Protein AF-A0A814UZE2-F1 (afdb_monomer_lite)

Structure (mmCIF, N/CA/C/O backbone):
data_AF-A0A814UZE2-F1
#
_entry.id   AF-A0A814UZE2-F1
#
loop_
_atom_site.group_PDB
_atom_site.id
_atom_site.type_symbol
_atom_site.label_atom_id
_atom_site.label_alt_id
_atom_site.label_comp_id
_atom_site.label_asym_id
_atom_site.label_entity_id
_atom_site.label_seq_id
_atom_site.pdbx_PDB_ins_code
_atom_site.Cartn_x
_atom_site.Cartn_y
_atom_site.Cartn_z
_atom_site.occupancy
_atom_site.B_iso_or_equiv
_atom_site.auth_seq_id
_atom_site.auth_comp_id
_atom_site.auth_asym_id
_atom_site.auth_atom_id
_atom_site.pdbx_PDB_model_num
ATOM 1 N N . MET A 1 1 ? 72.359 -30.770 39.362 1.00 41.03 1 MET A N 1
ATOM 2 C CA . MET A 1 1 ? 71.741 -30.060 38.224 1.00 41.03 1 MET A CA 1
ATOM 3 C C . MET A 1 1 ? 70.374 -30.667 38.020 1.00 41.03 1 MET A C 1
ATOM 5 O O . MET A 1 1 ? 70.268 -31.882 37.963 1.00 41.03 1 MET A O 1
ATOM 9 N N . SER A 1 2 ? 69.355 -29.823 38.102 1.00 34.59 2 SER A N 1
ATOM 10 C CA . SER A 1 2 ? 67.961 -30.192 38.317 1.00 34.59 2 SER A CA 1
ATOM 11 C C . SER A 1 2 ? 67.201 -30.120 36.997 1.00 34.59 2 SER A C 1
ATOM 13 O O . SER A 1 2 ? 67.033 -29.019 36.477 1.00 34.59 2 SER A O 1
ATOM 15 N N . ASP A 1 3 ? 66.701 -31.248 36.498 1.00 33.78 3 ASP A N 1
ATOM 16 C CA . ASP A 1 3 ? 65.820 -31.274 35.328 1.00 33.78 3 ASP A CA 1
ATOM 17 C C . ASP A 1 3 ? 64.359 -31.180 35.778 1.00 33.78 3 ASP A C 1
ATOM 19 O O . ASP A 1 3 ? 63.778 -32.102 36.353 1.00 33.78 3 ASP A O 1
ATOM 23 N N . LYS A 1 4 ? 63.770 -29.999 35.560 1.00 37.59 4 LYS A N 1
ATOM 24 C CA . LYS A 1 4 ? 62.349 -29.721 35.777 1.00 37.59 4 LYS A CA 1
ATOM 25 C C . LYS A 1 4 ? 61.532 -30.287 34.616 1.00 37.59 4 LYS A C 1
ATOM 27 O O . LYS A 1 4 ? 61.596 -29.781 33.500 1.00 37.59 4 LYS A O 1
ATOM 32 N N . ILE A 1 5 ? 60.696 -31.272 34.922 1.00 38.88 5 ILE A N 1
ATOM 33 C CA . ILE A 1 5 ? 59.597 -31.743 34.075 1.00 38.88 5 ILE A CA 1
ATOM 34 C C . ILE A 1 5 ? 58.536 -30.630 34.016 1.00 38.88 5 ILE A C 1
ATOM 36 O O . ILE A 1 5 ? 57.892 -30.328 35.021 1.00 38.88 5 ILE A O 1
ATOM 40 N N . GLN A 1 6 ? 58.365 -29.990 32.856 1.00 38.53 6 GLN A N 1
ATOM 41 C CA . GLN A 1 6 ? 57.258 -29.062 32.612 1.00 38.53 6 GLN A CA 1
ATOM 42 C C . GLN A 1 6 ? 56.003 -29.852 32.215 1.00 38.53 6 GLN A C 1
ATOM 44 O O . GLN A 1 6 ? 55.926 -30.408 31.122 1.00 38.53 6 GLN A O 1
ATOM 49 N N . LEU A 1 7 ? 55.006 -29.879 33.106 1.00 34.50 7 LEU A N 1
ATOM 50 C CA . LEU A 1 7 ? 53.629 -30.215 32.751 1.00 34.50 7 LEU A CA 1
ATOM 51 C C . LEU A 1 7 ? 53.062 -29.105 31.856 1.00 34.50 7 LEU A C 1
ATOM 53 O O . LEU A 1 7 ? 52.833 -27.987 32.318 1.00 34.50 7 LEU A O 1
ATOM 57 N N . THR A 1 8 ? 52.787 -29.419 30.594 1.00 34.72 8 THR A N 1
ATOM 58 C CA . THR A 1 8 ? 51.973 -28.579 29.714 1.00 34.72 8 THR A CA 1
ATOM 59 C C . THR A 1 8 ? 50.498 -28.739 30.082 1.00 34.72 8 THR A C 1
ATOM 61 O O . THR A 1 8 ? 49.849 -29.751 29.818 1.00 34.72 8 THR A O 1
ATOM 64 N N . THR A 1 9 ? 49.951 -27.719 30.734 1.00 36.03 9 THR A N 1
ATOM 65 C CA . THR A 1 9 ? 48.521 -27.562 30.987 1.00 36.03 9 THR A CA 1
ATOM 66 C C . THR A 1 9 ? 47.784 -27.339 29.662 1.00 36.03 9 THR A C 1
ATOM 68 O O . THR A 1 9 ? 47.997 -26.342 28.976 1.00 36.03 9 THR A O 1
ATOM 71 N N . LYS A 1 10 ? 46.891 -28.266 29.284 1.00 38.44 10 LYS A N 1
ATOM 72 C CA . LYS A 1 10 ? 45.923 -28.050 28.195 1.00 38.44 10 LYS A CA 1
ATOM 73 C C . LYS A 1 10 ? 45.050 -26.839 28.543 1.00 38.44 10 LYS A C 1
ATOM 75 O O . LYS A 1 10 ? 44.251 -26.903 29.477 1.00 38.44 10 LYS A O 1
ATOM 80 N N . GLN A 1 11 ? 45.193 -25.753 27.787 1.00 39.09 11 GLN A N 1
ATOM 81 C CA . GLN A 1 11 ? 44.252 -24.635 27.812 1.00 39.09 11 GLN A CA 1
ATOM 82 C C . GLN A 1 11 ? 42.861 -25.136 27.386 1.00 39.09 11 GLN A C 1
ATOM 84 O O . GLN A 1 11 ? 42.725 -25.868 26.404 1.00 39.09 11 GLN A O 1
ATOM 89 N N . LYS A 1 12 ? 41.824 -24.771 28.153 1.00 42.53 12 LYS A N 1
ATOM 90 C CA . LYS A 1 12 ? 40.417 -24.969 27.766 1.00 42.53 12 LYS A CA 1
ATOM 91 C C . LYS A 1 12 ? 40.167 -24.278 26.414 1.00 42.53 12 LYS A C 1
ATOM 93 O O . LYS A 1 12 ? 40.657 -23.163 26.239 1.00 42.53 12 LYS A O 1
ATOM 98 N N . PRO A 1 13 ? 39.393 -24.877 25.490 1.00 42.53 13 PRO A N 1
ATOM 99 C CA . PRO A 1 13 ? 39.025 -24.204 24.251 1.00 42.53 13 PRO A CA 1
ATOM 100 C C . PRO A 1 13 ? 38.212 -22.943 24.569 1.00 42.53 13 PRO A C 1
ATOM 102 O O . PRO A 1 13 ? 37.289 -22.984 25.388 1.00 42.53 13 PRO A O 1
ATOM 105 N N . SER A 1 14 ? 38.592 -21.835 23.935 1.00 46.81 14 SER A N 1
ATOM 106 C CA . SER A 1 14 ? 37.938 -20.533 24.040 1.00 46.81 14 SER A CA 1
ATOM 107 C C . SER A 1 14 ? 36.457 -20.627 23.658 1.00 46.81 14 SER A C 1
ATOM 109 O O . SER A 1 14 ? 36.063 -21.303 22.707 1.00 46.81 14 SER A O 1
ATOM 111 N N . THR A 1 15 ? 35.608 -19.958 24.433 1.00 52.00 15 THR A N 1
ATOM 112 C CA . THR A 1 15 ? 34.153 -19.897 24.232 1.00 52.00 15 THR A CA 1
ATOM 113 C C . THR A 1 15 ? 33.738 -19.045 23.028 1.00 52.00 15 THR A C 1
ATOM 115 O O . THR A 1 15 ? 32.598 -19.162 22.584 1.00 52.00 15 THR A O 1
ATOM 118 N N . ASP A 1 16 ? 34.656 -18.264 22.455 1.00 52.12 16 ASP A N 1
ATOM 119 C CA . ASP A 1 16 ? 34.377 -17.315 21.367 1.00 52.12 16 ASP A CA 1
ATOM 120 C C . ASP A 1 16 ? 33.973 -17.995 20.050 1.00 52.12 16 ASP A C 1
ATOM 122 O O . ASP A 1 16 ? 33.076 -17.521 19.357 1.00 52.12 16 ASP A O 1
ATOM 126 N N . GLY A 1 17 ? 34.514 -19.181 19.746 1.00 58.78 17 GLY A N 1
ATOM 127 C CA . GLY A 1 17 ? 34.131 -19.929 18.539 1.00 58.78 17 GLY A CA 1
ATOM 128 C C . GLY A 1 17 ? 32.688 -20.457 18.558 1.00 58.78 17 GLY A C 1
ATOM 129 O O . GLY A 1 17 ? 32.119 -20.770 17.512 1.00 58.78 17 GLY A O 1
ATOM 130 N N . LYS A 1 18 ? 32.056 -20.555 19.737 1.00 61.91 18 LYS A N 1
ATOM 131 C CA . LYS A 1 18 ? 30.663 -21.021 19.862 1.00 61.91 18 LYS A CA 1
ATOM 132 C C . LYS A 1 18 ? 29.643 -19.931 19.535 1.00 61.91 18 LYS A C 1
ATOM 134 O O . LYS A 1 18 ? 28.567 -20.249 19.041 1.00 61.91 18 LYS A O 1
ATOM 139 N N . ILE A 1 19 ? 29.974 -18.669 19.807 1.00 62.75 19 ILE A N 1
ATOM 140 C CA . ILE A 1 19 ? 29.101 -17.525 19.516 1.00 62.75 19 ILE A CA 1
ATOM 141 C C . ILE A 1 19 ? 29.123 -17.239 18.015 1.00 62.75 19 ILE A C 1
ATOM 143 O O . ILE A 1 19 ? 28.064 -17.119 17.408 1.00 62.75 19 ILE A O 1
ATOM 147 N N . ASP A 1 20 ? 30.305 -17.250 17.400 1.00 71.12 20 ASP A N 1
ATOM 148 C CA . ASP A 1 20 ? 30.456 -17.044 15.955 1.00 71.12 20 ASP A CA 1
ATOM 149 C C . ASP A 1 20 ? 29.747 -18.142 15.139 1.00 71.12 20 ASP A C 1
ATOM 151 O O . ASP A 1 20 ? 29.007 -17.872 14.195 1.00 71.12 20 ASP A O 1
ATOM 155 N N . THR A 1 21 ? 29.849 -19.402 15.578 1.00 77.56 21 THR A N 1
ATOM 156 C CA . THR A 1 21 ? 29.096 -20.506 14.958 1.00 77.56 21 THR A CA 1
ATOM 157 C C . THR A 1 21 ? 27.586 -20.411 15.180 1.00 77.56 21 THR A C 1
ATOM 159 O O . THR A 1 21 ? 26.826 -20.833 14.309 1.00 77.56 21 THR A O 1
ATOM 162 N N . TYR A 1 22 ? 27.124 -19.861 16.306 1.00 75.94 22 TYR A N 1
ATOM 163 C CA . TYR A 1 22 ? 25.699 -19.621 16.545 1.00 75.94 22 TYR A CA 1
ATOM 164 C C . TYR A 1 22 ? 25.154 -18.498 15.656 1.00 75.94 22 TYR A C 1
ATOM 166 O O . TYR A 1 22 ? 24.116 -18.683 15.026 1.00 75.94 22 TYR A O 1
ATOM 174 N N . ILE A 1 23 ? 25.870 -17.372 15.557 1.00 75.12 23 ILE A N 1
ATOM 175 C CA . ILE A 1 23 ? 25.501 -16.238 14.696 1.00 75.12 23 ILE A CA 1
ATOM 176 C C . ILE A 1 23 ? 25.474 -16.683 13.235 1.00 75.12 23 ILE A C 1
ATOM 178 O O . ILE A 1 23 ? 24.485 -16.450 12.546 1.00 75.12 23 ILE A O 1
ATOM 182 N N . ARG A 1 24 ? 26.501 -17.414 12.786 1.00 74.19 24 ARG A N 1
ATOM 183 C CA . ARG A 1 24 ? 26.549 -17.961 11.428 1.00 74.19 24 ARG A CA 1
ATOM 184 C C . ARG A 1 24 ? 25.378 -18.904 11.146 1.00 74.19 24 ARG A C 1
ATOM 186 O O . ARG A 1 24 ? 24.745 -18.770 10.110 1.00 74.19 24 ARG A O 1
ATOM 193 N N . ARG A 1 25 ? 25.029 -19.803 12.072 1.00 77.38 25 ARG A N 1
ATOM 194 C CA . ARG A 1 25 ? 23.850 -20.678 11.913 1.00 77.38 25 ARG A CA 1
ATOM 195 C C . ARG A 1 25 ? 22.538 -19.901 11.888 1.00 77.38 25 ARG A C 1
ATOM 197 O O . ARG A 1 25 ? 21.635 -20.263 11.143 1.00 77.38 25 ARG A O 1
ATOM 204 N N . ALA A 1 26 ? 22.409 -18.860 12.708 1.00 74.31 26 ALA A N 1
ATOM 205 C CA . ALA A 1 26 ? 21.225 -18.009 12.713 1.00 74.31 26 ALA A CA 1
ATOM 206 C C . ALA A 1 26 ? 21.069 -17.265 11.376 1.00 74.31 26 ALA A C 1
ATOM 208 O O . ALA A 1 26 ? 19.974 -17.246 10.820 1.00 74.31 26 ALA A O 1
ATOM 209 N N . ALA A 1 27 ? 22.167 -16.741 10.827 1.00 75.06 27 ALA A N 1
ATOM 210 C CA . ALA A 1 27 ? 22.186 -16.105 9.514 1.00 75.06 27 ALA A CA 1
ATOM 211 C C . ALA A 1 27 ? 21.922 -17.103 8.374 1.00 75.06 27 ALA A C 1
ATOM 213 O O . ALA A 1 27 ? 21.100 -16.840 7.503 1.00 75.06 27 ALA A O 1
ATOM 214 N N . GLU A 1 28 ? 22.514 -18.301 8.419 1.00 76.31 28 GLU A N 1
ATOM 215 C CA . GLU A 1 28 ? 22.210 -19.389 7.478 1.00 76.31 28 GLU A CA 1
ATOM 216 C C . GLU A 1 28 ? 20.717 -19.760 7.507 1.00 76.31 28 GLU A C 1
ATOM 218 O O . GLU A 1 28 ? 20.098 -19.944 6.460 1.00 76.31 28 GLU A O 1
ATOM 223 N N . HIS A 1 29 ? 20.103 -19.816 8.693 1.00 77.50 29 HIS A N 1
ATOM 224 C CA . HIS A 1 29 ? 18.664 -20.042 8.821 1.00 77.50 29 HIS A CA 1
ATOM 225 C C . HIS A 1 29 ? 17.820 -18.903 8.239 1.00 77.50 29 HIS A C 1
ATOM 227 O O . HIS A 1 29 ? 16.763 -19.186 7.671 1.00 77.50 29 HIS A O 1
ATOM 233 N N . LEU A 1 30 ? 18.266 -17.651 8.370 1.00 78.00 30 LEU A N 1
ATOM 234 C CA . LEU A 1 30 ? 17.607 -16.489 7.776 1.00 78.00 30 LEU A CA 1
ATOM 235 C C . LEU A 1 30 ? 17.697 -16.526 6.244 1.00 78.00 30 LEU A C 1
ATOM 237 O O . LEU A 1 30 ? 16.712 -16.263 5.569 1.00 78.00 30 LEU A O 1
ATOM 241 N N . HIS A 1 31 ? 18.847 -16.922 5.704 1.00 79.88 31 HIS A N 1
ATOM 242 C CA . HIS A 1 31 ? 19.094 -17.023 4.267 1.00 79.88 31 HIS A CA 1
ATOM 243 C C . HIS A 1 31 ? 18.254 -18.104 3.585 1.00 79.88 31 HIS A C 1
ATOM 245 O O . HIS A 1 31 ? 17.772 -17.901 2.477 1.00 79.88 31 HIS A O 1
ATOM 251 N N . ILE A 1 32 ? 18.091 -19.260 4.233 1.00 79.38 32 ILE A N 1
ATOM 252 C CA . ILE A 1 32 ? 17.388 -20.410 3.645 1.00 79.38 32 ILE A CA 1
ATOM 253 C C . ILE A 1 32 ? 15.867 -20.222 3.685 1.00 79.38 32 ILE A C 1
ATOM 255 O O . ILE A 1 32 ? 15.154 -20.783 2.853 1.00 79.38 32 ILE A O 1
ATOM 259 N N . ARG A 1 33 ? 15.348 -19.496 4.682 1.00 85.31 33 ARG A N 1
ATOM 260 C CA . ARG A 1 33 ? 13.904 -19.373 4.877 1.00 85.31 33 ARG A CA 1
ATOM 261 C C . ARG A 1 33 ? 13.326 -18.227 4.049 1.00 85.31 33 ARG A C 1
ATOM 263 O O . ARG A 1 33 ? 13.864 -17.127 4.102 1.00 85.31 33 ARG A O 1
ATOM 270 N N . PRO A 1 34 ? 12.188 -18.444 3.376 1.00 88.69 34 PRO A N 1
ATOM 271 C CA . PRO A 1 34 ? 11.442 -17.362 2.746 1.00 88.69 34 PRO A CA 1
ATOM 272 C C . PRO A 1 34 ? 10.894 -16.396 3.802 1.00 88.69 34 PRO A C 1
ATOM 274 O O . PRO A 1 34 ? 10.332 -16.805 4.827 1.00 88.69 34 PRO A O 1
ATOM 277 N N . TRP A 1 35 ? 11.043 -15.104 3.547 1.00 90.62 35 TRP A N 1
ATOM 278 C CA . TRP A 1 35 ? 10.600 -14.033 4.428 1.00 90.62 35 TRP A CA 1
ATOM 279 C C . TRP A 1 35 ? 9.161 -13.656 4.105 1.00 90.62 35 TRP A C 1
ATOM 281 O O . TRP A 1 35 ? 8.791 -13.502 2.944 1.00 90.62 35 TRP A O 1
ATOM 291 N N . GLN A 1 36 ? 8.342 -13.504 5.144 1.00 92.25 36 GLN A N 1
ATOM 292 C CA . GLN A 1 36 ? 6.980 -12.990 5.022 1.00 92.25 36 GLN A CA 1
ATOM 293 C C . GLN A 1 36 ? 6.990 -11.530 5.445 1.00 92.25 36 GLN A C 1
ATOM 295 O O . GLN A 1 36 ? 7.317 -11.209 6.587 1.00 92.25 36 GLN A O 1
ATOM 300 N N . ILE A 1 37 ? 6.658 -10.652 4.511 1.00 92.50 37 ILE A N 1
ATOM 301 C CA . ILE A 1 37 ? 6.821 -9.213 4.684 1.00 92.50 37 ILE A CA 1
ATOM 302 C C . ILE A 1 37 ? 5.513 -8.644 5.202 1.00 92.50 37 ILE A C 1
ATOM 304 O O . ILE A 1 37 ? 4.471 -8.868 4.596 1.00 92.50 37 ILE A O 1
ATOM 308 N N . ILE A 1 38 ? 5.541 -7.916 6.317 1.00 91.88 38 ILE A N 1
ATOM 309 C CA . ILE A 1 38 ? 4.329 -7.283 6.857 1.00 91.88 38 ILE A CA 1
ATOM 310 C C . ILE A 1 38 ? 4.101 -5.930 6.186 1.00 91.88 38 ILE A C 1
ATOM 312 O O . ILE A 1 38 ? 2.994 -5.662 5.737 1.00 91.88 38 ILE A O 1
ATOM 316 N N . SER A 1 39 ? 5.142 -5.106 6.087 1.00 91.19 39 SER A N 1
ATOM 317 C CA . SER A 1 39 ? 5.078 -3.774 5.490 1.00 91.19 39 SER A CA 1
ATOM 318 C C . SER A 1 39 ? 6.427 -3.374 4.897 1.00 91.19 39 SER A C 1
ATOM 320 O O . SER A 1 39 ? 7.469 -3.660 5.487 1.00 91.19 39 SER A O 1
ATOM 322 N N . TYR A 1 40 ? 6.396 -2.659 3.780 1.00 90.06 40 TYR A N 1
ATOM 323 C CA . TYR A 1 40 ? 7.493 -1.860 3.257 1.00 90.06 40 TYR A CA 1
ATOM 324 C C . TYR A 1 40 ? 7.360 -0.422 3.745 1.00 90.06 40 TYR A C 1
ATOM 326 O O . TYR A 1 40 ? 6.288 0.175 3.644 1.00 90.06 40 TYR A O 1
ATOM 334 N N . GLU A 1 41 ? 8.465 0.133 4.230 1.00 86.62 41 GLU A N 1
ATOM 335 C CA . GLU A 1 41 ? 8.611 1.550 4.549 1.00 86.62 41 GLU A CA 1
ATOM 336 C C . GLU A 1 41 ? 9.763 2.078 3.692 1.00 86.62 41 GLU A C 1
ATOM 338 O O . GLU A 1 41 ? 10.863 1.516 3.708 1.00 86.62 41 GLU A O 1
ATOM 343 N N . LEU A 1 42 ? 9.487 3.095 2.871 1.00 80.44 42 LEU A N 1
ATOM 344 C CA . LEU A 1 42 ? 10.505 3.667 2.001 1.00 80.44 42 LEU A CA 1
ATOM 345 C C . LEU A 1 42 ? 11.553 4.374 2.856 1.00 80.44 42 LEU A C 1
ATOM 347 O O . LEU A 1 42 ? 11.247 5.231 3.681 1.00 80.44 42 LEU A O 1
ATOM 351 N N . THR A 1 43 ? 12.801 3.990 2.631 1.00 73.94 43 THR A N 1
ATOM 352 C CA . THR A 1 43 ? 13.976 4.707 3.110 1.00 73.94 43 THR A CA 1
ATOM 353 C C . THR A 1 43 ? 14.845 4.962 1.892 1.00 73.94 43 THR A C 1
ATOM 355 O O . THR A 1 43 ? 15.032 4.060 1.070 1.00 73.94 43 THR A O 1
ATOM 358 N N . ASP A 1 44 ? 15.387 6.171 1.775 1.00 62.09 44 ASP A N 1
ATOM 359 C CA . ASP A 1 44 ? 16.090 6.663 0.575 1.00 62.09 44 ASP A CA 1
ATOM 360 C C . ASP A 1 44 ? 17.383 5.884 0.233 1.00 62.09 44 ASP A C 1
ATOM 362 O O . ASP A 1 44 ? 18.128 6.239 -0.674 1.00 62.09 44 ASP A O 1
ATOM 366 N N . GLN A 1 45 ? 17.706 4.823 0.978 1.00 63.88 45 GLN A N 1
ATOM 367 C CA . GLN A 1 45 ? 18.988 4.122 0.902 1.00 63.88 45 GLN A CA 1
ATOM 368 C C . GLN A 1 45 ? 18.936 2.752 0.215 1.00 63.88 45 GLN A C 1
ATOM 370 O O . GLN A 1 45 ? 19.996 2.242 -0.133 1.00 63.88 45 GLN A O 1
ATOM 375 N N . ILE A 1 46 ? 17.763 2.126 0.043 1.00 71.00 46 ILE A N 1
ATOM 376 C CA . ILE A 1 46 ? 17.706 0.683 -0.289 1.00 71.00 46 ILE A CA 1
ATOM 377 C C . ILE A 1 46 ? 17.130 0.400 -1.682 1.00 71.00 46 ILE A C 1
ATOM 379 O O . ILE A 1 46 ? 17.517 -0.584 -2.316 1.00 71.00 46 ILE A O 1
ATOM 383 N N . VAL A 1 47 ? 16.223 1.246 -2.176 1.00 82.25 47 VAL A N 1
ATOM 384 C CA . VAL A 1 47 ? 15.564 1.038 -3.473 1.00 82.25 47 VAL A CA 1
ATOM 385 C C . VAL A 1 47 ? 16.200 1.950 -4.515 1.00 82.25 47 VAL A C 1
ATOM 387 O O . VAL A 1 47 ? 16.126 3.168 -4.363 1.00 82.25 47 VAL A O 1
ATOM 390 N N . PRO A 1 48 ? 16.817 1.402 -5.571 1.00 87.38 48 PRO A N 1
ATOM 391 C CA . PRO A 1 48 ? 17.391 2.227 -6.615 1.00 87.38 48 PRO A CA 1
ATOM 392 C C . PRO A 1 48 ? 16.319 2.760 -7.564 1.00 87.38 48 PRO A C 1
ATOM 394 O O . PRO A 1 48 ? 15.336 2.084 -7.888 1.00 87.38 48 PRO A O 1
ATOM 397 N N . ARG A 1 49 ? 16.570 3.965 -8.067 1.00 89.81 49 ARG A N 1
ATOM 398 C CA . ARG A 1 49 ? 15.879 4.550 -9.207 1.00 89.81 49 ARG A CA 1
ATOM 399 C C . ARG A 1 49 ? 16.339 3.836 -10.472 1.00 89.81 49 ARG A C 1
ATOM 401 O O . ARG A 1 49 ? 17.528 3.839 -10.798 1.00 89.81 49 ARG A O 1
ATOM 408 N N . ILE A 1 50 ? 15.388 3.236 -11.179 1.00 91.44 50 ILE A N 1
ATOM 409 C CA . ILE A 1 50 ? 15.618 2.586 -12.470 1.00 91.44 50 ILE A CA 1
ATOM 410 C C . ILE A 1 50 ? 14.830 3.356 -13.518 1.00 91.44 50 ILE A C 1
ATOM 412 O O . ILE A 1 50 ? 13.628 3.559 -13.352 1.00 91.44 50 ILE A O 1
ATOM 416 N N . PHE A 1 51 ? 15.511 3.796 -14.568 1.00 92.88 51 PHE A N 1
ATOM 417 C CA . PHE A 1 51 ? 14.894 4.444 -15.719 1.00 92.88 51 PHE A CA 1
ATOM 418 C C . PHE A 1 51 ? 15.635 4.056 -16.994 1.00 92.88 51 PHE A C 1
ATOM 420 O O . PHE A 1 51 ? 16.782 3.606 -16.959 1.00 92.88 51 PHE A O 1
ATOM 427 N N . TYR A 1 52 ? 14.972 4.229 -18.129 1.00 93.25 52 TYR A N 1
ATOM 428 C CA . TYR A 1 52 ? 15.488 3.814 -19.424 1.00 93.25 52 TYR A CA 1
ATOM 429 C C . TYR A 1 52 ? 15.598 5.006 -20.361 1.00 93.25 52 TYR A C 1
ATOM 431 O O . TYR A 1 52 ? 14.681 5.816 -20.442 1.00 93.25 52 TYR A O 1
ATOM 439 N N . VAL A 1 53 ? 16.694 5.093 -21.110 1.00 92.06 53 VAL A N 1
ATOM 440 C CA . VAL A 1 53 ? 16.922 6.161 -22.088 1.00 92.06 53 VAL A CA 1
ATOM 441 C C . VAL A 1 53 ? 17.140 5.546 -23.463 1.00 92.06 53 VAL A C 1
ATOM 443 O O . VAL A 1 53 ? 18.010 4.692 -23.648 1.00 92.06 53 VAL A O 1
ATOM 446 N N . ASN A 1 54 ? 16.333 5.966 -24.432 1.00 91.62 54 ASN A N 1
ATOM 447 C CA . ASN A 1 54 ? 16.431 5.551 -25.826 1.00 91.62 54 ASN A CA 1
ATOM 448 C C . ASN A 1 54 ? 17.236 6.592 -26.613 1.00 91.62 54 ASN A C 1
ATOM 450 O O . ASN A 1 54 ? 16.751 7.694 -26.868 1.00 91.62 54 ASN A O 1
ATOM 454 N N . TYR A 1 55 ? 18.457 6.243 -27.016 1.00 89.06 55 TYR A N 1
ATOM 455 C CA . TYR A 1 55 ? 19.321 7.108 -27.820 1.00 89.06 55 TYR A CA 1
ATOM 456 C C . TYR A 1 55 ? 19.223 6.769 -29.303 1.00 89.06 55 TYR A C 1
ATOM 458 O O . TYR A 1 55 ? 19.261 5.596 -29.673 1.00 89.06 55 TYR A O 1
ATOM 466 N N . ARG A 1 56 ? 19.203 7.786 -30.170 1.00 86.94 56 ARG A N 1
ATOM 467 C CA . ARG A 1 56 ? 19.226 7.605 -31.633 1.00 86.94 56 ARG A CA 1
ATOM 468 C C . ARG A 1 56 ? 20.558 7.036 -32.125 1.00 86.94 56 ARG A C 1
ATOM 470 O O . ARG A 1 56 ? 20.583 6.272 -33.088 1.00 86.94 56 ARG A O 1
ATOM 477 N N . THR A 1 57 ? 21.661 7.371 -31.455 1.00 83.50 57 THR A N 1
ATOM 478 C CA . THR A 1 57 ? 23.000 6.823 -31.723 1.00 83.50 57 THR A CA 1
ATOM 479 C C . THR A 1 57 ? 23.608 6.164 -30.487 1.00 83.50 57 THR A C 1
ATOM 481 O O . THR A 1 57 ? 23.300 6.529 -29.355 1.00 83.50 57 THR A O 1
ATOM 484 N N . SER A 1 58 ? 24.494 5.188 -30.695 1.00 78.12 58 SER A N 1
ATOM 485 C CA . SER A 1 58 ? 25.190 4.497 -29.605 1.00 78.12 58 SER A CA 1
ATOM 486 C C . SER A 1 58 ? 26.075 5.444 -28.792 1.00 78.12 58 SER A C 1
ATOM 488 O O . SER A 1 58 ? 26.848 6.210 -29.374 1.00 78.12 58 SER A O 1
ATOM 490 N N . ILE A 1 59 ? 26.053 5.298 -27.464 1.00 70.75 59 ILE A N 1
ATOM 491 C CA . ILE A 1 59 ? 26.861 6.102 -26.530 1.00 70.75 59 ILE A CA 1
ATOM 492 C C . ILE A 1 59 ? 28.365 5.980 -26.831 1.00 70.75 59 ILE A C 1
ATOM 494 O O . ILE A 1 59 ? 29.071 6.977 -26.776 1.00 70.75 59 ILE A O 1
ATOM 498 N N . GLU A 1 60 ? 28.845 4.809 -27.268 1.00 64.75 60 GLU A N 1
ATOM 499 C CA . GLU A 1 60 ? 30.263 4.562 -27.607 1.00 64.75 60 GLU A CA 1
ATOM 500 C C . GLU A 1 60 ? 30.824 5.480 -28.709 1.00 64.75 60 GLU A C 1
ATOM 502 O O . GLU A 1 60 ? 32.029 5.708 -28.771 1.00 64.75 60 GLU A O 1
ATOM 507 N N . ASN A 1 61 ? 29.961 6.025 -29.573 1.00 55.00 61 ASN A N 1
ATOM 508 C CA . ASN A 1 61 ? 30.367 6.939 -30.644 1.00 55.00 61 ASN A CA 1
ATOM 509 C C . ASN A 1 61 ? 30.293 8.412 -30.225 1.00 55.00 61 ASN A C 1
ATOM 511 O O . ASN A 1 61 ? 30.870 9.274 -30.890 1.00 55.00 61 ASN A O 1
ATOM 515 N N . ASN A 1 62 ? 29.603 8.706 -29.124 1.00 54.62 62 ASN A N 1
ATOM 516 C CA . ASN A 1 62 ? 29.563 10.032 -28.548 1.00 54.62 62 ASN A CA 1
ATOM 517 C C . ASN A 1 62 ? 30.670 10.102 -27.496 1.00 54.62 62 ASN A C 1
ATOM 519 O O . ASN A 1 62 ? 30.479 9.723 -26.346 1.00 54.62 62 ASN A O 1
ATOM 523 N N . ASN A 1 63 ? 31.836 10.622 -27.883 1.00 48.03 63 ASN A N 1
ATOM 524 C CA . ASN A 1 63 ? 32.783 11.172 -26.916 1.00 48.03 63 ASN A CA 1
ATOM 525 C C . ASN A 1 63 ? 32.119 12.393 -26.274 1.00 48.03 63 ASN A C 1
ATOM 527 O O . ASN A 1 63 ? 32.333 13.527 -26.705 1.00 48.03 63 ASN A O 1
ATOM 531 N N . ILE A 1 64 ? 31.245 12.156 -25.301 1.00 55.03 64 ILE A N 1
ATOM 532 C CA . ILE A 1 64 ? 30.624 13.210 -24.526 1.00 55.03 64 ILE A CA 1
ATOM 533 C C . ILE A 1 64 ? 31.741 13.784 -23.646 1.00 55.03 64 ILE A C 1
ATOM 535 O O . ILE A 1 64 ? 32.078 13.244 -22.600 1.00 55.03 64 ILE A O 1
ATOM 539 N N . GLN A 1 65 ? 32.388 14.851 -24.120 1.00 47.62 65 GLN A N 1
ATOM 540 C CA . GLN A 1 65 ? 33.148 15.749 -23.257 1.00 47.62 65 GLN A CA 1
ATOM 541 C C . GLN A 1 65 ? 32.130 16.552 -22.453 1.00 47.62 65 GLN A C 1
ATOM 543 O O . GLN A 1 65 ? 31.758 17.662 -22.835 1.00 47.62 65 GLN A O 1
ATOM 548 N N . THR A 1 66 ? 31.613 15.965 -21.384 1.00 53.84 66 THR A N 1
ATOM 549 C CA . THR A 1 66 ? 30.728 16.668 -20.466 1.00 53.84 66 THR A CA 1
ATOM 550 C C . THR A 1 66 ? 31.542 17.554 -19.535 1.00 53.84 66 THR A C 1
ATOM 552 O O . THR A 1 66 ? 32.635 17.220 -19.090 1.00 53.84 66 THR A O 1
ATOM 555 N N . GLN A 1 67 ? 31.018 18.746 -19.257 1.00 56.19 67 GLN A N 1
ATOM 556 C CA . GLN A 1 67 ? 31.561 19.659 -18.246 1.00 56.19 67 GLN A CA 1
ATOM 557 C C . GLN A 1 67 ? 31.061 19.278 -16.842 1.00 56.19 67 GLN A C 1
ATOM 559 O O . GLN A 1 67 ? 30.937 20.141 -15.973 1.00 56.19 67 GLN A O 1
ATOM 564 N N . HIS A 1 68 ? 30.710 18.008 -16.627 1.00 64.19 68 HIS A N 1
ATOM 565 C CA . HIS A 1 68 ? 30.148 17.547 -15.366 1.00 64.19 68 HIS A CA 1
ATOM 566 C C . HIS A 1 68 ? 31.253 17.152 -14.391 1.00 64.19 68 HIS A C 1
ATOM 568 O O . HIS A 1 68 ? 32.431 17.010 -14.729 1.00 64.19 68 HIS A O 1
ATOM 574 N N . SER A 1 69 ? 30.875 17.027 -13.122 1.00 62.97 69 SER A N 1
ATOM 575 C CA . SER A 1 69 ? 31.813 16.593 -12.096 1.00 62.97 69 SER A CA 1
ATOM 576 C C . SER A 1 69 ? 32.330 15.180 -12.406 1.00 62.97 69 SER A C 1
ATOM 578 O O . SER A 1 69 ? 31.571 14.298 -12.797 1.00 62.97 69 SER A O 1
ATOM 580 N N . ILE A 1 70 ? 33.622 14.929 -12.171 1.00 68.81 70 ILE A N 1
ATOM 581 C CA . ILE A 1 70 ? 34.255 13.611 -12.396 1.00 68.81 70 ILE A CA 1
ATOM 582 C C . ILE A 1 70 ? 33.507 12.490 -11.642 1.00 68.81 70 ILE A C 1
ATOM 584 O O . ILE A 1 70 ? 33.446 11.349 -12.098 1.00 68.81 70 ILE A O 1
ATOM 588 N N . GLY A 1 71 ? 32.913 12.817 -10.487 1.00 70.25 71 GLY A N 1
ATOM 589 C CA . GLY A 1 71 ? 32.102 11.885 -9.701 1.00 70.25 71 GLY A CA 1
ATOM 590 C C . GLY A 1 71 ? 30.794 11.479 -10.387 1.00 70.25 71 GLY A C 1
ATOM 591 O O . GLY A 1 71 ? 30.407 10.314 -10.306 1.00 70.25 71 GLY A O 1
ATOM 592 N N . TYR A 1 72 ? 30.149 12.400 -11.103 1.00 74.50 72 TYR A N 1
ATOM 593 C CA . TYR A 1 72 ? 28.931 12.129 -11.863 1.00 74.50 72 TYR A CA 1
ATOM 594 C C . TYR A 1 72 ? 29.194 11.173 -13.033 1.00 74.50 72 TYR A C 1
ATOM 596 O O . TYR A 1 72 ? 28.578 10.110 -13.109 1.00 74.50 72 TYR A O 1
ATOM 604 N N . GLU A 1 73 ? 30.170 11.493 -13.888 1.00 72.00 73 GLU A N 1
ATOM 605 C CA . GLU A 1 73 ? 30.484 10.697 -15.084 1.00 72.00 73 GLU A CA 1
ATOM 606 C C . GLU A 1 73 ? 30.884 9.261 -14.734 1.00 72.00 73 GLU A C 1
ATOM 608 O O . GLU A 1 73 ? 30.460 8.303 -15.382 1.00 72.00 73 GLU A O 1
ATOM 613 N N . HIS A 1 74 ? 31.674 9.091 -13.670 1.00 72.81 74 HIS A N 1
ATOM 614 C CA . HIS A 1 74 ? 32.062 7.768 -13.193 1.00 72.81 74 HIS A CA 1
ATOM 615 C C . HIS A 1 74 ? 30.859 6.963 -12.678 1.00 72.81 74 HIS A C 1
ATOM 617 O O . HIS A 1 74 ? 30.779 5.756 -12.899 1.00 72.81 74 HIS A O 1
ATOM 623 N N . THR A 1 75 ? 29.915 7.616 -11.998 1.00 74.25 75 THR A N 1
ATOM 624 C CA . THR A 1 75 ? 28.728 6.950 -11.445 1.00 74.25 75 THR A CA 1
ATOM 625 C C . THR A 1 75 ? 27.776 6.525 -12.561 1.00 74.25 75 THR A C 1
ATOM 627 O O . THR A 1 75 ? 27.408 5.359 -12.641 1.00 74.25 75 THR A O 1
ATOM 630 N N . ILE A 1 76 ? 27.445 7.433 -13.480 1.00 78.06 76 ILE A N 1
ATOM 631 C CA . ILE A 1 76 ? 26.503 7.178 -14.577 1.00 78.06 76 ILE A CA 1
ATOM 632 C C . ILE A 1 76 ? 27.013 6.096 -15.532 1.00 78.06 76 ILE A C 1
ATOM 634 O O . ILE A 1 76 ? 26.258 5.187 -15.877 1.00 78.06 76 ILE A O 1
ATOM 638 N N . ASN A 1 77 ? 28.295 6.131 -15.906 1.00 76.00 77 ASN A N 1
ATOM 639 C CA . ASN A 1 77 ? 28.861 5.129 -16.811 1.00 76.00 77 ASN A CA 1
ATOM 640 C C . ASN A 1 77 ? 28.851 3.722 -16.200 1.00 76.00 77 ASN A C 1
ATOM 642 O O . ASN A 1 77 ? 28.493 2.765 -16.885 1.00 76.00 77 ASN A O 1
ATOM 646 N N . ASN A 1 78 ? 29.171 3.592 -14.909 1.00 79.69 78 ASN A N 1
ATOM 647 C CA . ASN A 1 78 ? 29.144 2.301 -14.213 1.00 79.69 78 ASN A CA 1
ATOM 648 C C . ASN A 1 78 ? 27.720 1.771 -13.979 1.00 79.69 78 ASN A C 1
ATOM 650 O O . ASN A 1 78 ? 27.524 0.563 -13.858 1.00 79.69 78 ASN A O 1
ATOM 654 N N . CYS A 1 79 ? 26.738 2.669 -13.920 1.00 79.94 79 CYS A N 1
ATOM 655 C CA . CYS A 1 79 ? 25.335 2.365 -13.657 1.00 79.94 79 CYS A CA 1
ATOM 656 C C . CYS A 1 79 ? 24.484 2.197 -14.926 1.00 79.94 79 CYS A C 1
ATOM 658 O O . CYS A 1 79 ? 23.280 1.961 -14.810 1.00 79.94 79 CYS A O 1
ATOM 660 N N . SER A 1 80 ? 25.083 2.330 -16.115 1.00 86.06 80 SER A N 1
ATOM 661 C CA . SER A 1 80 ? 24.391 2.219 -17.401 1.00 86.06 80 SER A CA 1
ATOM 662 C C . SER A 1 80 ? 24.620 0.856 -18.056 1.00 86.06 80 SER A C 1
ATOM 664 O O . SER A 1 80 ? 25.741 0.345 -18.113 1.00 86.06 80 SER A O 1
ATOM 666 N N . LYS A 1 81 ? 23.555 0.249 -18.583 1.00 90.00 81 LYS A N 1
ATOM 667 C CA . LYS A 1 81 ? 23.626 -1.035 -19.289 1.00 90.00 81 LYS A CA 1
ATOM 668 C C . LYS A 1 81 ? 22.735 -1.023 -20.519 1.00 90.00 81 LYS A C 1
ATOM 670 O O . LYS A 1 81 ? 21.558 -0.696 -20.437 1.00 90.00 81 LYS A O 1
ATOM 675 N N . ARG A 1 82 ? 23.268 -1.448 -21.666 1.00 90.06 82 ARG A N 1
ATOM 676 C CA . ARG A 1 82 ? 22.456 -1.626 -22.875 1.00 90.06 82 ARG A CA 1
ATOM 677 C C . ARG A 1 82 ? 21.490 -2.796 -22.696 1.00 90.06 82 ARG A C 1
ATOM 679 O O . ARG A 1 82 ? 21.914 -3.907 -22.366 1.00 90.06 82 ARG A O 1
ATOM 686 N N . VAL A 1 83 ? 20.214 -2.552 -22.965 1.00 91.62 83 VAL A N 1
ATOM 687 C CA . VAL A 1 83 ? 19.130 -3.529 -22.825 1.00 91.62 83 VAL A CA 1
ATOM 688 C C . VAL A 1 83 ? 18.223 -3.505 -24.051 1.00 91.62 83 VAL A C 1
ATOM 690 O O . VAL A 1 83 ? 18.262 -2.580 -24.857 1.00 91.62 83 VAL A O 1
ATOM 693 N N . ASN A 1 84 ? 17.400 -4.539 -24.192 1.00 90.31 84 ASN A N 1
ATOM 694 C CA . ASN A 1 84 ? 16.315 -4.567 -25.165 1.00 90.31 84 ASN A CA 1
ATOM 695 C C . ASN A 1 84 ? 15.003 -4.480 -24.390 1.00 90.31 84 ASN A C 1
ATOM 697 O O . ASN A 1 84 ? 14.884 -5.139 -23.362 1.00 90.31 84 ASN A O 1
ATOM 701 N N . GLY A 1 85 ? 14.020 -3.744 -24.896 1.00 87.56 85 GLY A N 1
ATOM 702 C CA . GLY A 1 85 ? 12.702 -3.615 -24.276 1.00 87.56 85 GLY A CA 1
ATOM 703 C C . GLY A 1 85 ? 11.687 -3.057 -25.264 1.00 87.56 85 GLY A C 1
ATOM 704 O O . GLY A 1 85 ? 12.073 -2.417 -26.240 1.00 87.56 85 GLY A O 1
ATOM 705 N N . LEU A 1 86 ? 10.406 -3.339 -25.049 1.00 89.88 86 LEU A N 1
ATOM 706 C CA . LEU A 1 86 ? 9.306 -2.805 -25.846 1.00 89.88 86 LEU A CA 1
ATOM 707 C C . LEU A 1 86 ? 8.844 -1.490 -25.227 1.00 89.88 86 LEU A C 1
ATOM 709 O O . LEU A 1 86 ? 8.349 -1.464 -24.101 1.00 89.88 86 LEU A O 1
ATOM 713 N N . LEU A 1 87 ? 9.022 -0.400 -25.968 1.00 90.38 87 LEU A N 1
ATOM 714 C CA . LEU A 1 87 ? 8.621 0.931 -25.524 1.00 90.38 87 LEU A CA 1
ATOM 715 C C . LEU A 1 87 ? 7.090 1.060 -25.497 1.00 90.38 87 LEU A C 1
ATOM 717 O O . LEU A 1 87 ? 6.395 0.316 -26.205 1.00 90.38 87 LEU A O 1
ATOM 721 N N . PRO A 1 88 ? 6.547 2.021 -24.729 1.00 86.50 88 PRO A N 1
ATOM 722 C CA . PRO A 1 88 ? 5.140 2.388 -24.817 1.00 86.50 88 PRO A CA 1
ATOM 723 C C . PRO A 1 88 ? 4.721 2.612 -26.278 1.00 86.50 88 PRO A C 1
ATOM 725 O O . PRO A 1 88 ? 5.478 3.170 -27.080 1.00 86.50 88 PRO A O 1
ATOM 728 N N . ARG A 1 89 ? 3.529 2.112 -26.634 1.00 81.44 89 ARG A N 1
ATOM 729 C CA . ARG A 1 89 ? 2.992 2.091 -28.012 1.00 81.44 89 ARG A CA 1
ATOM 730 C C . ARG A 1 89 ? 3.907 1.407 -29.040 1.00 81.44 89 ARG A C 1
ATOM 732 O O . ARG A 1 89 ? 3.813 1.683 -30.225 1.00 81.44 89 ARG A O 1
ATOM 739 N N . CYS A 1 90 ? 4.823 0.536 -28.611 1.00 82.81 90 CYS A N 1
ATOM 740 C CA . CYS A 1 90 ? 5.788 -0.120 -29.500 1.00 82.81 90 CYS A CA 1
ATOM 741 C C . CYS A 1 90 ? 6.527 0.867 -30.420 1.00 82.81 90 CYS A C 1
ATOM 743 O O . CYS A 1 90 ? 6.807 0.561 -31.581 1.00 82.81 90 CYS A O 1
ATOM 745 N N . SER A 1 91 ? 6.831 2.058 -29.894 1.00 83.31 91 SER A N 1
ATOM 746 C CA . SER A 1 91 ? 7.637 3.046 -30.603 1.00 83.31 91 SER A CA 1
ATOM 747 C C . SER A 1 91 ? 9.029 2.489 -30.926 1.00 83.31 91 SER A C 1
ATOM 749 O O . SER A 1 91 ? 9.503 1.522 -30.318 1.00 83.31 91 SER A O 1
ATOM 751 N N . GLN A 1 92 ? 9.687 3.075 -31.928 1.00 83.44 92 GLN A N 1
ATOM 752 C CA . GLN A 1 92 ? 10.946 2.546 -32.440 1.00 83.44 92 GLN A CA 1
ATOM 753 C C . GLN A 1 92 ? 12.053 2.559 -31.375 1.00 83.44 92 GLN A C 1
ATOM 755 O O . GLN A 1 92 ? 12.437 3.601 -30.836 1.00 83.44 92 GLN A O 1
ATOM 760 N N . THR A 1 93 ? 12.613 1.379 -31.119 1.00 86.44 93 THR A N 1
ATOM 761 C CA . THR A 1 93 ? 13.772 1.184 -30.249 1.00 86.44 93 THR A CA 1
ATOM 762 C C . THR A 1 93 ? 15.056 1.361 -31.051 1.00 86.44 93 THR A C 1
ATOM 764 O O . THR A 1 93 ? 15.281 0.682 -32.052 1.00 86.44 93 THR A O 1
ATOM 767 N N . TYR A 1 94 ? 15.906 2.290 -30.618 1.00 87.81 94 TYR A N 1
ATOM 768 C CA . TYR A 1 94 ? 17.225 2.511 -31.203 1.00 87.81 94 TYR A CA 1
ATOM 769 C C . TYR A 1 94 ? 18.277 1.863 -30.292 1.00 87.81 94 TYR A C 1
ATOM 771 O O . TYR A 1 94 ? 18.431 0.640 -30.278 1.00 87.81 94 TYR A O 1
ATOM 779 N N . TYR A 1 95 ? 18.972 2.661 -29.483 1.00 90.12 95 TYR A N 1
ATOM 780 C CA . TYR A 1 95 ? 19.906 2.186 -28.471 1.00 90.12 95 TYR A CA 1
ATOM 781 C C . TYR A 1 95 ? 19.332 2.472 -27.086 1.00 90.12 95 TYR A C 1
ATOM 783 O O . TYR A 1 95 ? 19.479 3.572 -26.557 1.00 90.12 95 TYR A O 1
ATOM 791 N N . LEU A 1 96 ? 18.660 1.472 -26.516 1.00 91.94 96 LEU A N 1
ATOM 792 C CA . LEU A 1 96 ? 18.057 1.560 -25.192 1.00 91.94 96 LEU A CA 1
ATOM 793 C C . LEU A 1 96 ? 19.080 1.209 -24.105 1.00 91.94 96 LEU A C 1
ATOM 795 O O . LEU A 1 96 ? 19.711 0.146 -24.143 1.00 91.94 96 LEU A O 1
ATOM 799 N N . TYR A 1 97 ? 19.220 2.097 -23.128 1.00 92.06 97 TYR A N 1
ATOM 800 C CA . TYR A 1 97 ? 20.078 1.907 -21.965 1.00 92.06 97 TYR A CA 1
ATOM 801 C C . TYR A 1 97 ? 19.255 2.003 -20.686 1.00 92.06 97 TYR A C 1
ATOM 803 O O . TYR A 1 97 ? 18.458 2.920 -20.519 1.00 92.06 97 TYR A O 1
ATOM 811 N N . GLU A 1 98 ? 19.459 1.041 -19.797 1.00 92.88 98 GLU A N 1
ATOM 812 C CA . GLU A 1 98 ? 18.960 1.035 -18.429 1.00 92.88 98 GLU A CA 1
ATOM 813 C C . GLU A 1 98 ? 19.963 1.765 -17.540 1.00 92.88 98 GLU A C 1
ATOM 815 O O . GLU A 1 98 ? 21.149 1.425 -17.546 1.00 92.88 98 GLU A O 1
ATOM 820 N N . TYR A 1 99 ? 19.484 2.743 -16.778 1.00 91.81 99 TYR A N 1
ATOM 821 C CA . TYR A 1 99 ? 20.239 3.428 -15.740 1.00 91.81 99 TYR A CA 1
ATOM 822 C C . TYR A 1 99 ? 19.713 3.004 -14.382 1.00 91.81 99 TYR A C 1
ATOM 824 O O . TYR A 1 99 ? 18.515 3.101 -14.111 1.00 91.81 99 TYR A O 1
ATOM 832 N N . ARG A 1 100 ? 20.627 2.566 -13.518 1.00 90.00 100 ARG A N 1
ATOM 833 C CA . ARG A 1 100 ? 20.308 2.128 -12.164 1.00 90.00 100 ARG A CA 1
ATOM 834 C C . ARG A 1 100 ? 21.115 2.907 -11.138 1.00 90.00 100 ARG A C 1
ATOM 836 O O . ARG A 1 100 ? 22.310 2.674 -10.979 1.00 90.00 100 ARG A O 1
ATOM 843 N N . LEU A 1 101 ? 20.454 3.807 -10.424 1.00 88.81 101 LEU A N 1
ATOM 844 C CA . LEU A 1 101 ? 21.092 4.711 -9.471 1.00 88.81 101 LEU A CA 1
ATOM 845 C C . LEU A 1 101 ? 20.485 4.546 -8.085 1.00 88.81 101 LEU A C 1
ATOM 847 O O . LEU A 1 101 ? 19.273 4.411 -7.951 1.00 88.81 101 LEU A O 1
ATOM 851 N N . ASP A 1 102 ? 21.309 4.619 -7.046 1.00 87.75 102 ASP A N 1
ATOM 852 C CA . ASP A 1 102 ? 20.792 4.769 -5.686 1.00 87.75 102 ASP A CA 1
ATOM 853 C C . ASP A 1 102 ? 20.031 6.096 -5.573 1.00 87.75 102 ASP A C 1
ATOM 855 O O . ASP A 1 102 ? 20.458 7.107 -6.138 1.00 87.75 102 ASP A O 1
ATOM 859 N N . GLU A 1 103 ? 18.935 6.122 -4.815 1.00 87.38 103 GLU A N 1
ATOM 860 C CA . GLU A 1 103 ? 18.062 7.302 -4.738 1.00 87.38 103 GLU A CA 1
ATOM 861 C C . GLU A 1 103 ? 18.805 8.551 -4.226 1.00 87.38 103 GLU A C 1
ATOM 863 O O . GLU A 1 103 ? 18.654 9.644 -4.770 1.00 87.38 103 GLU A O 1
ATOM 868 N N . ASN A 1 104 ? 19.718 8.392 -3.263 1.00 86.88 104 ASN A N 1
ATOM 869 C CA . ASN A 1 104 ? 20.581 9.487 -2.805 1.00 86.88 104 ASN A CA 1
ATOM 870 C C . ASN A 1 104 ? 21.474 10.055 -3.918 1.00 86.88 104 ASN A C 1
ATOM 872 O O . ASN A 1 104 ? 21.652 11.272 -4.013 1.00 86.88 104 ASN A O 1
ATOM 876 N N . HIS A 1 105 ? 22.049 9.191 -4.762 1.00 86.81 105 HIS A N 1
ATOM 877 C CA . HIS A 1 105 ? 22.851 9.633 -5.901 1.00 86.81 105 HIS A CA 1
ATOM 878 C C . HIS A 1 105 ? 21.971 10.309 -6.954 1.00 86.81 105 HIS A C 1
ATOM 880 O O . HIS A 1 105 ? 22.362 11.348 -7.483 1.00 86.81 105 HIS A O 1
ATOM 886 N N . PHE A 1 106 ? 20.768 9.782 -7.202 1.00 87.56 106 PHE A N 1
ATOM 887 C CA . PHE A 1 106 ? 19.795 10.395 -8.103 1.00 87.56 106 PHE A CA 1
ATOM 888 C C . PHE A 1 106 ? 19.426 11.815 -7.656 1.00 87.56 106 PHE A C 1
ATOM 890 O O . PHE A 1 106 ? 19.510 12.738 -8.458 1.00 87.56 106 PHE A O 1
ATOM 897 N N . HIS A 1 107 ? 19.113 12.025 -6.375 1.00 88.00 107 HIS A N 1
ATOM 898 C CA . HIS A 1 107 ? 18.831 13.361 -5.843 1.00 88.00 107 HIS A CA 1
ATOM 899 C C . HIS A 1 107 ? 20.043 14.293 -5.881 1.00 88.00 107 HIS A C 1
ATOM 901 O O . HIS A 1 107 ? 19.903 15.465 -6.230 1.00 88.00 107 HIS A O 1
ATOM 907 N N . THR A 1 108 ? 21.231 13.782 -5.550 1.00 88.94 108 THR A N 1
ATOM 908 C CA . THR A 1 108 ? 22.467 14.581 -5.547 1.00 88.94 108 THR A CA 1
ATOM 909 C C . THR A 1 108 ? 22.815 15.083 -6.947 1.00 88.94 108 THR A C 1
ATOM 911 O O . THR A 1 108 ? 23.187 16.242 -7.108 1.00 88.94 108 THR A O 1
ATOM 914 N N . TYR A 1 109 ? 22.675 14.223 -7.956 1.00 86.06 109 TYR A N 1
ATOM 915 C CA . TYR A 1 109 ? 23.039 14.519 -9.341 1.00 86.06 109 TYR A CA 1
ATOM 916 C C . TYR A 1 109 ? 21.846 14.893 -10.225 1.00 86.06 109 TYR A C 1
ATOM 918 O O . TYR A 1 109 ? 21.994 14.989 -11.439 1.00 86.06 109 TYR A O 1
ATOM 926 N N . TYR A 1 110 ? 20.667 15.127 -9.646 1.00 89.12 110 TYR A N 1
ATOM 927 C CA . TYR A 1 110 ? 19.419 15.325 -10.387 1.00 89.12 110 TYR A CA 1
ATOM 928 C C . TYR A 1 110 ? 19.537 16.398 -11.478 1.00 89.12 110 TYR A C 1
ATOM 930 O O . TYR A 1 110 ? 19.099 16.196 -12.607 1.00 89.12 110 TYR A O 1
ATOM 938 N N . THR A 1 111 ? 20.167 17.533 -11.168 1.00 88.69 111 THR A N 1
ATOM 939 C CA . THR A 1 111 ? 20.345 18.639 -12.120 1.00 88.69 111 THR A CA 1
ATOM 940 C C . THR A 1 111 ? 21.257 18.276 -13.289 1.00 88.69 111 THR A C 1
ATOM 942 O O . THR A 1 111 ? 20.976 18.664 -14.423 1.00 88.69 111 THR A O 1
ATOM 945 N N . ASP A 1 112 ? 22.326 17.521 -13.025 1.00 86.62 112 ASP A N 1
ATOM 946 C CA . ASP A 1 112 ? 23.242 17.039 -14.061 1.00 86.62 112 ASP A CA 1
ATOM 947 C C . ASP A 1 112 ? 22.528 16.005 -14.944 1.00 86.62 112 ASP A C 1
ATOM 949 O O . ASP A 1 112 ? 22.538 16.136 -16.164 1.00 86.62 112 ASP A O 1
ATOM 953 N N . ILE A 1 113 ? 21.784 15.068 -14.334 1.00 87.00 113 ILE A N 1
ATOM 954 C CA . ILE A 1 113 ? 20.946 14.089 -15.047 1.00 87.00 113 ILE A CA 1
ATOM 955 C C . ILE A 1 113 ? 19.965 14.797 -15.980 1.00 87.00 113 ILE A C 1
ATOM 957 O O . ILE A 1 113 ? 19.928 14.484 -17.162 1.00 87.00 113 ILE A O 1
ATOM 961 N N . MET A 1 114 ? 19.205 15.783 -15.502 1.00 88.06 114 MET A N 1
ATOM 962 C CA . MET A 1 114 ? 18.245 16.497 -16.357 1.00 88.06 114 MET A CA 1
ATOM 963 C C . MET A 1 114 ? 18.918 17.262 -17.504 1.00 88.06 114 MET A C 1
ATOM 965 O O . MET A 1 114 ? 18.342 17.386 -18.587 1.00 88.06 114 MET A O 1
ATOM 969 N N . THR A 1 115 ? 20.143 17.748 -17.293 1.00 88.06 115 THR A N 1
ATOM 970 C CA . THR A 1 115 ? 20.932 18.407 -18.343 1.00 88.06 115 THR A CA 1
ATOM 971 C C . THR A 1 115 ? 21.343 17.405 -19.422 1.00 88.06 115 THR A C 1
ATOM 973 O O . THR A 1 115 ? 21.123 17.662 -20.606 1.00 88.06 115 THR A O 1
ATOM 976 N N . ASP A 1 116 ? 21.840 16.233 -19.026 1.00 84.81 116 ASP A N 1
ATOM 977 C CA . ASP A 1 116 ? 22.189 15.146 -19.946 1.00 84.81 116 ASP A CA 1
ATOM 978 C C . ASP A 1 116 ? 20.967 14.597 -20.690 1.00 84.81 116 ASP A C 1
ATOM 980 O O . ASP A 1 116 ? 21.030 14.350 -21.897 1.00 84.81 116 ASP A O 1
ATOM 984 N N . LEU A 1 117 ? 19.831 14.473 -19.997 1.00 85.62 117 LEU A N 1
ATOM 985 C CA . LEU A 1 117 ? 18.561 14.030 -20.575 1.00 85.62 117 LEU A CA 1
ATOM 986 C C . LEU A 1 117 ? 17.973 15.028 -21.586 1.00 85.62 117 LEU A C 1
ATOM 988 O O . LEU A 1 117 ? 17.151 14.646 -22.415 1.00 85.62 117 LEU A O 1
ATOM 992 N N . SER A 1 118 ? 18.430 16.283 -21.577 1.00 86.00 118 SER A N 1
ATOM 993 C CA . SER A 1 118 ? 18.021 17.311 -22.543 1.00 86.00 118 SER A CA 1
ATOM 994 C C . SER A 1 118 ? 18.770 17.222 -23.885 1.00 86.00 118 SER A C 1
ATOM 996 O O . SER A 1 118 ? 18.575 18.060 -24.768 1.00 86.00 118 SER A O 1
ATOM 998 N N . ASN A 1 119 ? 19.656 16.236 -24.062 1.00 85.44 119 ASN A N 1
ATOM 999 C CA . ASN A 1 119 ? 20.440 16.071 -25.284 1.00 85.44 119 ASN A CA 1
ATOM 1000 C C . ASN A 1 119 ? 19.544 15.706 -26.492 1.00 85.44 119 ASN A C 1
ATOM 1002 O O . ASN A 1 119 ? 18.785 14.743 -26.413 1.00 85.44 119 ASN A O 1
ATOM 1006 N N . PRO A 1 120 ? 19.681 16.373 -27.658 1.00 85.00 120 PRO A N 1
ATOM 1007 C CA . PRO A 1 120 ? 18.873 16.084 -28.853 1.00 85.00 120 PRO A CA 1
ATOM 1008 C C . PRO A 1 120 ? 19.064 14.675 -29.446 1.00 85.00 120 PRO A C 1
ATOM 1010 O O . PRO A 1 120 ? 18.299 14.263 -30.320 1.00 85.00 120 PRO A O 1
ATOM 1013 N N . ASN A 1 121 ? 20.097 13.939 -29.028 1.00 87.25 121 ASN A N 1
ATOM 1014 C CA . ASN A 1 121 ? 20.278 12.535 -29.397 1.00 87.25 121 ASN A CA 1
ATOM 1015 C C . ASN A 1 121 ? 19.326 11.588 -28.643 1.00 87.25 121 ASN A C 1
ATOM 1017 O O . ASN A 1 121 ? 19.166 10.433 -29.041 1.00 87.25 121 ASN A O 1
ATOM 1021 N N . ILE A 1 122 ? 18.724 12.049 -27.549 1.00 88.69 122 ILE A N 1
ATOM 1022 C CA . ILE A 1 122 ? 17.769 11.275 -26.765 1.00 88.69 122 ILE A CA 1
ATOM 1023 C C . ILE A 1 122 ? 16.411 11.373 -27.451 1.00 88.69 122 ILE A C 1
ATOM 1025 O O . ILE A 1 122 ? 15.868 12.455 -27.652 1.00 88.69 122 ILE A O 1
ATOM 1029 N N . GLU A 1 123 ? 15.881 10.220 -27.850 1.00 87.44 123 GLU A N 1
ATOM 1030 C CA . GLU A 1 123 ? 14.527 10.108 -28.391 1.00 87.44 123 GLU A CA 1
ATOM 1031 C C . GLU A 1 123 ? 13.494 10.067 -27.265 1.00 87.44 123 GLU A C 1
ATOM 1033 O O . GLU A 1 123 ? 12.381 10.560 -27.439 1.00 87.44 123 GLU A O 1
ATOM 1038 N N . GLY A 1 124 ? 13.858 9.467 -26.126 1.00 88.44 124 GLY A N 1
ATOM 1039 C CA . GLY A 1 124 ? 12.990 9.452 -24.965 1.00 88.44 124 GLY A CA 1
ATOM 1040 C C . GLY A 1 124 ? 13.554 8.814 -23.697 1.00 88.44 124 GLY A C 1
ATOM 1041 O O . GLY A 1 124 ? 14.502 8.029 -23.755 1.00 88.44 124 GLY A O 1
ATOM 1042 N N . VAL A 1 125 ? 12.939 9.155 -22.566 1.00 90.94 125 VAL A N 1
ATOM 1043 C CA . VAL A 1 125 ? 13.223 8.695 -21.206 1.00 90.94 125 VAL A CA 1
ATOM 1044 C C . VAL A 1 125 ? 11.965 8.052 -20.632 1.00 90.94 125 VAL A C 1
ATOM 1046 O O . VAL A 1 125 ? 10.899 8.652 -20.665 1.00 90.94 125 VAL A O 1
ATOM 1049 N N . TYR A 1 126 ? 12.094 6.846 -20.093 1.00 91.81 126 TYR A N 1
ATOM 1050 C CA . TYR A 1 126 ? 10.977 6.032 -19.624 1.00 91.81 126 TYR A CA 1
ATOM 1051 C C . TYR A 1 126 ? 11.204 5.554 -18.190 1.00 91.81 126 TYR A C 1
ATOM 1053 O O . TYR A 1 126 ? 12.343 5.362 -17.760 1.00 91.81 126 TYR A O 1
ATOM 1061 N N . GLU A 1 127 ? 10.109 5.314 -17.469 1.00 91.69 127 GLU A N 1
ATOM 1062 C CA . GLU A 1 127 ? 10.057 4.797 -16.092 1.00 91.69 127 GLU A CA 1
ATOM 1063 C C . GLU A 1 127 ? 10.678 5.676 -14.998 1.00 91.69 127 GLU A C 1
ATOM 1065 O O . GLU A 1 127 ? 10.721 5.285 -13.824 1.00 91.69 127 GLU A O 1
ATOM 1070 N N . MET A 1 128 ? 11.120 6.882 -15.346 1.00 88.25 128 MET A N 1
ATOM 1071 C CA . MET A 1 128 ? 11.730 7.809 -14.394 1.00 88.25 128 MET A CA 1
ATOM 1072 C C . MET A 1 128 ? 10.755 8.199 -13.276 1.00 88.25 128 MET A C 1
ATOM 1074 O O . MET A 1 128 ? 11.153 8.321 -12.115 1.00 88.25 128 MET A O 1
ATOM 1078 N N . ASN A 1 129 ? 9.467 8.300 -13.615 1.00 87.25 129 ASN A N 1
ATOM 1079 C CA . ASN A 1 129 ? 8.398 8.713 -12.708 1.00 87.25 129 ASN A CA 1
ATOM 1080 C C . ASN A 1 129 ? 7.713 7.549 -11.974 1.00 87.25 129 ASN A C 1
ATOM 1082 O O . ASN A 1 129 ? 6.807 7.782 -11.174 1.00 87.25 129 ASN A O 1
ATOM 1086 N N . VAL A 1 130 ? 8.141 6.302 -12.199 1.00 89.81 130 VAL A N 1
ATOM 1087 C CA . VAL A 1 130 ? 7.545 5.134 -11.534 1.00 89.81 130 VAL A CA 1
ATOM 1088 C C . VAL A 1 130 ? 7.857 5.177 -10.031 1.00 89.81 130 VAL A C 1
ATOM 1090 O O . VAL A 1 130 ? 9.043 5.204 -9.663 1.00 89.81 130 VAL A O 1
ATOM 1093 N N . PRO A 1 131 ? 6.835 5.131 -9.153 1.00 89.81 131 PRO A N 1
ATOM 1094 C CA . PRO A 1 131 ? 7.026 5.178 -7.705 1.00 89.81 131 PRO A CA 1
ATOM 1095 C C . PRO A 1 131 ? 7.876 4.015 -7.176 1.00 89.81 131 PRO A C 1
ATOM 1097 O O . PRO A 1 131 ? 7.769 2.874 -7.637 1.00 89.81 131 PRO A O 1
ATOM 1100 N N . LEU A 1 132 ? 8.745 4.296 -6.201 1.00 89.12 132 LEU A N 1
ATOM 1101 C CA . LEU A 1 132 ? 9.675 3.301 -5.648 1.00 89.12 132 LEU A CA 1
ATOM 1102 C C . LEU A 1 132 ? 8.950 2.203 -4.861 1.00 89.12 132 LEU A C 1
ATOM 1104 O O . LEU A 1 132 ? 9.302 1.030 -4.967 1.00 89.12 132 LEU A O 1
ATOM 1108 N N . ASP A 1 133 ? 7.921 2.572 -4.103 1.00 89.69 133 ASP A N 1
ATOM 1109 C CA . ASP A 1 133 ? 7.030 1.653 -3.394 1.00 89.69 133 ASP A CA 1
ATOM 1110 C C . ASP A 1 133 ? 6.266 0.756 -4.368 1.00 89.69 133 ASP A C 1
ATOM 1112 O O . ASP A 1 133 ? 6.219 -0.459 -4.179 1.00 89.69 133 ASP A O 1
ATOM 1116 N N . PHE A 1 134 ? 5.749 1.314 -5.464 1.00 92.00 134 PHE A N 1
ATOM 1117 C CA . PHE A 1 134 ? 5.101 0.516 -6.501 1.00 92.00 134 PHE A CA 1
ATOM 1118 C C . PHE A 1 134 ? 6.077 -0.488 -7.131 1.00 92.00 134 PHE A C 1
ATOM 1120 O O . PHE A 1 134 ? 5.754 -1.670 -7.268 1.00 92.00 134 PHE A O 1
ATOM 1127 N N . ARG A 1 135 ? 7.318 -0.067 -7.414 1.00 91.00 135 ARG A N 1
ATOM 1128 C CA . ARG A 1 135 ? 8.381 -0.949 -7.927 1.00 91.00 135 ARG A CA 1
ATOM 1129 C C . ARG A 1 135 ? 8.735 -2.075 -6.948 1.00 91.00 135 ARG A C 1
ATOM 1131 O O . ARG A 1 135 ? 8.904 -3.220 -7.383 1.00 91.00 135 ARG A O 1
ATOM 1138 N N . LEU A 1 136 ? 8.798 -1.786 -5.644 1.00 90.88 136 LEU A N 1
ATOM 1139 C CA . LEU A 1 136 ? 8.964 -2.802 -4.596 1.00 90.88 136 LEU A CA 1
ATOM 1140 C C . LEU A 1 136 ? 7.829 -3.832 -4.642 1.00 90.88 136 LEU A C 1
ATOM 1142 O O . LEU A 1 136 ? 8.085 -5.036 -4.675 1.00 90.88 136 LEU A O 1
ATOM 1146 N N . LEU A 1 137 ? 6.579 -3.366 -4.682 1.00 93.31 137 LEU A N 1
ATOM 1147 C CA . LEU A 1 137 ? 5.394 -4.225 -4.669 1.00 93.31 137 LEU A CA 1
ATOM 1148 C C . LEU A 1 137 ? 5.306 -5.105 -5.920 1.00 93.31 137 LEU A C 1
ATOM 1150 O O . LEU A 1 137 ? 4.996 -6.296 -5.818 1.00 93.31 137 LEU A O 1
ATOM 1154 N N . ILE A 1 138 ? 5.626 -4.554 -7.091 1.00 93.00 138 ILE A N 1
ATOM 1155 C CA . ILE A 1 138 ? 5.677 -5.308 -8.345 1.00 93.00 138 ILE A CA 1
ATOM 1156 C C . ILE A 1 138 ? 6.731 -6.417 -8.275 1.00 93.00 138 ILE A C 1
ATOM 1158 O O . ILE A 1 138 ? 6.422 -7.555 -8.637 1.00 93.00 138 ILE A O 1
ATOM 1162 N N . THR A 1 139 ? 7.939 -6.090 -7.802 1.00 90.88 139 THR A N 1
ATOM 1163 C CA . THR A 1 139 ? 9.131 -6.945 -7.940 1.00 90.88 139 THR A CA 1
ATOM 1164 C C . THR A 1 139 ? 9.297 -7.959 -6.813 1.00 90.88 139 THR A C 1
ATOM 1166 O O . THR A 1 139 ? 9.709 -9.081 -7.084 1.00 90.88 139 THR A O 1
ATOM 1169 N N . LEU A 1 140 ? 9.014 -7.582 -5.561 1.00 91.56 140 LEU A N 1
ATOM 1170 C CA . LEU A 1 140 ? 9.250 -8.418 -4.374 1.00 91.56 140 LEU A CA 1
ATOM 1171 C C . LEU A 1 140 ? 7.967 -8.971 -3.743 1.00 91.56 140 LEU A C 1
ATOM 1173 O O . LEU A 1 140 ? 8.019 -10.010 -3.088 1.00 91.56 140 LEU A O 1
ATOM 1177 N N . GLY A 1 141 ? 6.823 -8.310 -3.942 1.00 93.06 141 GLY A N 1
ATOM 1178 C CA . GLY A 1 141 ? 5.521 -8.764 -3.447 1.00 93.06 141 GLY A CA 1
ATOM 1179 C C . GLY A 1 141 ? 5.443 -8.937 -1.922 1.00 93.06 141 GLY A C 1
ATOM 1180 O O . GLY A 1 141 ? 5.954 -8.123 -1.164 1.00 93.06 141 GLY A O 1
ATOM 1181 N N . CYS A 1 142 ? 4.741 -9.974 -1.451 1.00 93.25 142 CYS A N 1
ATOM 1182 C CA . CYS A 1 142 ? 4.530 -10.237 -0.016 1.00 93.25 142 CYS A CA 1
ATOM 1183 C C . CYS A 1 142 ? 5.460 -11.300 0.592 1.00 93.25 142 CYS A C 1
ATOM 1185 O O . CYS A 1 142 ? 5.595 -11.380 1.819 1.00 93.25 142 CYS A O 1
ATOM 1187 N N . ILE A 1 143 ? 6.084 -12.124 -0.251 1.00 93.44 143 ILE A N 1
ATOM 1188 C CA . ILE A 1 143 ? 7.034 -13.161 0.148 1.00 93.44 143 ILE A CA 1
ATOM 1189 C C . ILE A 1 143 ? 8.259 -13.044 -0.745 1.00 93.44 143 ILE A C 1
ATOM 1191 O O . ILE A 1 143 ? 8.139 -13.099 -1.968 1.00 93.44 143 ILE A O 1
ATOM 1195 N N . CYS A 1 144 ? 9.430 -12.944 -0.124 1.00 91.81 144 CYS A N 1
ATOM 1196 C CA . CYS A 1 144 ? 10.696 -12.954 -0.840 1.00 91.81 144 CYS A CA 1
ATOM 1197 C C . CYS A 1 144 ? 11.695 -13.934 -0.220 1.00 91.81 144 CYS A C 1
ATOM 1199 O O . CYS A 1 144 ? 11.565 -14.332 0.940 1.00 91.81 144 CYS A O 1
ATOM 1201 N N . SER A 1 145 ? 12.705 -14.320 -0.989 1.00 90.12 145 SER A N 1
ATOM 1202 C CA . SER A 1 145 ? 13.893 -15.012 -0.488 1.00 90.12 145 SER A CA 1
ATOM 1203 C C . SER A 1 145 ? 15.161 -14.314 -0.935 1.00 90.12 145 SER A C 1
ATOM 1205 O O . SER A 1 145 ? 15.183 -13.589 -1.928 1.00 90.12 145 SER A O 1
ATOM 1207 N N . LEU A 1 146 ? 16.241 -14.566 -0.202 1.00 89.50 146 LEU A N 1
ATOM 1208 C CA . LEU A 1 146 ? 17.578 -14.234 -0.661 1.00 89.50 146 LEU A CA 1
ATOM 1209 C C . LEU A 1 146 ? 17.961 -15.180 -1.804 1.00 89.50 146 LEU A C 1
ATOM 1211 O O . LEU A 1 146 ? 17.893 -16.402 -1.645 1.00 89.50 146 LEU A O 1
ATOM 1215 N N . ARG A 1 147 ? 18.416 -14.625 -2.929 1.00 87.38 147 ARG A N 1
ATOM 1216 C CA . ARG A 1 147 ? 18.905 -15.407 -4.067 1.00 87.38 147 ARG A CA 1
ATOM 1217 C C . ARG A 1 147 ? 20.027 -16.337 -3.628 1.00 87.38 147 ARG A C 1
ATOM 1219 O O . ARG A 1 147 ? 20.956 -15.944 -2.918 1.00 87.38 147 ARG A O 1
ATOM 1226 N N . LYS A 1 148 ? 19.991 -17.569 -4.137 1.00 82.62 148 LYS A N 1
ATOM 1227 C CA . LYS A 1 148 ? 20.916 -18.639 -3.723 1.00 82.62 148 LYS A CA 1
ATOM 1228 C C . LYS A 1 148 ? 22.393 -18.302 -3.926 1.00 82.62 148 LYS A C 1
ATOM 1230 O O . LYS A 1 148 ? 23.246 -18.782 -3.179 1.00 82.62 148 LYS A O 1
ATOM 1235 N N . GLU A 1 149 ? 22.686 -17.467 -4.916 1.00 80.94 149 GLU A N 1
ATOM 1236 C CA . GLU A 1 149 ? 24.033 -16.993 -5.241 1.00 80.94 149 GLU A CA 1
ATOM 1237 C C . GLU A 1 149 ? 24.640 -16.144 -4.111 1.00 80.94 149 GLU A C 1
ATOM 1239 O O . GLU A 1 149 ? 25.840 -16.235 -3.853 1.00 80.94 149 GLU A O 1
ATOM 1244 N N . GLN A 1 150 ? 23.807 -15.404 -3.370 1.00 77.56 150 GLN A N 1
ATOM 1245 C CA . GLN A 1 150 ? 24.240 -14.476 -2.320 1.00 77.56 150 GLN A CA 1
ATOM 1246 C C . GLN A 1 150 ? 24.317 -15.110 -0.922 1.00 77.56 150 GLN A C 1
ATOM 1248 O O . GLN A 1 150 ? 24.806 -14.498 0.028 1.00 77.56 150 GLN A O 1
ATOM 1253 N N . HIS A 1 151 ? 23.917 -16.379 -0.767 1.00 74.25 151 HIS A N 1
ATOM 1254 C CA . HIS A 1 151 ? 23.981 -17.068 0.529 1.00 74.25 151 HIS A CA 1
ATOM 1255 C C . HIS A 1 151 ? 25.400 -17.146 1.117 1.00 74.25 151 HIS A C 1
ATOM 1257 O O . HIS A 1 151 ? 25.551 -17.238 2.335 1.00 74.25 151 HIS A O 1
ATOM 1263 N N . ARG A 1 152 ? 26.436 -17.161 0.263 1.00 67.62 152 ARG A N 1
ATOM 1264 C CA . ARG A 1 152 ? 27.844 -17.317 0.671 1.00 67.62 152 ARG A CA 1
ATOM 1265 C C . ARG A 1 152 ? 28.588 -16.000 0.861 1.00 67.62 152 ARG A C 1
ATOM 1267 O O . ARG A 1 152 ? 29.591 -15.986 1.568 1.00 67.62 152 ARG A O 1
ATOM 1274 N N . THR A 1 153 ? 28.135 -14.929 0.224 1.00 67.94 153 THR A N 1
ATOM 1275 C CA . THR A 1 153 ? 28.782 -13.611 0.250 1.00 67.94 153 THR A CA 1
ATOM 1276 C C . THR A 1 153 ? 28.364 -12.822 1.486 1.00 67.94 153 THR A C 1
ATOM 1278 O O . THR A 1 153 ? 29.212 -12.190 2.112 1.00 67.94 153 THR A O 1
ATOM 1281 N N . ASN A 1 154 ? 27.098 -12.936 1.903 1.00 63.78 154 ASN A N 1
ATOM 1282 C CA . ASN A 1 154 ? 26.503 -12.051 2.904 1.00 63.78 154 ASN A CA 1
ATOM 1283 C C . ASN A 1 154 ? 26.214 -12.732 4.261 1.00 63.78 154 ASN A C 1
ATOM 1285 O O . ASN A 1 154 ? 25.171 -12.535 4.865 1.00 63.78 154 ASN A O 1
ATOM 1289 N N . ILE A 1 155 ? 27.132 -13.571 4.763 1.00 62.94 155 ILE A N 1
ATOM 1290 C CA . ILE A 1 155 ? 26.892 -14.486 5.910 1.00 62.94 155 ILE A CA 1
ATOM 1291 C C . ILE A 1 155 ? 26.590 -13.771 7.244 1.00 62.94 155 ILE A C 1
ATOM 1293 O O . ILE A 1 155 ? 26.024 -14.386 8.141 1.00 62.94 155 ILE A O 1
ATOM 1297 N N . LEU A 1 156 ? 26.995 -12.511 7.423 1.00 64.62 156 LEU A N 1
ATOM 1298 C CA . LEU A 1 156 ? 26.886 -11.804 8.713 1.00 64.62 156 LEU A CA 1
ATOM 1299 C C . LEU A 1 156 ? 26.144 -10.462 8.630 1.00 64.62 156 LEU A C 1
ATOM 1301 O O . LEU A 1 156 ? 25.956 -9.819 9.663 1.00 64.62 156 LEU A O 1
ATOM 1305 N N . SER A 1 157 ? 25.744 -10.024 7.434 1.00 66.88 157 SER A N 1
ATOM 1306 C CA . SER A 1 157 ? 24.993 -8.780 7.262 1.00 66.88 157 SER A CA 1
ATOM 1307 C C . SER A 1 157 ? 23.498 -9.067 7.314 1.00 66.88 157 SER A C 1
ATOM 1309 O O . SER A 1 157 ? 23.020 -9.960 6.628 1.00 66.88 157 SER A O 1
ATOM 1311 N N . ASN A 1 158 ? 22.758 -8.268 8.084 1.00 69.62 158 ASN A N 1
ATOM 1312 C CA . ASN A 1 158 ? 21.291 -8.246 8.047 1.00 69.62 158 ASN A CA 1
ATOM 1313 C C . ASN A 1 158 ? 20.753 -7.187 7.064 1.00 69.62 158 ASN A C 1
ATOM 1315 O O . ASN A 1 158 ? 19.552 -6.927 7.035 1.00 69.62 158 ASN A O 1
ATOM 1319 N N . LEU A 1 159 ? 21.644 -6.527 6.319 1.00 78.31 159 LEU A N 1
ATOM 1320 C CA . LEU A 1 159 ? 21.310 -5.531 5.308 1.00 78.31 159 LEU A CA 1
ATOM 1321 C C . LEU A 1 159 ? 21.501 -6.161 3.933 1.00 78.31 159 LEU A C 1
ATOM 1323 O O . LEU A 1 159 ? 22.607 -6.605 3.612 1.00 78.31 159 LEU A O 1
ATOM 1327 N N . TYR A 1 160 ? 20.422 -6.171 3.155 1.00 81.00 160 TYR A N 1
ATOM 1328 C CA . TYR A 1 160 ? 20.361 -6.761 1.824 1.00 81.00 160 TYR A CA 1
ATOM 1329 C C . TYR A 1 160 ? 19.977 -5.695 0.811 1.00 81.00 160 TYR A C 1
ATOM 1331 O O . TYR A 1 160 ? 19.122 -4.847 1.085 1.00 81.00 160 TYR A O 1
ATOM 1339 N N . GLN A 1 161 ? 20.609 -5.738 -0.357 1.00 82.12 161 GLN A N 1
ATOM 1340 C CA . GLN A 1 161 ? 20.241 -4.856 -1.459 1.00 82.12 161 GLN A CA 1
ATOM 1341 C C . GLN A 1 161 ? 19.005 -5.389 -2.186 1.00 82.12 161 GLN A C 1
ATOM 1343 O O . GLN A 1 161 ? 18.740 -6.591 -2.197 1.00 82.12 161 GLN A O 1
ATOM 1348 N N . PHE A 1 162 ? 18.274 -4.492 -2.850 1.00 83.19 162 PHE A N 1
ATOM 1349 C CA . PHE A 1 162 ? 17.057 -4.829 -3.592 1.00 83.19 162 PHE A CA 1
ATOM 1350 C C . PHE A 1 162 ? 17.243 -5.987 -4.596 1.00 83.19 162 PHE A C 1
ATOM 1352 O O . PHE A 1 162 ? 16.369 -6.842 -4.702 1.00 83.19 162 PHE A O 1
ATOM 1359 N N . ASP A 1 163 ? 18.394 -6.074 -5.274 1.00 83.50 163 ASP A N 1
ATOM 1360 C CA . ASP A 1 163 ? 18.666 -7.131 -6.268 1.00 83.50 163 ASP A CA 1
ATOM 1361 C C . ASP A 1 163 ? 18.964 -8.502 -5.681 1.00 83.50 163 ASP A C 1
ATOM 1363 O O . ASP A 1 163 ? 18.855 -9.514 -6.376 1.00 83.50 163 ASP A O 1
ATOM 1367 N N . GLU A 1 164 ? 19.384 -8.552 -4.422 1.00 86.44 164 GLU A N 1
ATOM 1368 C CA . GLU A 1 164 ? 19.722 -9.813 -3.772 1.00 86.44 164 GLU A CA 1
ATOM 1369 C C . GLU A 1 164 ? 18.462 -10.618 -3.449 1.00 86.44 164 GLU A C 1
ATOM 1371 O O . GLU A 1 164 ?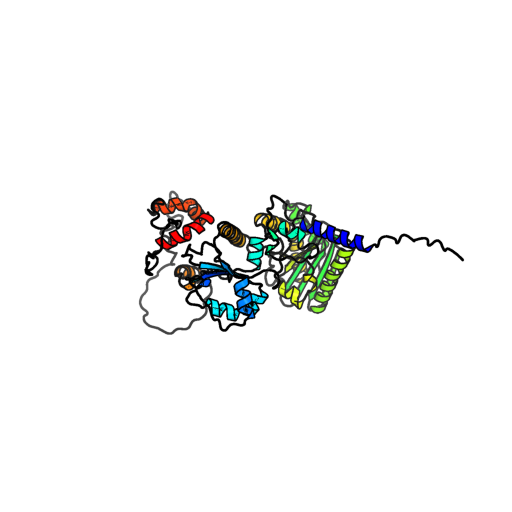 18.545 -11.823 -3.214 1.00 86.44 164 GLU A O 1
ATOM 1376 N N . LEU A 1 165 ? 17.300 -9.966 -3.467 1.00 89.38 165 LEU A N 1
ATOM 1377 C CA . LEU A 1 165 ? 16.013 -10.558 -3.156 1.00 89.38 165 LEU A CA 1
ATOM 1378 C C . LEU A 1 165 ? 15.287 -11.007 -4.430 1.00 89.38 165 LEU A C 1
ATOM 1380 O O . LEU A 1 165 ? 15.458 -10.458 -5.523 1.00 89.38 165 LEU A O 1
ATOM 1384 N N . GLU A 1 166 ? 14.472 -12.043 -4.286 1.00 90.44 166 GLU A N 1
ATOM 1385 C CA . GLU A 1 166 ? 13.598 -12.557 -5.339 1.00 90.44 166 GLU A CA 1
ATOM 1386 C C . GLU A 1 166 ? 12.186 -12.789 -4.798 1.00 90.44 166 GLU A C 1
ATOM 1388 O O . GLU A 1 166 ? 12.012 -13.192 -3.647 1.00 90.44 166 GLU A O 1
ATOM 1393 N N . PHE A 1 167 ? 11.175 -12.516 -5.625 1.00 91.19 167 PHE A N 1
ATOM 1394 C CA . PHE A 1 167 ? 9.779 -12.816 -5.316 1.00 91.19 167 PHE A CA 1
ATOM 1395 C C . PHE A 1 167 ? 9.533 -14.324 -5.290 1.00 91.19 167 PHE A C 1
ATOM 1397 O O . PHE A 1 167 ? 9.970 -15.045 -6.188 1.00 91.19 167 PHE A O 1
ATOM 1404 N N . LEU A 1 168 ? 8.749 -14.776 -4.311 1.00 89.56 168 LEU A N 1
ATOM 1405 C CA . LEU A 1 168 ? 8.297 -16.158 -4.215 1.00 89.56 168 LEU A CA 1
ATOM 1406 C C . LEU A 1 168 ? 6.782 -16.278 -4.357 1.00 89.56 168 LEU A C 1
ATOM 1408 O O . LEU A 1 168 ? 6.001 -15.524 -3.773 1.00 89.56 168 LEU A O 1
ATOM 1412 N N . SER A 1 169 ? 6.361 -17.296 -5.108 1.00 86.69 169 SER A N 1
ATOM 1413 C CA . SER A 1 169 ? 4.946 -17.611 -5.293 1.00 86.69 169 SER A CA 1
ATOM 1414 C C . SER A 1 169 ? 4.328 -18.195 -4.020 1.00 86.69 169 SER A C 1
ATOM 1416 O O . SER A 1 169 ? 4.947 -18.979 -3.300 1.00 86.69 169 SER A O 1
ATOM 1418 N N . LEU A 1 170 ? 3.037 -17.921 -3.809 1.00 86.38 170 LEU A N 1
ATOM 1419 C CA . LEU A 1 170 ? 2.253 -18.519 -2.720 1.00 86.38 170 LEU A CA 1
ATOM 1420 C C . LEU A 1 170 ? 2.122 -20.044 -2.808 1.00 86.38 170 LEU A C 1
ATOM 1422 O O . LEU A 1 170 ? 1.764 -20.682 -1.820 1.00 86.38 170 LEU A O 1
ATOM 1426 N N . SER A 1 171 ? 2.422 -20.628 -3.972 1.00 83.75 171 SER A N 1
ATOM 1427 C CA . SER A 1 171 ? 2.471 -22.085 -4.147 1.00 83.75 171 SER A CA 1
ATOM 1428 C C . SER A 1 171 ? 3.566 -22.732 -3.293 1.00 83.75 171 SER A C 1
ATOM 1430 O O . SER A 1 171 ? 3.446 -23.897 -2.925 1.00 83.75 171 SER A O 1
ATOM 1432 N N . GLU A 1 172 ? 4.627 -21.986 -2.976 1.00 82.31 172 GLU A N 1
ATOM 1433 C CA . GLU A 1 172 ? 5.749 -22.467 -2.167 1.00 82.31 172 GLU A CA 1
ATOM 1434 C C . GLU A 1 172 ? 5.521 -22.224 -0.672 1.00 82.31 172 GLU A C 1
ATOM 1436 O O . GLU A 1 172 ? 5.849 -23.074 0.156 1.00 82.31 172 GLU A O 1
ATOM 1441 N N . GLN A 1 173 ? 4.935 -21.075 -0.318 1.00 85.06 173 GLN A N 1
ATOM 1442 C CA . GLN A 1 173 ? 4.641 -20.712 1.063 1.00 85.06 173 GLN A CA 1
ATOM 1443 C C . GLN A 1 173 ? 3.371 -19.867 1.174 1.00 85.06 173 GLN A C 1
ATOM 1445 O O . GLN A 1 173 ? 3.199 -18.864 0.490 1.00 85.06 173 GLN A O 1
ATOM 1450 N N . THR A 1 174 ? 2.506 -20.207 2.128 1.00 88.38 174 THR A N 1
ATOM 1451 C CA . THR A 1 174 ? 1.320 -19.403 2.439 1.00 88.38 174 THR A CA 1
ATOM 1452 C C . THR A 1 174 ? 1.694 -18.141 3.214 1.00 88.38 174 THR A C 1
ATOM 1454 O O . THR A 1 174 ? 2.368 -18.219 4.244 1.00 88.38 174 THR A O 1
ATOM 1457 N N . TYR A 1 175 ? 1.190 -16.994 2.771 1.00 92.75 175 TYR A N 1
ATOM 1458 C CA . TYR A 1 175 ? 1.417 -15.704 3.416 1.00 92.75 175 TYR A CA 1
ATOM 1459 C C . TYR A 1 175 ? 0.569 -15.525 4.690 1.00 92.75 175 TYR A C 1
ATOM 1461 O O . TYR A 1 175 ? -0.661 -15.640 4.631 1.00 92.75 175 TYR A O 1
ATOM 1469 N N . LEU A 1 176 ? 1.241 -15.244 5.817 1.00 90.06 176 LEU A N 1
ATOM 1470 C CA . LEU A 1 176 ? 0.698 -14.941 7.151 1.00 90.06 176 LEU A CA 1
ATOM 1471 C C . LEU A 1 176 ? -0.465 -15.855 7.558 1.00 90.06 176 LEU A C 1
ATOM 1473 O O . LEU A 1 176 ? -1.636 -15.498 7.443 1.00 90.06 176 LEU A O 1
ATOM 1477 N N . GLN A 1 177 ? -0.161 -17.070 8.009 1.00 86.56 177 GLN A N 1
ATOM 1478 C CA . GLN A 1 177 ? -1.192 -17.978 8.518 1.00 86.56 177 GLN A CA 1
ATOM 1479 C C . GLN A 1 177 ? -1.807 -17.450 9.825 1.00 86.56 177 GLN A C 1
ATOM 1481 O O . GLN A 1 177 ? -1.165 -16.753 10.608 1.00 86.56 177 GLN A O 1
ATOM 1486 N N . SER A 1 178 ? -3.065 -17.798 10.091 1.00 81.44 178 SER A N 1
ATOM 1487 C CA . SER A 1 178 ? -3.741 -17.397 11.327 1.00 81.44 178 SER A CA 1
ATOM 1488 C C . SER A 1 178 ? -2.962 -17.873 12.560 1.00 81.44 178 SER A C 1
ATOM 1490 O O . SER A 1 178 ? -2.606 -19.044 12.662 1.00 81.44 178 SER A O 1
ATOM 1492 N N . GLY A 1 179 ? -2.705 -16.961 13.501 1.00 77.88 179 GLY A N 1
ATOM 1493 C CA . GLY A 1 179 ? -1.987 -17.256 14.746 1.00 77.88 179 GLY A CA 1
ATOM 1494 C C . GLY A 1 179 ? -0.461 -17.116 14.685 1.00 77.88 179 GLY A C 1
ATOM 1495 O O . GLY A 1 179 ? 0.187 -17.331 15.705 1.00 77.88 179 GLY A O 1
ATOM 1496 N N . THR A 1 180 ? 0.129 -16.726 13.546 1.00 82.88 180 THR A N 1
ATOM 1497 C CA . THR A 1 180 ? 1.583 -16.470 13.460 1.00 82.88 180 THR A CA 1
ATOM 1498 C C . THR A 1 180 ? 1.999 -15.126 14.048 1.00 82.88 180 THR A C 1
ATOM 1500 O O . THR A 1 180 ? 3.150 -14.963 14.444 1.00 82.88 180 THR A O 1
ATOM 1503 N N . LEU A 1 181 ? 1.083 -14.156 14.076 1.00 86.12 181 LEU A N 1
ATOM 1504 C CA . LEU A 1 181 ? 1.325 -12.797 14.546 1.00 86.12 181 LEU A CA 1
ATOM 1505 C C . LEU A 1 181 ? 0.242 -12.366 15.529 1.00 86.12 181 LEU A C 1
ATOM 1507 O O . LEU A 1 181 ? -0.918 -12.768 15.420 1.00 86.12 181 LEU A O 1
ATOM 1511 N N . GLN A 1 182 ? 0.622 -11.500 16.459 1.00 86.81 182 GLN A N 1
ATOM 1512 C CA . GLN A 1 182 ? -0.310 -10.800 17.329 1.00 86.81 182 GLN A CA 1
ATOM 1513 C C . GLN A 1 182 ? -0.647 -9.427 16.743 1.00 86.81 182 GLN A C 1
ATOM 1515 O O . GLN A 1 182 ? 0.230 -8.684 16.308 1.00 86.81 182 GLN A O 1
ATOM 1520 N N . CYS A 1 183 ? -1.933 -9.086 16.756 1.00 89.19 183 CYS A N 1
ATOM 1521 C CA . CYS A 1 183 ? -2.430 -7.798 16.289 1.00 89.19 183 CYS A CA 1
ATOM 1522 C C . CYS A 1 183 ? -2.788 -6.919 17.487 1.00 89.19 183 CYS A C 1
ATOM 1524 O O . CYS A 1 183 ? -3.643 -7.288 18.295 1.00 89.19 183 CYS A O 1
ATOM 1526 N N . ILE A 1 184 ? -2.191 -5.734 17.572 1.00 92.19 184 ILE A N 1
ATOM 1527 C CA . ILE A 1 184 ? -2.652 -4.664 18.461 1.00 92.19 184 ILE A CA 1
ATOM 1528 C C . ILE A 1 184 ? -3.469 -3.693 17.618 1.00 92.19 184 ILE A C 1
ATOM 1530 O O . ILE A 1 184 ? -3.055 -3.337 16.520 1.00 92.19 184 ILE A O 1
ATOM 1534 N N . TYR A 1 185 ? -4.635 -3.279 18.107 1.00 94.19 185 TYR A N 1
ATOM 1535 C CA . TYR A 1 185 ? -5.516 -2.380 17.365 1.00 94.19 185 TYR A CA 1
ATOM 1536 C C . TYR A 1 185 ? -5.504 -0.983 17.987 1.00 94.19 185 TYR A C 1
ATOM 1538 O O . TYR A 1 185 ? -5.748 -0.825 19.184 1.00 94.19 185 TYR A O 1
ATOM 1546 N N . LEU A 1 186 ? -5.214 0.030 17.177 1.00 94.50 186 LEU A N 1
ATOM 1547 C CA . LEU A 1 186 ? -5.141 1.431 17.568 1.00 94.50 186 LEU A CA 1
ATOM 1548 C C . LEU A 1 186 ? -6.161 2.241 16.771 1.00 94.50 186 LEU A C 1
ATOM 1550 O O . LEU A 1 186 ? -6.088 2.333 15.549 1.00 94.50 186 LEU A O 1
ATOM 1554 N N . TYR A 1 187 ? -7.085 2.866 17.488 1.00 95.31 187 TYR A N 1
ATOM 1555 C CA . TYR A 1 187 ? -8.075 3.777 16.936 1.00 95.31 187 TYR A CA 1
ATOM 1556 C C . TYR A 1 187 ? -7.763 5.208 17.371 1.00 95.31 187 TYR A C 1
ATOM 1558 O O . TYR A 1 187 ? -7.598 5.467 18.567 1.00 95.31 187 TYR A O 1
ATOM 1566 N N . ILE A 1 188 ? -7.701 6.135 16.417 1.00 93.44 188 ILE A N 1
ATOM 1567 C CA . ILE A 1 188 ? -7.459 7.561 16.655 1.00 93.44 188 ILE A CA 1
ATOM 1568 C C . ILE A 1 188 ? -8.469 8.372 15.851 1.00 93.44 188 ILE A C 1
ATOM 1570 O O . ILE A 1 188 ? -8.509 8.296 14.628 1.00 93.44 188 ILE A O 1
ATOM 1574 N N . HIS A 1 189 ? -9.245 9.212 16.527 1.00 93.56 189 HIS A N 1
ATOM 1575 C CA . HIS A 1 189 ? -10.134 10.146 15.851 1.00 93.56 189 HIS A CA 1
ATOM 1576 C C . HIS A 1 189 ? -10.087 11.525 16.502 1.00 93.56 189 HIS A C 1
ATOM 1578 O O . HIS A 1 189 ? -10.502 11.700 17.657 1.00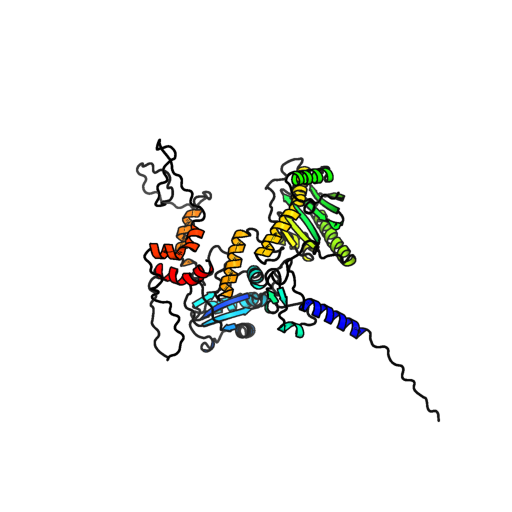 93.56 189 HIS A O 1
ATOM 1584 N N . GLN A 1 190 ? -9.616 12.507 15.737 1.00 90.62 190 GLN A N 1
ATOM 1585 C CA . GLN A 1 190 ? -9.541 13.909 16.137 1.00 90.62 190 GLN A CA 1
ATOM 1586 C C . GLN A 1 190 ? -10.534 14.757 15.343 1.00 90.62 190 GLN A C 1
ATOM 1588 O O . GLN A 1 190 ? -10.513 14.754 14.119 1.00 90.62 190 GLN A O 1
ATOM 1593 N N . ASP A 1 191 ? -11.386 15.511 16.031 1.00 89.69 191 ASP A N 1
ATOM 1594 C CA . ASP A 1 191 ? -12.359 16.403 15.396 1.00 89.69 191 ASP A CA 1
ATOM 1595 C C . ASP A 1 191 ? -12.645 17.610 16.302 1.00 89.69 191 ASP A C 1
ATOM 1597 O O . ASP A 1 191 ? -12.845 17.458 17.507 1.00 89.69 191 ASP A O 1
ATOM 1601 N N . ASN A 1 192 ? -12.653 18.820 15.733 1.00 84.62 192 ASN A N 1
ATOM 1602 C CA . ASN A 1 192 ? -12.989 20.078 16.422 1.00 84.62 192 ASN A CA 1
ATOM 1603 C C . ASN A 1 192 ? -12.277 20.299 17.778 1.00 84.62 192 ASN A C 1
ATOM 1605 O O . ASN A 1 192 ? -12.902 20.688 18.765 1.00 84.62 192 ASN A O 1
ATOM 1609 N N . GLY A 1 193 ? -10.969 20.021 17.849 1.00 85.38 193 GLY A N 1
ATOM 1610 C CA . GLY A 1 193 ? -10.170 20.183 19.075 1.00 85.38 193 GLY A CA 1
ATOM 1611 C C . GLY A 1 193 ? -10.398 19.106 20.144 1.00 85.38 193 GLY A C 1
ATOM 1612 O O . GLY A 1 193 ? -9.783 19.162 21.205 1.00 85.38 193 GLY A O 1
ATOM 1613 N N . LYS A 1 194 ? -11.240 18.108 19.861 1.00 90.62 194 LYS A N 1
ATOM 1614 C CA . LYS A 1 194 ? -11.436 16.909 20.678 1.00 90.62 194 LYS A CA 1
ATOM 1615 C C . LYS A 1 194 ? -10.684 15.743 20.044 1.00 90.62 194 LYS A C 1
ATOM 1617 O O . LYS A 1 194 ? -10.662 15.594 18.823 1.00 90.62 194 LYS A O 1
ATOM 1622 N N . LEU A 1 195 ? -10.098 14.892 20.873 1.00 92.00 195 LEU A N 1
ATOM 1623 C CA . LEU A 1 195 ? -9.349 13.706 20.456 1.00 92.00 195 LEU A CA 1
ATOM 1624 C C . LEU A 1 195 ? -9.868 12.509 21.239 1.00 92.00 195 LEU A C 1
ATOM 1626 O O . LEU A 1 195 ? -10.012 12.569 22.459 1.00 92.00 195 LEU A O 1
ATOM 1630 N N . PHE A 1 196 ? -10.113 11.415 20.532 1.00 94.00 196 PHE A N 1
ATOM 1631 C CA . PHE A 1 196 ? -10.372 10.117 21.130 1.00 94.00 196 PHE A CA 1
ATOM 1632 C C . PHE A 1 196 ? -9.338 9.131 20.600 1.00 94.00 196 PHE A C 1
ATOM 1634 O O . PHE A 1 196 ? -9.244 8.921 19.391 1.00 94.00 196 PHE A O 1
ATOM 1641 N N . ILE A 1 197 ? -8.566 8.535 21.503 1.00 94.81 197 ILE A N 1
ATOM 1642 C CA . ILE A 1 197 ? -7.562 7.521 21.188 1.00 94.81 197 ILE A CA 1
ATOM 1643 C C . ILE A 1 197 ? -7.830 6.273 22.026 1.00 94.81 197 ILE A C 1
ATOM 1645 O O . ILE A 1 197 ? -8.049 6.358 23.236 1.00 94.81 197 ILE A O 1
ATOM 1649 N N . ALA A 1 198 ? -7.826 5.108 21.387 1.00 95.06 198 ALA A N 1
ATOM 1650 C CA . ALA A 1 198 ? -8.034 3.828 22.045 1.00 95.06 198 ALA A CA 1
ATOM 1651 C C . ALA A 1 198 ? -7.050 2.781 21.518 1.00 95.06 198 ALA A C 1
ATOM 1653 O O . ALA A 1 198 ? -6.978 2.542 20.316 1.00 95.06 198 ALA A O 1
ATOM 1654 N N . LEU A 1 199 ? -6.311 2.149 22.429 1.00 94.81 199 LEU A N 1
ATOM 1655 C CA . LEU A 1 199 ? -5.366 1.075 22.140 1.00 94.81 199 LEU A CA 1
ATOM 1656 C C . LEU A 1 199 ? -5.880 -0.220 22.763 1.00 94.81 199 LEU A C 1
ATOM 1658 O O . LEU A 1 199 ? -6.006 -0.318 23.985 1.00 94.81 199 LEU A O 1
ATOM 1662 N N . PHE A 1 200 ? -6.162 -1.206 21.923 1.00 92.75 200 PHE A N 1
ATOM 1663 C CA . PHE A 1 200 ? -6.710 -2.499 22.298 1.00 92.75 200 PHE A CA 1
ATOM 1664 C C . PHE A 1 200 ? -5.623 -3.563 22.179 1.00 92.75 200 PHE A C 1
ATOM 1666 O O . PHE A 1 200 ? -5.091 -3.791 21.093 1.00 92.75 200 PHE A O 1
ATOM 1673 N N . ILE A 1 201 ? -5.314 -4.230 23.292 1.00 89.62 201 ILE A N 1
ATOM 1674 C CA . ILE A 1 201 ? -4.301 -5.286 23.367 1.00 89.62 201 ILE A CA 1
ATOM 1675 C C . ILE A 1 201 ? -5.021 -6.608 23.658 1.00 89.62 201 ILE A C 1
ATOM 1677 O O . ILE A 1 201 ? -5.386 -6.862 24.814 1.00 89.62 201 ILE A O 1
ATOM 1681 N N . PRO A 1 202 ? -5.242 -7.459 22.639 1.00 79.31 202 PRO A N 1
ATOM 1682 C CA . PRO A 1 202 ? -6.019 -8.685 22.801 1.00 79.31 202 PRO A CA 1
ATOM 1683 C C . PRO A 1 202 ? -5.412 -9.666 23.810 1.00 79.31 202 PRO A C 1
ATOM 1685 O O . PRO A 1 202 ? -6.151 -10.241 24.603 1.00 79.31 202 PRO A O 1
ATOM 1688 N N . ASN A 1 203 ? -4.080 -9.807 23.838 1.00 77.00 203 ASN A N 1
ATOM 1689 C CA . ASN A 1 203 ? -3.388 -10.823 24.643 1.00 77.00 203 ASN A CA 1
ATOM 1690 C C . ASN A 1 203 ? -3.695 -10.701 26.151 1.00 77.00 203 ASN A C 1
ATOM 1692 O O . ASN A 1 203 ? -4.053 -11.673 26.806 1.00 77.00 203 ASN A O 1
ATOM 1696 N N . ASN A 1 204 ? -3.668 -9.474 26.681 1.00 79.62 204 ASN A N 1
ATOM 1697 C CA . ASN A 1 204 ? -3.967 -9.205 28.092 1.00 79.62 204 ASN A CA 1
ATOM 1698 C C . ASN A 1 204 ? -5.421 -8.763 28.323 1.00 79.62 204 ASN A C 1
ATOM 1700 O O . ASN A 1 204 ? -5.776 -8.411 29.446 1.00 79.62 204 ASN A O 1
ATOM 1704 N N . SER A 1 205 ? -6.246 -8.719 27.266 1.00 85.50 205 SER A N 1
ATOM 1705 C CA . SER A 1 205 ? -7.594 -8.129 27.282 1.00 85.50 205 SER A CA 1
ATOM 1706 C C . SER A 1 205 ? -7.621 -6.731 27.923 1.00 85.50 205 SER A C 1
ATOM 1708 O O . SER A 1 205 ? -8.569 -6.360 28.612 1.00 85.50 205 SER A O 1
ATOM 1710 N N . ARG A 1 206 ? -6.559 -5.939 27.722 1.00 90.12 206 ARG A N 1
ATOM 1711 C CA . ARG A 1 206 ? -6.436 -4.574 28.257 1.00 90.12 206 ARG A CA 1
ATOM 1712 C C . ARG A 1 206 ? -6.690 -3.555 27.163 1.00 90.12 206 ARG A C 1
ATOM 1714 O O . ARG A 1 206 ? -6.224 -3.716 26.035 1.00 90.12 206 ARG A O 1
ATOM 1721 N N . VAL A 1 207 ? -7.406 -2.495 27.514 1.00 93.44 207 VAL A N 1
ATOM 1722 C CA . VAL A 1 207 ? -7.733 -1.403 26.599 1.00 93.44 207 VAL A CA 1
ATOM 1723 C C . VAL A 1 207 ? -7.422 -0.074 27.267 1.00 93.44 207 VAL A C 1
ATOM 1725 O O . VAL A 1 207 ? -7.982 0.254 28.313 1.00 93.44 207 VAL A O 1
ATOM 1728 N N . PHE A 1 208 ? -6.553 0.715 26.646 1.00 94.75 208 PHE A N 1
ATOM 1729 C CA . PHE A 1 208 ? -6.209 2.054 27.112 1.00 94.75 208 PHE A CA 1
ATOM 1730 C C . PHE A 1 208 ? -6.969 3.092 26.298 1.00 94.75 208 PHE A C 1
ATOM 1732 O O . PHE A 1 208 ? -6.864 3.106 25.075 1.00 94.75 208 PHE A O 1
ATOM 1739 N N . ILE A 1 209 ? -7.708 3.974 26.972 1.00 96.12 209 ILE A N 1
ATOM 1740 C CA . ILE A 1 209 ? -8.467 5.054 26.332 1.00 96.12 209 ILE A CA 1
ATOM 1741 C C . ILE A 1 209 ? -7.942 6.405 26.830 1.00 96.12 209 ILE A C 1
ATOM 1743 O O . ILE A 1 209 ? -7.751 6.621 28.035 1.00 96.12 209 ILE A O 1
ATOM 1747 N N . GLY A 1 210 ? -7.694 7.308 25.885 1.00 94.25 210 GLY A N 1
ATOM 1748 C CA . GLY A 1 210 ? -7.365 8.709 26.110 1.00 94.25 210 GLY A CA 1
ATOM 1749 C C . GLY A 1 210 ? -8.401 9.607 25.453 1.00 94.25 210 GLY A C 1
ATOM 1750 O O . GLY A 1 210 ? -8.770 9.398 24.298 1.00 94.25 210 GLY A O 1
ATOM 1751 N N . ILE A 1 211 ? -8.869 10.597 26.202 1.00 94.38 211 ILE A N 1
ATOM 1752 C CA . ILE A 1 211 ? -9.868 11.562 25.750 1.00 94.38 211 ILE A CA 1
ATOM 1753 C C . ILE A 1 211 ? -9.301 12.959 25.981 1.00 94.38 211 ILE A C 1
ATOM 1755 O O . ILE A 1 211 ? -8.907 13.275 27.103 1.00 94.38 211 ILE A O 1
ATOM 1759 N N . LEU A 1 212 ? -9.264 13.774 24.929 1.00 92.44 212 LEU A N 1
ATOM 1760 C CA . LEU A 1 212 ? -9.008 15.208 25.021 1.00 92.44 212 LEU A CA 1
ATOM 1761 C C . LEU A 1 212 ? -10.346 15.934 25.072 1.00 92.44 212 LEU A C 1
ATOM 1763 O O . LEU A 1 212 ? -11.108 15.896 24.101 1.00 92.44 212 LEU A O 1
ATOM 1767 N N . ASP A 1 213 ? -10.609 16.592 26.193 1.00 89.38 213 ASP A N 1
ATOM 1768 C CA . ASP A 1 213 ? -11.799 17.414 26.389 1.00 89.38 213 ASP A CA 1
ATOM 1769 C C . ASP A 1 213 ? -11.419 18.711 27.117 1.00 89.38 213 ASP A C 1
ATOM 1771 O O . ASP A 1 213 ? -10.423 18.767 27.842 1.00 89.38 213 ASP A O 1
ATOM 1775 N N . SER A 1 214 ? -12.204 19.771 26.929 1.00 85.50 214 SER A N 1
ATOM 1776 C CA . SER A 1 214 ? -11.987 21.050 27.617 1.00 85.50 214 SER A CA 1
ATOM 1777 C C . SER A 1 214 ? -12.249 20.942 29.121 1.00 85.50 214 SER A C 1
ATOM 1779 O O . SER A 1 214 ? -11.694 21.707 29.911 1.00 85.50 214 SER A O 1
ATOM 1781 N N . ILE A 1 215 ? -13.064 19.963 29.518 1.00 83.88 215 ILE A N 1
ATOM 1782 C CA . ILE A 1 215 ? -13.438 19.673 30.898 1.00 83.88 215 ILE A CA 1
ATOM 1783 C C . ILE A 1 215 ? -12.928 18.275 31.253 1.00 83.88 215 ILE A C 1
ATOM 1785 O O . ILE A 1 215 ? -13.138 17.320 30.513 1.00 83.88 215 ILE A O 1
ATOM 1789 N N . ARG A 1 216 ? -12.299 18.118 32.425 1.00 82.81 216 ARG A N 1
ATOM 1790 C CA . ARG A 1 216 ? -11.810 16.816 32.930 1.00 82.81 216 ARG A CA 1
ATOM 1791 C C . ARG A 1 216 ? -12.931 15.938 33.495 1.00 82.81 216 ARG A C 1
ATOM 1793 O O . ARG A 1 216 ? -12.761 15.301 34.533 1.00 82.81 216 ARG A O 1
ATOM 1800 N N . GLU A 1 217 ? -14.083 15.926 32.841 1.00 85.56 217 GLU A N 1
ATOM 1801 C CA . GLU A 1 217 ? -15.217 15.093 33.219 1.00 85.56 217 GLU A CA 1
ATOM 1802 C C . GLU A 1 217 ? -15.272 13.838 32.351 1.00 85.56 217 GLU A C 1
ATOM 1804 O O . GLU A 1 217 ? -15.088 13.867 31.133 1.00 85.56 217 GLU A O 1
ATOM 1809 N N . ASN A 1 218 ? -15.508 12.706 33.010 1.00 86.69 218 ASN A N 1
ATOM 1810 C CA . ASN A 1 218 ? -15.629 11.415 32.355 1.00 86.69 218 ASN A CA 1
ATOM 1811 C C . ASN A 1 218 ? -17.109 11.044 32.222 1.00 86.69 218 ASN A C 1
ATOM 1813 O O . ASN A 1 218 ? -17.751 10.657 33.199 1.00 86.69 218 ASN A O 1
ATOM 1817 N N . HIS A 1 219 ? -17.627 11.110 30.999 1.00 86.12 219 HIS A N 1
ATOM 1818 C CA . HIS A 1 219 ? -18.988 10.712 30.643 1.00 86.12 219 HIS A CA 1
ATOM 1819 C C . HIS A 1 219 ? -19.022 9.370 29.887 1.00 86.12 219 HIS A C 1
ATOM 1821 O O . HIS A 1 219 ? -19.943 9.106 29.103 1.00 86.12 219 HIS A O 1
ATOM 1827 N N . MET A 1 220 ? -18.024 8.501 30.099 1.00 87.06 220 MET A N 1
ATOM 1828 C CA . MET A 1 220 ? -17.975 7.187 29.458 1.00 87.06 220 MET A CA 1
ATOM 1829 C C . MET A 1 220 ? -19.145 6.281 29.874 1.00 87.06 220 MET A C 1
ATOM 1831 O O . MET A 1 220 ? -19.478 6.179 31.057 1.00 87.06 220 MET A O 1
ATOM 1835 N N . PRO A 1 221 ? -19.757 5.561 28.915 1.00 88.38 221 PRO A N 1
ATOM 1836 C CA . PRO A 1 221 ? -20.734 4.523 29.213 1.00 88.38 221 PRO A CA 1
ATOM 1837 C C . PRO A 1 221 ? -20.057 3.262 29.777 1.00 88.38 221 PRO A C 1
ATOM 1839 O O . PRO A 1 221 ? -18.835 3.141 29.818 1.00 88.38 221 PRO A O 1
ATOM 1842 N N . ASN A 1 222 ? -20.858 2.262 30.159 1.00 89.50 222 ASN A N 1
ATOM 1843 C CA . ASN A 1 222 ? -20.327 0.937 30.481 1.00 89.50 222 ASN A CA 1
ATOM 1844 C C . ASN A 1 222 ? -19.812 0.249 29.199 1.00 89.50 222 ASN A C 1
ATOM 1846 O O . ASN A 1 222 ? -20.594 -0.311 28.427 1.00 89.50 222 ASN A O 1
ATOM 1850 N N . LEU A 1 223 ? -18.497 0.319 28.985 1.00 89.88 223 LEU A N 1
ATOM 1851 C CA . LEU A 1 223 ? -17.821 -0.133 27.764 1.00 89.88 223 LEU A CA 1
ATOM 1852 C C . LEU A 1 223 ? -17.930 -1.647 27.548 1.00 89.88 223 LEU A C 1
ATOM 1854 O O . LEU A 1 223 ? -18.188 -2.076 26.428 1.00 89.88 223 LEU A O 1
ATOM 1858 N N . ASN A 1 224 ? -17.844 -2.447 28.616 1.00 90.75 224 ASN A N 1
ATOM 1859 C CA . ASN A 1 224 ? -18.025 -3.900 28.537 1.00 90.75 224 ASN A CA 1
ATOM 1860 C C . ASN A 1 224 ? -19.437 -4.273 28.062 1.00 90.75 224 ASN A C 1
ATOM 1862 O O . ASN A 1 224 ? -19.590 -5.129 27.195 1.00 90.75 224 ASN A O 1
ATOM 1866 N N . LYS A 1 225 ? -20.480 -3.601 28.572 1.00 90.38 225 LYS A N 1
ATOM 1867 C CA . LYS A 1 225 ? -21.857 -3.813 28.088 1.00 90.38 225 LYS A CA 1
ATOM 1868 C C . LYS A 1 225 ? -22.017 -3.397 26.627 1.00 90.38 225 LYS A C 1
ATOM 1870 O O . LYS A 1 225 ? -22.692 -4.083 25.869 1.00 90.38 225 LYS A O 1
ATOM 1875 N N . LEU A 1 226 ? -21.403 -2.282 26.231 1.00 89.44 226 LEU A N 1
ATOM 1876 C CA . LEU A 1 226 ? -21.481 -1.789 24.858 1.00 89.44 226 LEU A CA 1
ATOM 1877 C C . LEU A 1 226 ? -20.812 -2.770 23.887 1.00 89.44 226 LEU A C 1
ATOM 1879 O O . LEU A 1 226 ? -21.428 -3.134 22.888 1.00 89.44 226 LEU A O 1
ATOM 1883 N N . LEU A 1 227 ? -19.610 -3.250 24.213 1.00 88.88 227 LEU A N 1
ATOM 1884 C CA . LEU A 1 227 ? -18.898 -4.229 23.396 1.00 88.88 227 LEU A CA 1
ATOM 1885 C C . LEU A 1 227 ? -19.678 -5.545 23.282 1.00 88.88 227 LEU A C 1
ATOM 1887 O O . LEU A 1 227 ? -19.876 -6.024 22.170 1.00 88.88 227 LEU A O 1
ATOM 1891 N N . LYS A 1 228 ? -20.204 -6.079 24.396 1.00 88.94 228 LYS A N 1
ATOM 1892 C CA . LYS A 1 228 ? -21.046 -7.289 24.384 1.00 88.94 228 LYS A CA 1
ATOM 1893 C C . LYS A 1 228 ? -22.258 -7.132 23.467 1.00 88.94 228 LYS A C 1
ATOM 1895 O O . LYS A 1 228 ? -22.453 -7.960 22.584 1.00 88.94 228 LYS A O 1
ATOM 1900 N N . ASN A 1 229 ? -22.997 -6.028 23.593 1.00 90.31 229 ASN A N 1
ATOM 1901 C CA . ASN A 1 229 ? -24.140 -5.741 22.722 1.00 90.31 229 ASN A CA 1
ATOM 1902 C C . ASN A 1 229 ? -23.738 -5.675 21.238 1.00 90.31 229 ASN A C 1
ATOM 1904 O O . ASN A 1 229 ? -24.516 -6.041 20.359 1.00 90.31 229 ASN A O 1
ATOM 1908 N N . GLU A 1 230 ? -22.546 -5.165 20.932 1.00 88.06 230 GLU A N 1
ATOM 1909 C CA . GLU A 1 230 ? -22.065 -5.017 19.558 1.00 88.06 230 GLU A CA 1
ATOM 1910 C C . GLU A 1 230 ? -21.573 -6.350 18.963 1.00 88.06 230 GLU A C 1
ATOM 1912 O O . GLU A 1 230 ? -21.799 -6.615 17.778 1.00 88.06 230 GLU A O 1
ATOM 1917 N N . CYS A 1 231 ? -20.993 -7.223 19.791 1.00 87.31 231 CYS A N 1
ATOM 1918 C CA . CYS A 1 231 ? -20.667 -8.605 19.440 1.00 87.31 231 CYS A CA 1
ATOM 1919 C C . CYS A 1 231 ? -21.934 -9.458 19.251 1.00 87.31 231 CYS A C 1
ATOM 1921 O O . CYS A 1 231 ? -22.048 -10.157 18.248 1.00 87.31 231 CYS A O 1
ATOM 1923 N N . GLU A 1 232 ? -22.931 -9.353 20.135 1.00 88.81 232 GLU A N 1
ATOM 1924 C CA . GLU A 1 232 ? -24.205 -10.086 20.029 1.00 88.81 232 GLU A CA 1
ATOM 1925 C C . GLU A 1 232 ? -24.948 -9.778 18.724 1.00 88.81 232 GLU A C 1
ATOM 1927 O O . GLU A 1 232 ? -25.421 -10.689 18.044 1.00 88.81 232 GLU A O 1
ATOM 1932 N N . LYS A 1 233 ? -24.978 -8.506 18.306 1.00 88.19 233 LYS A N 1
ATOM 1933 C CA . LYS A 1 233 ? -25.542 -8.117 17.002 1.00 88.19 233 LYS A CA 1
ATOM 1934 C C . LYS A 1 233 ? -24.840 -8.786 15.819 1.00 88.19 233 LYS A C 1
ATOM 1936 O O . LYS A 1 233 ? -25.471 -8.988 14.787 1.00 88.19 233 LYS A O 1
ATOM 1941 N N . ARG A 1 234 ? -23.539 -9.076 15.923 1.00 85.56 234 ARG A N 1
ATOM 1942 C CA . ARG A 1 234 ? -22.754 -9.744 14.865 1.00 85.56 234 ARG A CA 1
ATOM 1943 C C . ARG A 1 234 ? -22.943 -11.251 14.886 1.00 85.56 234 ARG A C 1
ATOM 1945 O O . ARG A 1 234 ? -23.085 -11.845 13.823 1.00 85.56 234 ARG A O 1
ATOM 1952 N N . LEU A 1 235 ? -23.051 -11.841 16.072 1.00 88.56 235 LEU A N 1
ATOM 1953 C CA . LEU A 1 235 ? -23.413 -13.250 16.228 1.00 88.56 235 LEU A CA 1
ATOM 1954 C C . LEU A 1 235 ? -24.791 -13.536 15.616 1.00 88.56 235 LEU A C 1
ATOM 1956 O O . LEU A 1 235 ? -24.949 -14.509 14.890 1.00 88.56 235 LEU A O 1
ATOM 1960 N N . GLN A 1 236 ? -25.764 -12.637 15.806 1.00 88.06 236 GLN A N 1
ATOM 1961 C CA . GLN A 1 236 ? -27.081 -12.740 15.160 1.00 88.06 236 GLN A CA 1
ATOM 1962 C C . GLN A 1 236 ? -27.020 -12.673 13.626 1.00 88.06 236 GLN A C 1
ATOM 1964 O O . GLN A 1 236 ? -27.905 -13.197 12.958 1.00 88.06 236 GLN A O 1
ATOM 1969 N N . LYS A 1 237 ? -25.979 -12.051 13.060 1.00 86.81 237 LYS A N 1
ATOM 1970 C CA . LYS A 1 237 ? -25.734 -12.007 11.610 1.00 86.81 237 LYS A CA 1
ATOM 1971 C C . LYS A 1 237 ? -24.985 -13.238 11.082 1.00 86.81 237 LYS A C 1
ATOM 1973 O O . LYS A 1 237 ? -24.719 -13.290 9.888 1.00 86.81 237 LYS A O 1
ATOM 1978 N N . GLY A 1 238 ? -24.652 -14.205 11.941 1.00 82.94 238 GLY A N 1
ATOM 1979 C CA . GLY A 1 238 ? -23.963 -15.439 11.556 1.00 82.94 238 GLY A CA 1
ATOM 1980 C C . GLY A 1 238 ? -22.441 -15.318 11.443 1.00 82.94 238 GLY A C 1
ATOM 1981 O O . GLY A 1 238 ? -21.832 -16.132 10.762 1.00 82.94 238 GLY A O 1
ATOM 1982 N N . ILE A 1 239 ? -21.821 -14.313 12.073 1.00 84.69 239 ILE A N 1
ATOM 1983 C CA . ILE A 1 239 ? -20.355 -14.174 12.099 1.00 84.69 239 ILE A CA 1
ATOM 1984 C C . ILE A 1 239 ? -19.754 -15.131 13.137 1.00 84.69 239 ILE A C 1
ATOM 1986 O O . ILE A 1 239 ? -20.258 -15.228 14.257 1.00 84.69 239 ILE A O 1
ATOM 1990 N N . ASP A 1 240 ? -18.645 -15.780 12.780 1.00 83.12 240 ASP A N 1
ATOM 1991 C CA . ASP A 1 240 ? -17.935 -16.722 13.644 1.00 83.12 240 ASP A CA 1
ATOM 1992 C C . ASP A 1 240 ? -17.432 -16.093 14.948 1.00 83.12 240 ASP A C 1
ATOM 1994 O O . ASP A 1 240 ? -16.878 -14.990 14.982 1.00 83.12 240 ASP A O 1
ATOM 1998 N N . THR A 1 241 ? -17.529 -16.859 16.037 1.00 80.62 241 THR A N 1
ATOM 1999 C CA . THR A 1 241 ? -17.087 -16.436 17.374 1.00 80.62 241 THR A CA 1
ATOM 2000 C C . THR A 1 241 ? -15.594 -16.131 17.437 1.00 80.62 241 THR A C 1
ATOM 2002 O O . THR A 1 241 ? -15.182 -15.252 18.186 1.00 80.62 241 THR A O 1
ATOM 2005 N N . ASN A 1 242 ? -14.781 -16.823 16.634 1.00 81.38 242 ASN A N 1
ATOM 2006 C CA . ASN A 1 242 ? -13.323 -16.668 16.619 1.00 81.38 242 ASN A CA 1
ATOM 2007 C C . ASN A 1 242 ? -12.874 -15.312 16.062 1.00 81.38 242 ASN A C 1
ATOM 2009 O O . ASN A 1 242 ? -11.763 -14.865 16.343 1.00 81.38 242 ASN A O 1
ATOM 2013 N N . LEU A 1 243 ? -13.728 -14.656 15.274 1.00 80.88 243 LEU A N 1
ATOM 2014 C CA . LEU A 1 243 ? -13.431 -13.351 14.693 1.00 80.88 243 LEU A CA 1
ATOM 2015 C C . LEU A 1 243 ? -13.790 -12.199 15.634 1.00 80.88 243 LEU A C 1
ATOM 2017 O O . LEU A 1 243 ? -13.362 -11.070 15.403 1.00 80.88 243 LEU A O 1
ATOM 2021 N N . LEU A 1 244 ? -14.549 -12.469 16.698 1.00 82.31 244 LEU A N 1
ATOM 2022 C CA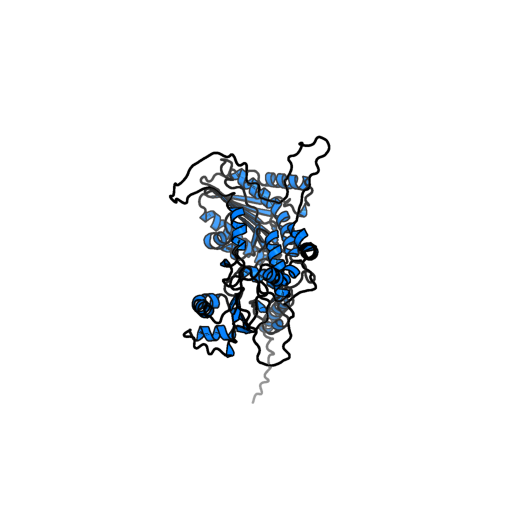 . LEU A 1 244 ? -15.100 -11.444 17.572 1.00 82.31 244 LEU A CA 1
ATOM 2023 C C . LEU A 1 244 ? -14.332 -11.354 18.900 1.00 82.31 244 LEU A C 1
ATOM 2025 O O . LEU A 1 244 ? -13.994 -12.376 19.502 1.00 82.31 244 LEU A O 1
ATOM 2029 N N . PRO A 1 245 ? -14.111 -10.138 19.427 1.00 81.00 245 PRO A N 1
ATOM 2030 C CA . PRO A 1 245 ? -13.526 -9.949 20.748 1.00 81.00 245 PRO A CA 1
ATOM 2031 C C . PRO A 1 245 ? -14.586 -10.200 21.838 1.00 81.00 245 PRO A C 1
ATOM 2033 O O . PRO A 1 245 ? -15.167 -9.264 22.383 1.00 81.00 245 PRO A O 1
ATOM 2036 N N . ILE A 1 246 ? -14.873 -11.473 22.130 1.00 75.56 246 ILE A N 1
ATOM 2037 C CA . ILE A 1 246 ? -15.924 -11.891 23.085 1.00 75.56 246 ILE A CA 1
ATOM 2038 C C . ILE A 1 246 ? -15.456 -11.793 24.550 1.00 75.56 246 ILE A C 1
ATOM 2040 O O . ILE A 1 246 ? -16.279 -11.678 25.460 1.00 75.56 246 ILE A O 1
ATOM 2044 N N . ASN A 1 247 ? -14.143 -11.825 24.785 1.00 79.62 247 ASN A N 1
ATOM 2045 C CA . ASN A 1 247 ? -13.560 -11.779 26.127 1.00 79.62 247 ASN A CA 1
ATOM 2046 C C . ASN A 1 247 ? -13.907 -10.470 26.852 1.00 79.62 247 ASN A C 1
ATOM 2048 O O . ASN A 1 247 ? -14.118 -9.443 26.216 1.00 79.62 247 ASN A O 1
ATOM 2052 N N . GLU A 1 248 ? -13.955 -10.496 28.186 1.00 81.19 248 GLU A N 1
ATOM 2053 C CA . GLU A 1 248 ? -14.126 -9.267 28.966 1.00 81.19 248 GLU A CA 1
ATOM 2054 C C . GLU A 1 248 ? -12.831 -8.454 28.993 1.00 81.19 248 GLU A C 1
ATOM 2056 O O . GLU A 1 248 ? -11.763 -8.984 29.310 1.00 81.19 248 GLU A O 1
ATOM 2061 N N . HIS A 1 249 ? -12.935 -7.153 28.714 1.00 88.25 249 HIS A N 1
ATOM 2062 C CA . HIS A 1 249 ? -11.784 -6.257 28.670 1.00 88.25 249 HIS A CA 1
ATOM 2063 C C . HIS A 1 249 ? -11.682 -5.390 29.925 1.00 88.25 249 HIS A C 1
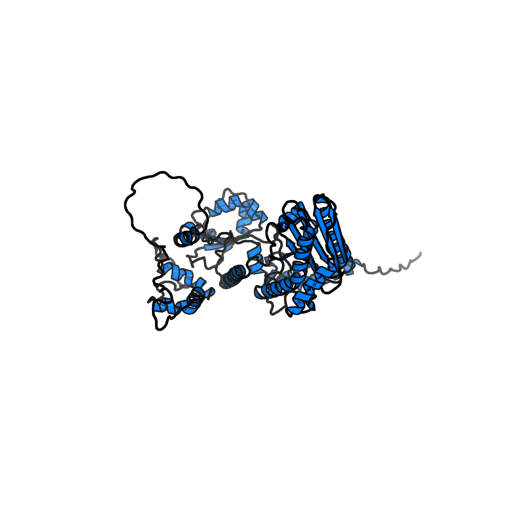ATOM 2065 O O . HIS A 1 249 ? -12.672 -4.921 30.499 1.00 88.25 249 HIS A O 1
ATOM 2071 N N . GLN A 1 250 ? -10.443 -5.124 30.323 1.00 90.75 250 GLN A N 1
ATOM 2072 C CA . GLN A 1 250 ? -10.094 -4.153 31.352 1.00 90.75 250 GLN A CA 1
ATOM 2073 C C . GLN A 1 250 ? -9.856 -2.795 30.688 1.00 90.75 250 GLN A C 1
ATOM 2075 O O . GLN A 1 250 ? -8.848 -2.594 30.010 1.00 90.75 250 GLN A O 1
ATOM 2080 N N . PHE A 1 251 ? -10.800 -1.869 30.868 1.00 90.62 251 PHE A N 1
ATOM 2081 C CA . PHE A 1 251 ? -10.738 -0.528 30.287 1.00 90.62 251 PHE A CA 1
ATOM 2082 C C . PHE A 1 251 ? -10.100 0.479 31.249 1.00 90.62 251 PHE A C 1
ATOM 2084 O O . PHE A 1 251 ? -10.620 0.727 32.337 1.00 90.62 251 PHE A O 1
ATOM 2091 N N . GLU A 1 252 ? -9.023 1.126 30.810 1.00 92.81 252 GLU A N 1
ATOM 2092 C CA . GLU A 1 252 ? -8.357 2.218 31.519 1.00 92.81 252 GLU A CA 1
ATOM 2093 C C . GLU A 1 252 ? -8.580 3.558 30.810 1.00 92.81 252 GLU A C 1
ATOM 2095 O O . GLU A 1 252 ? -7.834 3.943 29.902 1.00 92.81 252 GLU A O 1
ATOM 2100 N N . VAL A 1 253 ? -9.592 4.300 31.256 1.00 92.94 253 VAL A N 1
ATOM 2101 C CA . VAL A 1 253 ? -9.944 5.613 30.698 1.00 92.94 253 VAL A CA 1
ATOM 2102 C C . VAL A 1 253 ? -9.212 6.727 31.442 1.00 92.94 253 VAL A C 1
ATOM 2104 O O . VAL A 1 253 ? -9.271 6.787 32.669 1.00 92.94 253 VAL A O 1
ATOM 2107 N N . LYS A 1 254 ? -8.571 7.649 30.712 1.00 92.38 254 LYS A N 1
ATOM 2108 C CA . LYS A 1 254 ? -8.187 8.960 31.263 1.00 92.38 254 LYS A CA 1
ATOM 2109 C C . LYS A 1 254 ? -8.623 10.091 30.344 1.00 92.38 254 LYS A C 1
ATOM 2111 O O . LYS A 1 254 ? -8.508 9.982 29.123 1.00 92.38 254 LYS A O 1
ATOM 2116 N N . VAL A 1 255 ? -9.104 11.156 30.973 1.00 91.69 255 VAL A N 1
ATOM 2117 C CA . VAL A 1 255 ? -9.525 12.399 30.328 1.00 91.69 255 VAL A CA 1
ATOM 2118 C C . VAL A 1 255 ? -8.518 13.472 30.710 1.00 91.69 255 VAL A C 1
ATOM 2120 O O . VAL A 1 255 ? -8.293 13.704 31.898 1.00 91.69 255 VAL A O 1
ATOM 2123 N N . ASP A 1 256 ? -7.918 14.106 29.713 1.00 92.44 256 ASP A N 1
ATOM 2124 C CA . ASP A 1 256 ? -6.930 15.162 29.892 1.00 92.44 256 ASP A CA 1
ATOM 2125 C C . ASP A 1 256 ? -7.325 16.397 29.075 1.00 92.44 256 ASP A C 1
ATOM 2127 O O . ASP A 1 256 ? -8.014 16.307 28.063 1.00 92.44 256 ASP A O 1
ATOM 2131 N N . THR A 1 257 ? -6.881 17.568 29.532 1.00 91.06 257 THR A N 1
ATOM 2132 C CA . THR A 1 257 ? -7.107 18.859 28.851 1.00 91.06 257 THR A CA 1
ATOM 2133 C C . THR A 1 257 ? -5.977 19.230 27.900 1.00 91.06 257 THR A C 1
ATOM 2135 O O . THR A 1 257 ? -6.125 20.129 27.081 1.00 91.06 257 THR A O 1
ATOM 2138 N N . ASP A 1 258 ? -4.822 18.582 28.048 1.00 91.06 258 ASP A N 1
ATOM 2139 C CA . ASP A 1 258 ? -3.628 18.847 27.256 1.00 91.06 258 ASP A CA 1
ATOM 2140 C C . ASP A 1 258 ? -3.306 17.635 26.384 1.00 91.06 258 ASP A C 1
ATOM 2142 O O . ASP A 1 258 ? -3.122 16.515 26.873 1.00 91.06 258 ASP A O 1
ATOM 2146 N N . ILE A 1 259 ? -3.211 17.889 25.084 1.00 89.31 259 ILE A N 1
ATOM 2147 C CA . ILE A 1 259 ? -2.955 16.883 24.062 1.00 89.31 259 ILE A CA 1
ATOM 2148 C C . ILE A 1 259 ? -1.578 16.226 24.238 1.00 89.31 259 ILE A C 1
ATOM 2150 O O . ILE A 1 259 ? -1.425 15.027 24.007 1.00 89.31 259 ILE A O 1
ATOM 2154 N N . GLN A 1 260 ? -0.580 16.973 24.724 1.00 90.44 260 GLN A N 1
ATOM 2155 C CA . GLN A 1 260 ? 0.790 16.474 24.869 1.00 90.44 260 GLN A CA 1
ATOM 2156 C C . GLN A 1 260 ? 0.902 15.398 25.951 1.00 90.44 260 GLN A C 1
ATOM 2158 O O . GLN A 1 260 ? 1.666 14.441 25.810 1.00 90.44 260 GLN A O 1
ATOM 2163 N N . ASN A 1 261 ? 0.111 15.509 27.019 1.00 90.62 261 ASN A N 1
ATOM 2164 C CA . ASN A 1 261 ? 0.079 14.501 28.078 1.00 90.62 261 ASN A CA 1
ATOM 2165 C C . ASN A 1 261 ? -0.514 13.179 27.582 1.00 90.62 261 ASN A C 1
ATOM 2167 O O . ASN A 1 261 ? -0.004 12.111 27.933 1.00 90.62 261 ASN A O 1
ATOM 2171 N N . ILE A 1 262 ? -1.527 13.248 26.713 1.00 90.94 262 ILE A N 1
ATOM 2172 C CA . ILE A 1 262 ? -2.119 12.072 26.070 1.00 90.94 262 ILE A CA 1
ATOM 2173 C C . ILE A 1 262 ? -1.072 11.392 25.184 1.00 90.94 262 ILE A C 1
ATOM 2175 O O . ILE A 1 262 ? -0.782 10.213 25.391 1.00 90.94 262 ILE A O 1
ATOM 2179 N N . TRP A 1 263 ? -0.430 12.126 24.270 1.00 90.88 263 TRP A N 1
ATOM 2180 C CA . TRP A 1 263 ? 0.586 11.554 23.380 1.00 90.88 263 TRP A CA 1
ATOM 2181 C C . TRP A 1 263 ? 1.775 10.955 24.138 1.00 90.88 263 TRP A C 1
ATOM 2183 O O . TRP A 1 263 ? 2.174 9.823 23.864 1.00 90.88 263 TRP A O 1
ATOM 2193 N N . LYS A 1 264 ? 2.300 11.643 25.161 1.00 91.50 264 LYS A N 1
ATOM 2194 C CA . LYS A 1 264 ? 3.371 11.107 26.024 1.00 91.50 264 LYS A CA 1
ATOM 2195 C C . LYS A 1 264 ? 2.950 9.827 26.741 1.00 91.50 264 LYS A C 1
ATOM 2197 O O . LYS A 1 264 ? 3.744 8.891 26.841 1.00 91.50 264 LYS A O 1
ATOM 2202 N N . ARG A 1 265 ? 1.707 9.760 27.230 1.00 91.88 265 ARG A N 1
ATOM 2203 C CA . ARG A 1 265 ? 1.170 8.552 27.868 1.00 91.88 265 ARG A CA 1
ATOM 2204 C C . ARG A 1 265 ? 1.103 7.392 26.880 1.00 91.88 265 ARG A C 1
ATOM 2206 O O . ARG A 1 265 ? 1.554 6.305 27.229 1.00 91.88 265 ARG A O 1
ATOM 2213 N N . PHE A 1 266 ? 0.559 7.603 25.683 1.00 91.88 266 PHE A N 1
ATOM 2214 C CA . PHE A 1 266 ? 0.446 6.541 24.680 1.00 91.88 266 PHE A CA 1
ATOM 2215 C C . PHE A 1 266 ? 1.812 6.089 24.162 1.00 91.88 266 PHE A C 1
ATOM 2217 O O . PHE A 1 266 ? 2.036 4.886 24.088 1.00 91.88 266 PHE A O 1
ATOM 2224 N N . ASN A 1 267 ? 2.760 7.006 23.951 1.00 91.81 267 ASN A N 1
ATOM 2225 C CA . ASN A 1 267 ? 4.152 6.644 23.664 1.00 91.81 267 ASN A CA 1
ATOM 2226 C C . ASN A 1 267 ? 4.742 5.745 24.751 1.00 91.81 267 ASN A C 1
ATOM 2228 O O . ASN A 1 267 ? 5.302 4.697 24.449 1.00 91.81 267 ASN A O 1
ATOM 2232 N N . LYS A 1 268 ? 4.574 6.110 26.028 1.00 91.12 268 LYS A N 1
ATOM 2233 C CA . LYS A 1 268 ? 5.067 5.288 27.139 1.00 91.12 268 LYS A CA 1
ATOM 2234 C C . LYS A 1 268 ? 4.417 3.902 27.161 1.00 91.12 268 LYS A C 1
ATOM 2236 O O . LYS A 1 268 ? 5.094 2.923 27.439 1.00 91.12 268 LYS A O 1
ATOM 2241 N N . ILE A 1 269 ? 3.120 3.807 26.862 1.00 90.12 269 ILE A N 1
ATOM 2242 C CA . ILE A 1 269 ? 2.422 2.516 26.778 1.00 90.12 269 ILE A CA 1
ATOM 2243 C C . ILE A 1 269 ? 3.003 1.665 25.640 1.00 90.12 269 ILE A C 1
ATOM 2245 O O . ILE A 1 269 ? 3.302 0.500 25.870 1.00 90.12 269 ILE A O 1
ATOM 2249 N N . ILE A 1 270 ? 3.208 2.236 24.450 1.00 88.94 270 ILE A N 1
ATOM 2250 C CA . ILE A 1 270 ? 3.736 1.525 23.272 1.00 88.94 270 ILE A CA 1
ATOM 2251 C C . ILE A 1 270 ? 5.182 1.050 23.494 1.00 88.94 270 ILE A C 1
ATOM 2253 O O . ILE A 1 270 ? 5.516 -0.086 23.155 1.00 88.94 270 ILE A O 1
ATOM 2257 N N . VAL A 1 271 ? 6.021 1.875 24.129 1.00 88.94 271 VAL A N 1
ATOM 2258 C CA . VAL A 1 271 ? 7.390 1.491 24.517 1.00 88.94 271 VAL A CA 1
ATOM 2259 C C . VAL A 1 271 ? 7.371 0.363 25.549 1.00 88.94 271 VAL A C 1
ATOM 2261 O O . VAL A 1 271 ? 8.072 -0.630 25.386 1.00 88.94 271 VAL A O 1
ATOM 2264 N N . ASN A 1 272 ? 6.515 0.459 26.568 1.00 87.69 272 ASN A N 1
ATOM 2265 C CA . ASN A 1 272 ? 6.391 -0.598 27.571 1.00 87.69 272 ASN A CA 1
ATOM 2266 C C . ASN A 1 272 ? 5.895 -1.919 26.964 1.00 87.69 272 ASN A C 1
ATOM 2268 O O . ASN A 1 272 ? 6.271 -2.986 27.441 1.00 87.69 272 ASN A O 1
ATOM 2272 N N . LEU A 1 273 ? 5.031 -1.878 25.945 1.00 82.38 273 LEU A N 1
ATOM 2273 C CA . LEU A 1 273 ? 4.610 -3.091 25.237 1.00 82.38 273 LEU A CA 1
ATOM 2274 C C . LEU A 1 273 ? 5.818 -3.785 24.612 1.00 82.38 273 LEU A C 1
ATOM 2276 O O . LEU A 1 273 ? 6.035 -4.959 24.889 1.00 82.38 273 LEU A O 1
ATOM 2280 N N . ARG A 1 274 ? 6.683 -3.021 23.938 1.00 80.69 274 ARG A N 1
ATOM 2281 C CA . ARG A 1 274 ? 7.896 -3.543 23.302 1.00 80.69 274 ARG A CA 1
ATOM 2282 C C . ARG A 1 274 ? 8.801 -4.250 24.306 1.00 80.69 274 ARG A C 1
ATOM 2284 O O . ARG A 1 274 ? 9.312 -5.328 24.017 1.00 80.69 274 ARG A O 1
ATOM 2291 N N . GLU A 1 275 ? 9.017 -3.645 25.472 1.00 79.31 275 GLU A N 1
ATOM 2292 C CA . GLU A 1 275 ? 9.848 -4.230 26.532 1.00 79.31 275 GLU A CA 1
ATOM 2293 C C . GLU A 1 275 ? 9.261 -5.558 27.033 1.00 79.31 275 GLU A C 1
ATOM 2295 O O . GLU A 1 275 ? 9.969 -6.564 27.085 1.00 79.31 275 GLU A O 1
ATOM 2300 N N . ASN A 1 276 ? 7.951 -5.598 27.299 1.00 75.94 276 ASN A N 1
ATOM 2301 C CA . ASN A 1 276 ? 7.264 -6.824 27.718 1.00 75.94 276 ASN A CA 1
ATOM 2302 C C . ASN A 1 276 ? 7.291 -7.913 26.627 1.00 75.94 276 ASN A C 1
ATOM 2304 O O . ASN A 1 276 ? 7.398 -9.105 26.930 1.00 75.94 276 ASN A O 1
ATOM 2308 N N . ASP A 1 277 ? 7.218 -7.531 25.353 1.00 66.19 277 ASP A N 1
ATOM 2309 C CA . ASP A 1 277 ? 7.280 -8.464 24.225 1.00 66.19 277 ASP A CA 1
ATOM 2310 C C . ASP A 1 277 ? 8.683 -9.073 24.080 1.00 66.19 277 ASP A C 1
ATOM 2312 O O . ASP A 1 277 ? 8.829 -10.283 23.876 1.00 66.19 277 ASP A O 1
ATOM 2316 N N . MET A 1 278 ? 9.729 -8.255 24.258 1.00 61.69 278 MET A N 1
ATOM 2317 C CA . MET A 1 278 ? 11.125 -8.712 24.261 1.00 61.69 278 MET A CA 1
ATOM 2318 C C . MET A 1 278 ? 11.396 -9.727 25.377 1.00 61.69 278 MET A C 1
ATOM 2320 O O . MET A 1 278 ? 12.159 -10.678 25.172 1.00 61.69 278 MET A O 1
ATOM 2324 N N . GLU A 1 279 ? 10.762 -9.550 26.538 1.00 62.25 279 GLU A N 1
ATOM 2325 C CA . GLU A 1 279 ? 10.868 -10.465 27.676 1.00 62.25 279 GLU A CA 1
ATOM 2326 C C . GLU A 1 279 ? 10.079 -11.765 27.468 1.00 62.25 279 GLU A C 1
ATOM 2328 O O . GLU A 1 279 ? 10.563 -12.843 27.820 1.00 62.25 279 GLU A O 1
ATOM 2333 N N . THR A 1 280 ? 8.882 -11.693 26.876 1.00 62.12 280 THR A N 1
ATOM 2334 C CA . THR A 1 280 ? 7.965 -12.841 26.779 1.00 62.12 280 THR A CA 1
ATOM 2335 C C . THR A 1 280 ? 8.163 -13.713 25.532 1.00 62.12 280 THR A C 1
ATOM 2337 O O . THR A 1 280 ? 7.757 -14.873 25.560 1.00 62.12 280 THR A O 1
ATOM 2340 N N . ARG A 1 281 ? 8.818 -13.221 24.464 1.00 59.41 281 ARG A N 1
ATOM 2341 C CA . ARG A 1 281 ? 9.227 -13.962 23.238 1.00 59.41 281 ARG A CA 1
ATOM 2342 C C . ARG A 1 281 ? 8.188 -14.937 22.648 1.00 59.41 281 ARG A C 1
ATOM 2344 O O . ARG A 1 281 ? 8.566 -15.962 22.081 1.00 59.41 281 ARG A O 1
ATOM 2351 N N . THR A 1 282 ? 6.890 -14.664 22.769 1.00 66.19 282 THR A N 1
ATOM 2352 C CA . THR A 1 282 ? 5.872 -15.632 22.324 1.00 66.19 282 THR A CA 1
ATOM 2353 C C . THR A 1 282 ? 5.570 -15.519 20.829 1.00 66.19 282 THR A C 1
ATOM 2355 O O . THR A 1 282 ? 5.634 -16.532 20.137 1.00 66.19 282 THR A O 1
ATOM 2358 N N . LEU A 1 283 ? 5.291 -14.315 20.313 1.00 73.50 283 LEU A N 1
ATOM 2359 C CA . LEU A 1 283 ? 4.944 -14.052 18.907 1.00 73.50 283 LEU A CA 1
ATOM 2360 C C . LEU A 1 283 ? 5.349 -12.628 18.488 1.00 73.50 283 LEU A C 1
ATOM 2362 O O . LEU A 1 283 ? 5.417 -11.731 19.323 1.00 73.50 283 LEU A O 1
ATOM 2366 N N . SER A 1 284 ? 5.585 -12.410 17.192 1.00 82.31 284 SER A N 1
ATOM 2367 C CA . SER A 1 284 ? 5.812 -11.067 16.640 1.00 82.31 284 SER A CA 1
ATOM 2368 C C . SER A 1 284 ? 4.505 -10.270 16.568 1.00 82.31 284 SER A C 1
ATOM 2370 O O . SER A 1 284 ? 3.439 -10.834 16.307 1.00 82.31 284 SER A O 1
ATOM 2372 N N . ILE A 1 285 ? 4.591 -8.956 16.782 1.00 86.69 285 ILE A N 1
ATOM 2373 C CA . ILE A 1 285 ? 3.439 -8.052 16.858 1.00 86.69 285 ILE A CA 1
ATOM 2374 C C . ILE A 1 285 ? 3.432 -7.081 15.684 1.00 86.69 285 ILE A C 1
ATOM 2376 O O . ILE A 1 285 ? 4.476 -6.561 15.293 1.00 86.69 285 ILE A O 1
ATOM 2380 N N . TYR A 1 286 ? 2.239 -6.807 15.164 1.00 90.88 286 TYR A N 1
ATOM 2381 C CA . TYR A 1 286 ? 1.982 -5.687 14.266 1.00 90.88 286 TYR A CA 1
ATOM 2382 C C . TYR A 1 286 ? 0.830 -4.828 14.786 1.00 90.88 286 TYR A C 1
ATOM 2384 O O . TYR A 1 286 ? -0.015 -5.277 15.571 1.00 90.88 286 TYR A O 1
ATOM 2392 N N . LEU A 1 287 ? 0.807 -3.576 14.342 1.00 92.25 287 LEU A N 1
ATOM 2393 C CA . LEU A 1 287 ? -0.170 -2.584 14.754 1.00 92.25 287 LEU A CA 1
ATOM 2394 C C . LEU A 1 287 ? -1.178 -2.333 13.631 1.00 92.25 287 LEU A C 1
ATOM 2396 O O . LEU A 1 287 ? -0.824 -1.794 12.586 1.00 92.25 287 LEU A O 1
ATOM 2400 N N . ALA A 1 288 ? -2.441 -2.684 13.857 1.00 93.94 288 ALA A N 1
ATOM 2401 C CA . ALA A 1 288 ? -3.547 -2.283 12.999 1.00 93.94 288 ALA A CA 1
ATOM 2402 C C . ALA A 1 288 ? -4.051 -0.902 13.432 1.00 93.94 288 ALA A C 1
ATOM 2404 O O . ALA A 1 288 ? -4.511 -0.729 14.561 1.00 93.94 288 ALA A O 1
ATOM 2405 N N . MET A 1 289 ? -3.957 0.080 12.544 1.00 93.19 289 MET A N 1
ATOM 2406 C CA . MET A 1 289 ? -4.271 1.477 12.810 1.00 93.19 289 MET A CA 1
ATOM 2407 C C . MET A 1 289 ? -5.482 1.925 12.006 1.00 93.19 289 MET A C 1
ATOM 2409 O O . MET A 1 289 ? -5.528 1.774 10.789 1.00 93.19 289 MET A O 1
ATOM 2413 N N . GLN A 1 290 ? -6.431 2.548 12.692 1.00 93.25 290 GLN A N 1
ATOM 2414 C CA . GLN A 1 290 ? -7.523 3.282 12.073 1.00 93.25 290 GLN A CA 1
ATOM 2415 C C . GLN A 1 290 ? -7.468 4.723 12.573 1.00 93.25 290 GLN A C 1
ATOM 2417 O O . GLN A 1 290 ? -7.727 4.991 13.751 1.00 93.25 290 GLN A O 1
ATOM 2422 N N . SER A 1 291 ? -7.089 5.646 11.690 1.00 91.38 291 SER A N 1
ATOM 2423 C CA . SER A 1 291 ? -6.938 7.057 12.030 1.00 91.38 291 SER A CA 1
ATOM 2424 C C . SER A 1 291 ? -7.448 7.987 10.941 1.00 91.38 291 SER A C 1
ATOM 2426 O O . SER A 1 291 ? -7.351 7.698 9.752 1.00 91.38 291 SER A O 1
ATOM 2428 N N . ASN A 1 292 ? -7.963 9.145 11.355 1.00 90.12 292 ASN A N 1
ATOM 2429 C CA . ASN A 1 292 ? -8.230 10.266 10.450 1.00 90.12 292 ASN A CA 1
ATOM 2430 C C . ASN A 1 292 ? -7.055 11.261 10.350 1.00 90.12 292 ASN A C 1
ATOM 2432 O O . ASN A 1 292 ? -7.150 12.250 9.630 1.00 90.12 292 ASN A O 1
ATOM 2436 N N . ILE A 1 293 ? -5.969 10.999 11.079 1.00 89.00 293 ILE A N 1
ATOM 2437 C CA . ILE A 1 293 ? -4.682 11.701 11.003 1.00 89.00 293 ILE A CA 1
ATOM 2438 C C . ILE A 1 293 ? -3.734 10.839 10.165 1.00 89.00 293 ILE A C 1
ATOM 2440 O O . ILE A 1 293 ? -3.783 9.608 10.277 1.00 89.00 293 ILE A O 1
ATOM 2444 N N . SER A 1 294 ? -2.884 11.467 9.348 1.00 86.62 294 SER A N 1
ATOM 2445 C CA . SER A 1 294 ? -1.908 10.741 8.533 1.00 86.62 294 SER A CA 1
ATOM 2446 C C . SER A 1 294 ? -0.888 10.000 9.409 1.00 86.62 294 SER A C 1
ATOM 2448 O O . SER A 1 294 ? -0.519 10.454 10.498 1.00 86.62 294 SER A O 1
ATOM 2450 N N . ILE A 1 295 ? -0.421 8.843 8.934 1.00 84.75 295 ILE A N 1
ATOM 2451 C CA . ILE A 1 295 ? 0.592 8.055 9.644 1.00 84.75 295 ILE A CA 1
ATOM 2452 C C . ILE A 1 295 ? 1.910 8.830 9.777 1.00 84.75 295 ILE A C 1
ATOM 2454 O O . ILE A 1 295 ? 2.522 8.811 10.843 1.00 84.75 295 ILE A O 1
ATOM 2458 N N . CYS A 1 296 ? 2.286 9.589 8.744 1.00 85.19 296 CYS A N 1
ATOM 2459 C CA . CYS A 1 296 ? 3.494 10.408 8.727 1.00 85.19 296 CYS A CA 1
ATOM 2460 C C . CYS A 1 296 ? 3.463 11.491 9.815 1.00 85.19 296 CYS A C 1
ATOM 2462 O O . CYS A 1 296 ? 4.453 11.680 10.527 1.00 85.19 296 CYS A O 1
ATOM 2464 N N . ASP A 1 297 ? 2.322 12.161 10.006 1.00 86.19 297 ASP A N 1
ATOM 2465 C CA . ASP A 1 297 ? 2.163 13.167 11.065 1.00 86.19 297 ASP A CA 1
ATOM 2466 C C . ASP A 1 297 ? 2.241 12.527 12.455 1.00 86.19 297 ASP A C 1
ATOM 2468 O O . ASP A 1 297 ? 2.886 13.065 13.363 1.00 86.19 297 ASP A O 1
ATOM 2472 N N . LEU A 1 298 ? 1.625 11.348 12.617 1.00 85.06 298 LEU A N 1
ATOM 2473 C CA . LEU A 1 298 ? 1.687 10.590 13.863 1.00 85.06 298 LEU A CA 1
ATOM 2474 C C . LEU A 1 298 ? 3.127 10.176 14.185 1.00 85.06 298 LEU A C 1
ATOM 2476 O O . LEU A 1 298 ? 3.566 10.400 15.308 1.00 85.06 298 LEU A O 1
ATOM 2480 N N . GLN A 1 299 ? 3.881 9.635 13.228 1.00 84.44 299 GLN A N 1
ATOM 2481 C CA . GLN A 1 299 ? 5.265 9.189 13.433 1.00 84.44 299 GLN A CA 1
ATOM 2482 C C . GLN A 1 299 ? 6.226 10.347 13.729 1.00 84.44 299 GLN A C 1
ATOM 2484 O O . GLN A 1 299 ? 7.067 10.243 14.623 1.00 84.44 299 GLN A O 1
ATOM 2489 N N . SER A 1 300 ? 6.112 11.447 12.981 1.00 81.62 300 SER A N 1
ATOM 2490 C CA . SER A 1 300 ? 7.066 12.560 13.047 1.00 81.62 300 SER A CA 1
ATOM 2491 C C . SER A 1 300 ? 6.883 13.443 14.281 1.00 81.62 300 SER A C 1
ATOM 2493 O O . SER A 1 300 ? 7.870 13.906 14.852 1.00 81.62 300 SER A O 1
ATOM 2495 N N . SER A 1 301 ? 5.638 13.679 14.712 1.00 71.50 301 SER A N 1
ATOM 2496 C CA . SER A 1 301 ? 5.343 14.734 15.691 1.00 71.50 301 SER A CA 1
ATOM 2497 C C . SER A 1 301 ? 4.691 14.255 16.991 1.00 71.50 301 SER A C 1
ATOM 2499 O O . SER A 1 301 ? 4.832 14.927 18.014 1.00 71.50 301 SER A O 1
ATOM 2501 N N . MET A 1 302 ? 3.998 13.107 16.993 1.00 76.38 302 MET A N 1
ATOM 2502 C CA . MET A 1 302 ? 3.100 12.729 18.101 1.00 76.38 302 MET A CA 1
ATOM 2503 C C . MET A 1 302 ? 3.497 11.420 18.793 1.00 76.38 302 MET A C 1
ATOM 2505 O O . MET A 1 302 ? 3.541 11.345 20.022 1.00 76.38 302 MET A O 1
ATOM 2509 N N . LEU A 1 303 ? 3.801 10.383 18.017 1.00 80.81 303 LEU A N 1
ATOM 2510 C CA . LEU A 1 303 ? 4.031 9.010 18.451 1.00 80.81 303 LEU A CA 1
ATOM 2511 C C . LEU A 1 303 ? 5.240 8.383 17.734 1.00 80.81 303 LEU A C 1
ATOM 2513 O O . LEU A 1 303 ? 5.099 7.457 16.936 1.00 80.81 303 LEU A O 1
ATOM 2517 N N . SER A 1 304 ? 6.451 8.844 18.053 1.00 84.12 304 SER A N 1
ATOM 2518 C CA . SER A 1 304 ? 7.689 8.308 17.461 1.00 84.12 304 SER A CA 1
ATOM 2519 C C . SER A 1 304 ? 7.908 6.815 17.734 1.00 84.12 304 SER A C 1
ATOM 2521 O O . SER A 1 304 ? 8.529 6.121 16.934 1.00 84.12 304 SER A O 1
ATOM 2523 N N . SER A 1 305 ? 7.340 6.296 18.828 1.00 85.44 305 SER A N 1
ATOM 2524 C CA . SER A 1 305 ? 7.376 4.866 19.171 1.00 85.44 305 SER A CA 1
ATOM 2525 C C . SER A 1 305 ? 6.670 3.957 18.154 1.00 85.44 305 SER A C 1
ATOM 2527 O O . SER A 1 305 ? 6.892 2.749 18.161 1.00 85.44 305 SER A O 1
ATOM 2529 N N . LEU A 1 306 ? 5.855 4.511 17.246 1.00 84.69 306 LEU A N 1
ATOM 2530 C CA . LEU A 1 306 ? 5.220 3.751 16.165 1.00 84.69 306 LEU A CA 1
ATOM 2531 C C . LEU A 1 306 ? 6.215 3.250 15.112 1.00 84.69 306 LEU A C 1
ATOM 2533 O O . LEU A 1 306 ? 5.901 2.293 14.410 1.00 84.69 306 LEU A O 1
ATOM 2537 N N . ASN A 1 307 ? 7.400 3.861 14.996 1.00 84.62 307 ASN A N 1
ATOM 2538 C CA . ASN A 1 307 ? 8.425 3.447 14.029 1.00 84.62 307 ASN A CA 1
ATOM 2539 C C . ASN A 1 307 ? 8.996 2.055 14.327 1.00 84.62 307 ASN A C 1
ATOM 2541 O O . ASN A 1 307 ? 9.523 1.406 13.432 1.00 84.62 307 ASN A O 1
ATOM 2545 N N . ASP A 1 308 ? 8.871 1.588 15.569 1.00 84.81 308 ASP A N 1
ATOM 2546 C CA . ASP A 1 308 ? 9.405 0.294 15.991 1.00 84.81 308 ASP A CA 1
ATOM 2547 C C . ASP A 1 308 ? 8.514 -0.894 15.586 1.00 84.81 308 ASP A C 1
ATOM 2549 O O . ASP A 1 308 ? 8.948 -2.043 15.693 1.00 84.81 308 ASP A O 1
ATOM 2553 N N . TYR A 1 309 ? 7.272 -0.645 15.153 1.00 87.38 309 TYR A N 1
ATOM 2554 C CA . TYR A 1 309 ? 6.300 -1.690 14.833 1.00 87.38 309 TYR A CA 1
ATOM 2555 C C . TYR A 1 309 ? 5.928 -1.683 13.351 1.00 87.38 309 TYR A C 1
ATOM 2557 O O . TYR A 1 309 ? 5.732 -0.614 12.772 1.00 87.38 309 TYR A O 1
ATOM 2565 N N . PRO A 1 310 ? 5.724 -2.859 12.734 1.00 90.25 310 PRO A N 1
ATOM 2566 C CA . PRO A 1 310 ? 5.075 -2.920 11.437 1.00 90.25 310 PRO A CA 1
ATOM 2567 C C . PRO A 1 310 ? 3.617 -2.465 11.579 1.00 90.25 310 PRO A C 1
ATOM 2569 O O . PRO A 1 310 ? 2.908 -2.860 12.512 1.00 90.25 310 PRO A O 1
ATOM 2572 N N . LYS A 1 311 ? 3.182 -1.611 10.655 1.00 89.75 311 LYS A N 1
ATOM 2573 C CA . LYS A 1 311 ? 1.902 -0.898 10.705 1.00 89.75 311 LYS A CA 1
ATOM 2574 C C . LYS A 1 311 ? 1.000 -1.378 9.567 1.00 89.75 311 LYS A C 1
ATOM 2576 O O . LYS A 1 311 ? 1.472 -1.606 8.459 1.00 89.75 311 LYS A O 1
ATOM 2581 N N . VAL A 1 312 ? -0.291 -1.523 9.847 1.00 93.31 312 VAL A N 1
ATOM 2582 C CA . VAL A 1 312 ? -1.338 -1.860 8.875 1.00 93.31 312 VAL A CA 1
ATOM 2583 C C . VAL A 1 312 ? -2.451 -0.834 8.999 1.00 93.31 312 VAL A C 1
ATOM 2585 O O . VAL A 1 312 ? -3.050 -0.713 10.065 1.00 93.31 312 VAL A O 1
ATOM 2588 N N . THR A 1 313 ? -2.737 -0.093 7.935 1.00 91.31 313 THR A N 1
ATOM 2589 C CA . THR A 1 313 ? -3.784 0.934 7.929 1.00 91.31 313 THR A CA 1
ATOM 2590 C C . THR A 1 313 ? -5.129 0.353 7.513 1.00 91.31 313 THR A C 1
ATOM 2592 O O . THR A 1 313 ? -5.235 -0.354 6.516 1.00 91.31 313 THR A O 1
ATOM 2595 N N . LEU A 1 314 ? -6.176 0.666 8.271 1.00 91.00 314 LEU A N 1
ATOM 2596 C CA . LEU A 1 314 ? -7.560 0.334 7.945 1.00 91.00 314 LEU A CA 1
ATOM 2597 C C . LEU A 1 314 ? -8.228 1.572 7.337 1.00 91.00 314 LEU A C 1
ATOM 2599 O O . LEU A 1 314 ? -8.486 2.544 8.048 1.00 91.00 314 LEU A O 1
ATOM 2603 N N . SER A 1 315 ? -8.555 1.533 6.044 1.00 78.94 315 SER A N 1
ATOM 2604 C CA . SER A 1 315 ? -9.068 2.686 5.276 1.00 78.94 315 SER A CA 1
ATOM 2605 C C . SER A 1 315 ? -10.520 3.094 5.593 1.00 78.94 315 SER A C 1
ATOM 2607 O O . SER A 1 315 ? -11.135 3.876 4.867 1.00 78.94 315 SER A O 1
ATOM 2609 N N . ILE A 1 316 ? -11.099 2.605 6.694 1.00 83.12 316 ILE A N 1
ATOM 2610 C CA . ILE A 1 316 ? -12.464 2.952 7.107 1.00 83.12 316 ILE A CA 1
ATOM 2611 C C . ILE A 1 316 ? -12.452 4.292 7.837 1.00 83.12 316 ILE A C 1
ATOM 2613 O O . ILE A 1 316 ? -11.976 4.411 8.968 1.00 83.12 316 ILE A O 1
ATOM 2617 N N . LYS A 1 317 ? -13.036 5.306 7.199 1.00 81.88 317 LYS A N 1
ATOM 2618 C CA . LYS A 1 317 ? -13.135 6.662 7.744 1.00 81.88 317 LYS A CA 1
ATOM 2619 C C . LYS A 1 317 ? -14.471 6.865 8.458 1.00 81.88 317 LYS A C 1
ATOM 2621 O O . LYS A 1 317 ? -15.530 6.488 7.953 1.00 81.88 317 LYS A O 1
ATOM 2626 N N . ASP A 1 318 ? -14.425 7.483 9.635 1.00 85.25 318 ASP A N 1
ATOM 2627 C CA . ASP A 1 318 ? -15.627 7.951 10.324 1.00 85.25 318 ASP A CA 1
ATOM 2628 C C . ASP A 1 318 ? -16.218 9.197 9.651 1.00 85.25 318 ASP A C 1
ATOM 2630 O O . ASP A 1 318 ? -15.560 9.913 8.895 1.00 85.25 318 ASP A O 1
ATOM 2634 N N . LYS A 1 319 ? -17.498 9.463 9.932 1.00 82.56 319 LYS A N 1
ATOM 2635 C CA . LYS A 1 319 ? -18.198 10.638 9.402 1.00 82.56 319 LYS A CA 1
ATOM 2636 C C . LYS A 1 319 ? -17.598 11.927 9.961 1.00 82.56 319 LYS A C 1
ATOM 2638 O O . LYS A 1 319 ? -17.358 12.038 11.163 1.00 82.56 319 LYS A O 1
ATOM 2643 N N . THR A 1 320 ? -17.475 12.940 9.105 1.00 77.75 320 THR A N 1
ATOM 2644 C CA . THR A 1 320 ? -17.079 14.288 9.524 1.00 77.75 320 THR A CA 1
ATOM 2645 C C . THR A 1 320 ? -18.115 14.862 10.500 1.00 77.75 320 THR A C 1
ATOM 2647 O O . THR A 1 320 ? -19.323 14.709 10.301 1.00 77.75 320 THR A O 1
ATOM 2650 N N . ASN A 1 321 ? -17.658 15.542 11.559 1.00 80.25 321 ASN A N 1
ATOM 2651 C CA . ASN A 1 321 ? -18.481 16.104 12.642 1.00 80.25 321 ASN A CA 1
ATOM 2652 C C . ASN A 1 321 ? -19.117 15.109 13.635 1.00 80.25 321 ASN A C 1
ATOM 2654 O O . ASN A 1 321 ? -20.214 15.360 14.153 1.00 80.25 321 ASN A O 1
ATOM 2658 N N . LEU A 1 322 ? -18.444 14.001 13.942 1.00 83.06 322 LEU A N 1
ATOM 2659 C CA . LEU A 1 322 ? -18.928 13.010 14.909 1.00 83.06 322 LEU A CA 1
ATOM 2660 C C . LEU A 1 322 ? -19.172 13.606 16.316 1.00 83.06 322 LEU A C 1
ATOM 2662 O O . LEU A 1 322 ? -20.017 13.109 17.064 1.00 83.06 322 LEU A O 1
ATOM 2666 N N . TYR A 1 323 ? -18.469 14.686 16.684 1.00 87.12 323 TYR A N 1
ATOM 2667 C CA . TYR A 1 323 ? -18.430 15.209 18.059 1.00 87.12 323 TYR A CA 1
ATOM 2668 C C . TYR A 1 323 ? -19.296 16.452 18.336 1.00 87.12 323 TYR A C 1
ATOM 2670 O O . TYR A 1 323 ? -19.043 17.177 19.306 1.00 87.12 323 TYR A O 1
ATOM 2678 N N . LYS A 1 324 ? -20.333 16.698 17.520 1.00 81.06 324 LYS A N 1
ATOM 2679 C CA . LYS A 1 324 ? -21.244 17.856 17.667 1.00 81.06 324 LYS A CA 1
ATOM 2680 C C . LYS A 1 324 ? -22.130 17.823 18.922 1.00 81.06 324 LYS A C 1
ATOM 2682 O O . LYS A 1 324 ? -22.513 18.878 19.415 1.00 81.06 324 LYS A O 1
ATOM 2687 N N . GLY A 1 325 ? -22.484 16.640 19.426 1.00 81.81 325 GLY A N 1
ATOM 2688 C CA . GLY A 1 325 ? -23.346 16.500 20.608 1.00 81.81 325 GLY A CA 1
ATOM 2689 C C . GLY A 1 325 ? -22.618 16.750 21.936 1.00 81.81 325 GLY A C 1
ATOM 2690 O O . GLY A 1 325 ? -21.406 16.577 22.026 1.00 81.81 325 GLY A O 1
ATOM 2691 N N . LEU A 1 326 ? -23.363 17.092 22.995 1.00 82.12 326 LEU A N 1
ATOM 2692 C CA . LEU A 1 326 ? -22.829 17.137 24.369 1.00 82.12 326 LEU A CA 1
ATOM 2693 C C . LEU A 1 326 ? -22.349 15.743 24.823 1.00 82.12 326 LEU A C 1
ATOM 2695 O O . LEU A 1 326 ? -21.258 15.608 25.364 1.00 82.12 326 LEU A O 1
ATOM 2699 N N . ASP A 1 327 ? -23.083 14.689 24.453 1.00 86.62 327 ASP A N 1
ATOM 2700 C CA . ASP A 1 327 ? -22.728 13.279 24.690 1.00 86.62 327 ASP A CA 1
ATOM 2701 C C . ASP A 1 327 ? -21.715 12.721 23.662 1.00 86.62 327 ASP A C 1
ATOM 2703 O O . ASP A 1 327 ? -21.762 11.544 23.270 1.00 86.62 327 ASP A O 1
ATOM 2707 N N . TRP A 1 328 ? -20.795 13.557 23.171 1.00 90.06 328 TRP A N 1
ATOM 2708 C CA . TRP A 1 328 ? -19.826 13.149 22.150 1.00 90.06 328 TRP A CA 1
ATOM 2709 C C . TRP A 1 328 ? -18.923 12.011 22.635 1.00 90.06 328 TRP A C 1
ATOM 2711 O O . TRP A 1 328 ? -18.647 11.094 21.869 1.00 90.06 328 TRP A O 1
ATOM 2721 N N . GLN A 1 329 ? -18.542 12.017 23.916 1.00 91.69 329 GLN A N 1
ATOM 2722 C CA . GLN A 1 329 ? -17.734 10.978 24.554 1.00 91.69 329 GLN A CA 1
ATOM 2723 C C . GLN A 1 329 ? -18.386 9.588 24.408 1.00 91.69 329 GLN A C 1
ATOM 2725 O O . GLN A 1 329 ? -17.751 8.626 23.970 1.00 91.69 329 GLN A O 1
ATOM 2730 N N . ARG A 1 330 ? -19.691 9.477 24.693 1.00 91.31 330 ARG A N 1
ATOM 2731 C CA . ARG A 1 330 ? -20.458 8.230 24.520 1.00 91.31 330 ARG A CA 1
ATOM 2732 C C . ARG A 1 330 ? -20.535 7.806 23.053 1.00 91.31 330 ARG A C 1
ATOM 2734 O O . ARG A 1 330 ? -20.447 6.615 22.754 1.00 91.31 330 ARG A O 1
ATOM 2741 N N . THR A 1 331 ? -20.704 8.768 22.151 1.00 91.56 331 THR A N 1
ATOM 2742 C CA . THR A 1 331 ? -20.761 8.516 20.704 1.00 91.56 331 THR A CA 1
ATOM 2743 C C . THR A 1 331 ? -19.417 8.006 20.181 1.00 91.56 331 THR A C 1
ATOM 2745 O O . THR A 1 331 ? -19.391 6.993 19.484 1.00 91.56 331 THR A O 1
ATOM 2748 N N . ALA A 1 332 ? -18.311 8.630 20.594 1.00 92.06 332 ALA A N 1
ATOM 2749 C CA . ALA A 1 332 ? -16.946 8.239 20.254 1.00 92.06 332 ALA A CA 1
ATOM 2750 C C . ALA A 1 332 ? -16.629 6.816 20.731 1.00 92.06 332 ALA A C 1
ATOM 2752 O O . ALA A 1 332 ? -16.194 5.981 19.943 1.00 92.06 332 ALA A O 1
ATOM 2753 N N . ALA A 1 333 ? -16.945 6.504 21.994 1.00 92.94 333 ALA A N 1
ATOM 2754 C CA . ALA A 1 333 ? -16.749 5.169 22.553 1.00 92.94 333 ALA A CA 1
ATOM 2755 C C . ALA A 1 333 ? -17.542 4.095 21.795 1.00 92.94 333 ALA A C 1
ATOM 2757 O O . ALA A 1 333 ? -17.028 3.008 21.538 1.00 92.94 333 ALA A O 1
ATOM 2758 N N . ARG A 1 334 ? -18.787 4.400 21.399 1.00 92.00 334 ARG A N 1
ATOM 2759 C CA . ARG A 1 334 ? -19.599 3.484 20.592 1.00 92.00 334 ARG A CA 1
ATOM 2760 C C . ARG A 1 334 ? -18.958 3.210 19.232 1.00 92.00 334 ARG A C 1
ATOM 2762 O O . ARG A 1 334 ? -18.874 2.049 18.856 1.00 92.00 334 ARG A O 1
ATOM 2769 N N . HIS A 1 335 ? -18.500 4.247 18.531 1.00 91.88 335 HIS A N 1
ATOM 2770 C CA . HIS A 1 335 ? -17.836 4.104 17.230 1.00 91.88 335 HIS A CA 1
ATOM 2771 C C . HIS A 1 335 ? -16.521 3.322 17.344 1.00 91.88 335 HIS A C 1
ATOM 2773 O O . HIS A 1 335 ? -16.327 2.349 16.622 1.00 91.88 335 HIS A O 1
ATOM 2779 N N . ALA A 1 336 ? -15.667 3.654 18.314 1.00 92.81 336 ALA A N 1
ATOM 2780 C CA . ALA A 1 336 ? -14.404 2.950 18.530 1.00 92.81 336 ALA A CA 1
ATOM 2781 C C . ALA A 1 336 ? -14.606 1.446 18.794 1.00 92.81 336 ALA A C 1
ATOM 2783 O O . ALA A 1 336 ? -13.894 0.615 18.234 1.00 92.81 336 ALA A O 1
ATOM 2784 N N . LEU A 1 337 ? -15.606 1.083 19.609 1.00 92.94 337 LEU A N 1
ATOM 2785 C CA . LEU A 1 337 ? -15.939 -0.319 19.887 1.00 92.94 337 LEU A CA 1
ATOM 2786 C C . LEU A 1 337 ? -16.583 -1.023 18.685 1.00 92.94 337 LEU A C 1
ATOM 2788 O O . LEU A 1 337 ? -16.336 -2.208 18.477 1.00 92.94 337 LEU A O 1
ATOM 2792 N N . GLN A 1 338 ? -17.374 -0.310 17.877 1.00 92.06 338 GLN A N 1
ATOM 2793 C CA . GLN A 1 338 ? -17.920 -0.833 16.620 1.00 92.06 338 GLN A CA 1
ATOM 2794 C C . GLN A 1 338 ? -16.818 -1.183 15.624 1.00 92.06 338 GLN A C 1
ATOM 2796 O O . GLN A 1 338 ? -16.860 -2.259 15.023 1.00 92.06 338 GLN A O 1
ATOM 2801 N N . HIS A 1 339 ? -15.831 -0.300 15.479 1.00 92.31 339 HIS A N 1
ATOM 2802 C CA . HIS A 1 339 ? -14.669 -0.540 14.632 1.00 92.31 339 HIS A CA 1
ATOM 2803 C C . HIS A 1 339 ? -13.810 -1.675 15.175 1.00 92.31 339 HIS A C 1
ATOM 2805 O O . HIS A 1 339 ? -13.508 -2.598 14.430 1.00 92.31 339 HIS A O 1
ATOM 2811 N N . TYR A 1 340 ? -13.525 -1.702 16.481 1.00 92.44 340 TYR A N 1
ATOM 2812 C CA . TYR A 1 340 ? -12.779 -2.803 17.098 1.00 92.44 340 TYR A CA 1
ATOM 2813 C C . TYR A 1 340 ? -13.457 -4.169 16.896 1.00 92.44 340 TYR A C 1
ATOM 2815 O O . TYR A 1 340 ? -12.792 -5.144 16.552 1.00 92.44 340 TYR A O 1
ATOM 2823 N N . ALA A 1 341 ? -14.786 -4.243 17.030 1.00 91.44 341 ALA A N 1
ATOM 2824 C CA . ALA A 1 341 ? -15.542 -5.471 16.780 1.00 91.44 341 ALA A CA 1
ATOM 2825 C C . ALA A 1 341 ? -15.515 -5.915 15.303 1.00 91.44 341 ALA A C 1
ATOM 2827 O O . ALA A 1 341 ? -15.695 -7.097 15.020 1.00 91.44 341 ALA A O 1
ATOM 2828 N N . ASN A 1 342 ? -15.307 -4.986 14.363 1.00 91.06 342 ASN A N 1
ATOM 2829 C CA . ASN A 1 342 ? -15.162 -5.281 12.935 1.00 91.06 342 ASN A CA 1
ATOM 2830 C C . ASN A 1 342 ? -13.710 -5.505 12.501 1.00 91.06 342 ASN A C 1
ATOM 2832 O O . ASN A 1 342 ? -13.492 -6.112 11.455 1.00 91.06 342 ASN A O 1
ATOM 2836 N N . ALA A 1 343 ? -12.732 -5.020 13.267 1.00 91.38 343 ALA A N 1
ATOM 2837 C CA . ALA A 1 343 ? -11.342 -4.915 12.839 1.00 91.38 343 ALA A CA 1
ATOM 2838 C C . ALA A 1 343 ? -10.781 -6.258 12.364 1.00 91.38 343 ALA A C 1
ATOM 2840 O O . ALA A 1 343 ? -10.213 -6.332 11.282 1.00 91.38 343 ALA A O 1
ATOM 2841 N N . ASN A 1 344 ? -11.004 -7.338 13.117 1.00 90.12 344 ASN A N 1
ATOM 2842 C CA . ASN A 1 344 ? -10.497 -8.658 12.743 1.00 90.12 344 ASN A CA 1
ATOM 2843 C C . ASN A 1 344 ? -11.164 -9.213 11.470 1.00 90.12 344 ASN A C 1
ATOM 2845 O O . ASN A 1 344 ? -10.491 -9.796 10.631 1.00 90.12 344 ASN A O 1
ATOM 2849 N N . ILE A 1 345 ? -12.468 -8.977 11.284 1.00 90.81 345 ILE A N 1
ATOM 2850 C CA . ILE A 1 345 ? -13.193 -9.383 10.066 1.00 90.81 345 ILE A CA 1
ATOM 2851 C C . ILE A 1 345 ? -12.584 -8.683 8.846 1.00 90.81 345 ILE A C 1
ATOM 2853 O O . ILE A 1 345 ? -12.297 -9.314 7.833 1.00 90.81 345 ILE A O 1
ATOM 2857 N N . ILE A 1 346 ? -12.349 -7.375 8.963 1.00 91.69 346 ILE A N 1
ATOM 2858 C CA . ILE A 1 346 ? -11.757 -6.570 7.894 1.00 91.69 346 ILE A CA 1
ATOM 2859 C C . ILE A 1 346 ? -10.325 -7.023 7.616 1.00 91.69 346 ILE A C 1
ATOM 2861 O O . ILE A 1 346 ? -9.975 -7.211 6.459 1.00 91.69 346 ILE A O 1
ATOM 2865 N N . LEU A 1 347 ? -9.517 -7.251 8.655 1.00 92.00 347 LEU A N 1
ATOM 2866 C CA . LEU A 1 347 ? -8.133 -7.702 8.510 1.00 92.00 347 LEU A CA 1
ATOM 2867 C C . LEU A 1 347 ? -8.034 -9.068 7.827 1.00 92.00 347 LEU A C 1
ATOM 2869 O O . LEU A 1 347 ? -7.158 -9.251 6.988 1.00 92.00 347 LEU A O 1
ATOM 2873 N N . VAL A 1 348 ? -8.927 -10.012 8.141 1.00 91.62 348 VAL A N 1
ATOM 2874 C CA . VAL A 1 348 ? -8.974 -11.315 7.458 1.00 91.62 348 VAL A CA 1
ATOM 2875 C C . VAL A 1 348 ? -9.328 -11.136 5.980 1.00 91.62 348 VAL A C 1
ATOM 2877 O O . VAL A 1 348 ? -8.619 -11.663 5.125 1.00 91.62 348 VAL A O 1
ATOM 2880 N N . ASN A 1 349 ? -10.340 -10.323 5.666 1.00 92.19 349 ASN A N 1
ATOM 2881 C CA . ASN A 1 349 ? -10.723 -10.037 4.279 1.00 92.19 349 ASN A CA 1
ATOM 2882 C C . ASN A 1 349 ? -9.612 -9.304 3.504 1.00 92.19 349 ASN A C 1
ATOM 2884 O O . ASN A 1 349 ? -9.364 -9.606 2.338 1.00 92.19 349 ASN A O 1
ATOM 2888 N N . MET A 1 350 ? -8.931 -8.345 4.139 1.00 93.69 350 MET A N 1
ATOM 2889 C CA . MET A 1 350 ? -7.767 -7.663 3.565 1.00 93.69 350 MET A CA 1
ATOM 2890 C C . MET A 1 350 ? -6.636 -8.653 3.313 1.00 93.69 350 MET A C 1
ATOM 2892 O O . MET A 1 350 ? -6.039 -8.634 2.246 1.00 93.69 350 MET A O 1
ATOM 2896 N N . LEU A 1 351 ? -6.365 -9.561 4.253 1.00 93.31 351 LEU A N 1
ATOM 2897 C CA . LEU A 1 351 ? -5.312 -10.560 4.110 1.00 93.31 351 LEU A CA 1
ATOM 2898 C C . LEU A 1 351 ? -5.582 -11.537 2.957 1.00 93.31 351 LEU A C 1
ATOM 2900 O O . LEU A 1 351 ? -4.649 -11.924 2.253 1.00 93.31 351 LEU A O 1
ATOM 2904 N N . GLU A 1 352 ? -6.836 -11.927 2.731 1.00 93.31 352 GLU A N 1
ATOM 2905 C CA . GLU A 1 352 ? -7.222 -12.723 1.560 1.00 93.31 352 GLU A CA 1
ATOM 2906 C C . GLU A 1 352 ? -6.968 -11.971 0.250 1.00 93.31 352 GLU A C 1
ATOM 2908 O O . GLU A 1 352 ? -6.392 -12.535 -0.683 1.00 93.31 352 GLU A O 1
ATOM 2913 N N . GLN A 1 353 ? -7.294 -10.678 0.203 1.00 94.19 353 GLN A N 1
ATOM 2914 C CA . GLN A 1 353 ? -6.985 -9.829 -0.947 1.00 94.19 353 GLN A CA 1
ATOM 2915 C C . GLN A 1 353 ? -5.471 -9.647 -1.127 1.00 94.19 353 GLN A C 1
ATOM 2917 O O . GLN A 1 353 ? -4.974 -9.789 -2.238 1.00 94.19 353 GLN A O 1
ATOM 2922 N N . CYS A 1 354 ? -4.701 -9.445 -0.055 1.00 94.75 354 CYS A N 1
ATOM 2923 C CA . CYS A 1 354 ? -3.236 -9.402 -0.094 1.00 94.75 354 CYS A CA 1
ATOM 2924 C C . CYS A 1 354 ? -2.629 -10.690 -0.653 1.00 94.75 354 CYS A C 1
ATOM 2926 O O . CYS A 1 354 ? -1.653 -10.636 -1.402 1.00 94.75 354 CYS A O 1
ATOM 2928 N N . ARG A 1 355 ? -3.199 -11.852 -0.307 1.00 94.31 355 ARG A N 1
ATOM 2929 C CA . ARG A 1 355 ? -2.791 -13.142 -0.876 1.00 94.31 355 ARG A CA 1
ATOM 2930 C C . ARG A 1 355 ? -3.090 -13.186 -2.373 1.00 94.31 355 ARG A C 1
ATOM 2932 O O . ARG A 1 355 ? -2.214 -13.555 -3.140 1.00 94.31 355 ARG A O 1
ATOM 2939 N N . TYR A 1 356 ? -4.271 -12.756 -2.806 1.00 93.94 356 TYR A N 1
ATOM 2940 C CA . TYR A 1 356 ? -4.599 -12.703 -4.233 1.00 93.94 356 TYR A CA 1
ATOM 2941 C C . TYR A 1 356 ? -3.682 -11.747 -5.020 1.00 93.94 356 TYR A C 1
ATOM 2943 O O . TYR A 1 356 ? -3.160 -12.105 -6.071 1.00 93.94 356 TYR A O 1
ATOM 2951 N N . LEU A 1 357 ? -3.433 -10.549 -4.485 1.00 93.94 357 LEU A N 1
ATOM 2952 C CA . LEU A 1 357 ? -2.617 -9.509 -5.120 1.00 93.94 357 LEU A CA 1
ATOM 2953 C C . LEU A 1 357 ? -1.110 -9.720 -4.954 1.00 93.94 357 LEU A C 1
ATOM 2955 O O . LEU A 1 357 ? -0.322 -9.054 -5.620 1.00 93.94 357 LEU A O 1
ATOM 2959 N N . HIS A 1 358 ? -0.684 -10.629 -4.080 1.00 94.62 358 HIS A N 1
ATOM 2960 C CA . HIS A 1 358 ? 0.711 -10.796 -3.681 1.00 94.62 358 HIS A CA 1
ATOM 2961 C C . HIS A 1 358 ? 1.360 -9.491 -3.180 1.00 94.62 358 HIS A C 1
ATOM 2963 O O . HIS A 1 358 ? 2.442 -9.122 -3.642 1.00 94.62 358 HIS A O 1
ATOM 2969 N N . ILE A 1 359 ? 0.702 -8.788 -2.253 1.00 95.06 359 ILE A N 1
ATOM 2970 C CA . ILE A 1 359 ? 1.224 -7.563 -1.615 1.00 95.06 359 ILE A CA 1
ATOM 2971 C C . ILE A 1 359 ? 1.250 -7.687 -0.088 1.00 95.06 359 ILE A C 1
ATOM 2973 O O . ILE A 1 359 ? 0.436 -8.432 0.466 1.00 95.06 359 ILE A O 1
ATOM 2977 N N . PRO A 1 360 ? 2.181 -7.014 0.610 1.00 94.94 360 PRO A N 1
ATOM 2978 C CA . PRO A 1 360 ? 2.212 -7.018 2.064 1.00 94.94 360 PRO A CA 1
ATOM 2979 C C . PRO A 1 360 ? 0.946 -6.408 2.667 1.00 94.94 360 PRO A C 1
ATOM 2981 O O . PRO A 1 360 ? 0.401 -5.439 2.141 1.00 94.94 360 PRO A O 1
ATOM 2984 N N . LEU A 1 361 ? 0.517 -6.936 3.813 1.00 94.31 361 LEU A N 1
ATOM 2985 C CA . LEU A 1 361 ? -0.684 -6.491 4.519 1.00 94.31 361 LEU A CA 1
ATOM 2986 C C . LEU A 1 361 ? -0.644 -5.001 4.894 1.00 94.31 361 LEU A C 1
ATOM 2988 O O . LEU A 1 361 ? -1.668 -4.328 4.856 1.00 94.31 361 LEU A O 1
ATOM 2992 N N . GLY A 1 362 ? 0.529 -4.479 5.247 1.00 93.12 362 GLY A N 1
ATOM 2993 C CA . GLY A 1 362 ? 0.715 -3.087 5.647 1.00 93.12 362 GLY A CA 1
ATOM 2994 C C . GLY A 1 362 ? 0.757 -2.082 4.499 1.00 93.12 362 GLY A C 1
ATOM 2995 O O . GLY A 1 362 ? 0.623 -0.892 4.753 1.00 93.12 362 GLY A O 1
ATOM 2996 N N . ASN A 1 363 ? 0.901 -2.541 3.253 1.00 93.00 363 ASN A N 1
ATOM 2997 C CA . ASN A 1 363 ? 0.882 -1.701 2.049 1.00 93.00 363 ASN A CA 1
ATOM 2998 C C . ASN A 1 363 ? -0.402 -1.911 1.243 1.00 93.00 363 ASN A C 1
ATOM 3000 O O . ASN A 1 363 ? -0.407 -1.767 0.022 1.00 93.00 363 ASN A O 1
ATOM 3004 N N . PHE A 1 364 ? -1.478 -2.321 1.914 1.00 92.75 364 PHE A N 1
ATOM 3005 C CA . PHE A 1 364 ? -2.761 -2.493 1.259 1.00 92.75 364 PHE A CA 1
ATOM 3006 C C . PHE A 1 364 ? -3.274 -1.135 0.743 1.00 92.75 364 PHE A C 1
ATOM 3008 O O . PHE A 1 364 ? -3.304 -0.177 1.519 1.00 92.75 364 PHE A O 1
ATOM 3015 N N . PRO A 1 365 ? -3.649 -1.030 -0.542 1.00 91.25 365 PRO A N 1
ATOM 3016 C CA . PRO A 1 365 ? -4.080 0.226 -1.149 1.00 91.25 365 PRO A CA 1
ATOM 3017 C C . PRO A 1 365 ? -5.463 0.659 -0.644 1.00 91.25 365 PRO A C 1
ATOM 3019 O O . PRO A 1 365 ? -6.276 -0.166 -0.225 1.00 91.25 365 PRO A O 1
ATOM 3022 N N . ASP A 1 366 ? -5.758 1.955 -0.759 1.00 87.00 366 ASP A N 1
ATOM 3023 C CA . ASP A 1 366 ? -7.092 2.491 -0.458 1.00 87.00 366 ASP A CA 1
ATOM 3024 C C . ASP A 1 366 ? -8.156 2.006 -1.459 1.00 87.00 366 ASP A C 1
ATOM 3026 O O . ASP A 1 366 ? -9.279 1.698 -1.056 1.00 87.00 366 ASP A O 1
ATOM 3030 N N . ASP A 1 367 ? -7.797 1.899 -2.745 1.00 90.44 367 ASP A N 1
ATOM 3031 C CA . ASP A 1 367 ? -8.617 1.275 -3.790 1.00 90.44 367 ASP A CA 1
ATOM 3032 C C . ASP A 1 367 ? -7.952 -0.026 -4.277 1.00 90.44 367 ASP A C 1
ATOM 3034 O O . ASP A 1 367 ? -7.079 0.002 -5.152 1.00 90.44 367 ASP A O 1
ATOM 3038 N N . PRO A 1 368 ? -8.331 -1.188 -3.715 1.00 91.38 368 PRO A N 1
ATOM 3039 C CA . PRO A 1 368 ? -7.738 -2.461 -4.096 1.00 91.38 368 PRO A CA 1
ATOM 3040 C C . PRO A 1 368 ? -8.108 -2.906 -5.505 1.00 91.38 368 PRO A C 1
ATOM 3042 O O . PRO A 1 368 ? -7.347 -3.664 -6.097 1.00 91.38 368 PRO A O 1
ATOM 3045 N N . CYS A 1 369 ? -9.239 -2.466 -6.059 1.00 90.81 369 CYS A N 1
ATOM 3046 C CA . CYS A 1 369 ? -9.681 -2.907 -7.377 1.00 90.81 369 CYS A CA 1
ATOM 3047 C C . CYS A 1 369 ? -8.855 -2.245 -8.478 1.00 90.81 369 CYS A C 1
ATOM 3049 O O . CYS A 1 369 ? -8.333 -2.944 -9.351 1.00 90.81 369 CYS A O 1
ATOM 3051 N N . LEU A 1 370 ? -8.700 -0.921 -8.413 1.00 90.81 370 LEU A N 1
ATOM 3052 C CA . LEU A 1 370 ? -7.884 -0.186 -9.377 1.00 90.81 370 LEU A CA 1
ATOM 3053 C C . LEU A 1 370 ? -6.411 -0.593 -9.260 1.00 90.81 370 LEU A C 1
ATOM 3055 O O . LEU A 1 370 ? -5.801 -1.015 -10.241 1.00 90.81 370 LEU A O 1
ATOM 3059 N N . PHE A 1 371 ? -5.886 -0.603 -8.032 1.00 93.06 371 PHE A N 1
ATOM 3060 C CA . PHE A 1 371 ? -4.501 -0.986 -7.779 1.00 93.06 371 PHE A CA 1
ATOM 3061 C C . PHE A 1 371 ? -4.190 -2.421 -8.230 1.00 93.06 371 PHE A C 1
ATOM 3063 O O . PHE A 1 371 ? -3.099 -2.694 -8.725 1.00 93.06 371 PHE A O 1
ATOM 3070 N N . ALA A 1 372 ? -5.138 -3.357 -8.094 1.00 94.25 372 ALA A N 1
ATOM 3071 C CA . ALA A 1 372 ? -4.976 -4.715 -8.606 1.00 94.25 372 ALA A CA 1
ATOM 3072 C C . ALA A 1 372 ? -4.779 -4.745 -10.123 1.00 94.25 372 ALA A C 1
ATOM 3074 O O . ALA A 1 372 ? -3.920 -5.483 -10.610 1.00 94.25 372 ALA A O 1
ATOM 3075 N N . CYS A 1 373 ? -5.565 -3.956 -10.860 1.00 92.00 373 CYS A N 1
ATOM 3076 C CA . CYS A 1 373 ? -5.461 -3.869 -12.312 1.00 92.00 373 CYS A CA 1
ATOM 3077 C C . CYS A 1 373 ? -4.073 -3.360 -12.715 1.00 92.00 373 CYS A C 1
ATOM 3079 O O . CYS A 1 373 ? -3.392 -4.020 -13.501 1.00 92.00 373 CYS A O 1
ATOM 3081 N N . ASP A 1 374 ? -3.618 -2.268 -12.098 1.00 93.44 374 ASP A N 1
ATOM 3082 C CA . ASP A 1 374 ? -2.301 -1.684 -12.361 1.00 93.44 374 ASP A CA 1
ATOM 3083 C C . ASP A 1 374 ? -1.170 -2.653 -12.011 1.00 93.44 374 ASP A C 1
ATOM 3085 O O . ASP A 1 374 ? -0.260 -2.882 -12.810 1.00 93.44 374 ASP A O 1
ATOM 3089 N N . LEU A 1 375 ? -1.244 -3.286 -10.838 1.00 95.06 375 LEU A N 1
ATOM 3090 C CA . LEU A 1 375 ? -0.225 -4.211 -10.352 1.00 95.06 375 LEU A CA 1
ATOM 3091 C C . LEU A 1 375 ? -0.099 -5.450 -11.245 1.00 95.06 375 LEU A C 1
ATOM 3093 O O . LEU A 1 375 ? 1.012 -5.840 -11.617 1.00 95.06 375 LEU A O 1
ATOM 3097 N N . PHE A 1 376 ? -1.217 -6.104 -11.576 1.00 94.75 376 PHE A N 1
ATOM 3098 C CA . PHE A 1 376 ? -1.180 -7.291 -12.426 1.00 94.75 376 PHE A CA 1
ATOM 3099 C C . PHE A 1 376 ? -0.737 -6.946 -13.837 1.00 94.75 376 PHE A C 1
ATOM 3101 O O . PHE A 1 376 ? 0.071 -7.686 -14.404 1.00 94.75 376 PHE A O 1
ATOM 3108 N N . TYR A 1 377 ? -1.220 -5.836 -14.387 1.00 94.69 377 TYR A N 1
ATOM 3109 C CA . TYR A 1 377 ? -0.851 -5.430 -15.730 1.00 94.69 377 TYR A CA 1
ATOM 3110 C C . TYR A 1 377 ? 0.632 -5.062 -15.811 1.00 94.69 377 TYR A C 1
ATOM 3112 O O . TYR A 1 377 ? 1.337 -5.599 -16.663 1.00 94.69 377 TYR A O 1
ATOM 3120 N N . ALA A 1 378 ? 1.154 -4.286 -14.856 1.00 95.06 378 ALA A N 1
ATOM 3121 C CA . ALA A 1 378 ? 2.580 -3.974 -14.768 1.00 95.06 378 ALA A CA 1
ATOM 3122 C C . ALA A 1 378 ? 3.449 -5.239 -14.660 1.00 95.06 378 ALA A C 1
ATOM 3124 O O . ALA A 1 378 ? 4.439 -5.378 -15.378 1.00 95.06 378 ALA A O 1
ATOM 3125 N N . ARG A 1 379 ? 3.055 -6.218 -13.831 1.00 94.50 379 ARG A N 1
ATOM 3126 C CA . ARG A 1 379 ? 3.765 -7.508 -13.731 1.00 94.50 379 ARG A CA 1
ATOM 3127 C C . ARG A 1 379 ? 3.772 -8.283 -15.051 1.00 94.50 379 ARG A C 1
ATOM 3129 O O . ARG A 1 379 ? 4.793 -8.876 -15.399 1.00 94.50 379 ARG A O 1
ATOM 3136 N N . HIS A 1 380 ? 2.662 -8.289 -15.792 1.00 94.44 380 HIS A N 1
ATOM 3137 C CA . HIS A 1 380 ? 2.597 -8.938 -17.106 1.00 94.44 380 HIS A CA 1
ATOM 3138 C C . HIS A 1 380 ? 3.440 -8.197 -18.148 1.00 94.44 380 HIS A C 1
ATOM 3140 O O . HIS A 1 380 ? 4.175 -8.846 -18.891 1.00 94.44 380 HIS A O 1
ATOM 3146 N N . LEU A 1 381 ? 3.396 -6.862 -18.164 1.00 94.19 381 LEU A N 1
ATOM 3147 C CA . LEU A 1 381 ? 4.219 -6.027 -19.040 1.00 94.19 381 LEU A CA 1
ATOM 3148 C C . LEU A 1 381 ? 5.712 -6.313 -18.832 1.00 94.19 381 LEU A C 1
ATOM 3150 O O . LEU A 1 381 ? 6.391 -6.699 -19.783 1.00 94.19 381 LEU A O 1
ATOM 3154 N N . ILE A 1 382 ? 6.198 -6.252 -17.589 1.00 93.00 382 ILE A N 1
ATOM 3155 C CA . ILE A 1 382 ? 7.607 -6.531 -17.260 1.00 93.00 382 ILE A CA 1
ATOM 3156 C C . ILE A 1 382 ? 7.997 -7.954 -17.666 1.00 93.00 382 ILE A C 1
ATOM 3158 O O . ILE A 1 382 ? 9.043 -8.166 -18.278 1.00 93.00 382 ILE A O 1
ATOM 3162 N N . LYS A 1 383 ? 7.143 -8.949 -17.385 1.00 93.00 383 LYS A N 1
ATOM 3163 C CA . LYS A 1 383 ? 7.394 -10.349 -17.769 1.00 93.00 383 LYS A CA 1
ATOM 3164 C C . LYS A 1 383 ? 7.557 -10.521 -19.284 1.00 93.00 383 LYS A C 1
ATOM 3166 O O . LYS A 1 383 ? 8.305 -11.394 -19.721 1.00 93.00 383 LYS A O 1
ATOM 3171 N N . HIS A 1 384 ? 6.871 -9.698 -20.073 1.00 92.56 384 HIS A N 1
ATOM 3172 C CA . HIS A 1 384 ? 6.962 -9.663 -21.532 1.00 92.56 384 HIS A CA 1
ATOM 3173 C C . HIS A 1 384 ? 7.917 -8.581 -22.059 1.00 92.56 384 HIS A C 1
ATOM 3175 O O . HIS A 1 384 ? 7.912 -8.293 -23.255 1.00 92.56 384 HIS A O 1
ATOM 3181 N N . ASN A 1 385 ? 8.783 -8.042 -21.192 1.00 91.94 385 ASN A N 1
ATOM 3182 C CA . ASN A 1 385 ? 9.827 -7.079 -21.528 1.00 91.94 385 ASN A CA 1
ATOM 3183 C C . ASN A 1 385 ? 9.294 -5.747 -22.093 1.00 91.94 385 ASN A C 1
ATOM 3185 O O . ASN A 1 385 ? 9.957 -5.105 -22.909 1.00 91.94 385 ASN A O 1
ATOM 3189 N N . HIS A 1 386 ? 8.086 -5.349 -21.686 1.00 93.38 386 HIS A N 1
ATOM 3190 C CA . HIS A 1 386 ? 7.554 -4.008 -21.906 1.00 93.38 386 HIS A CA 1
ATOM 3191 C C . HIS A 1 386 ? 8.035 -3.060 -20.814 1.00 93.38 386 HIS A C 1
ATOM 3193 O O . HIS A 1 386 ? 8.003 -3.409 -19.633 1.00 93.38 386 HIS A O 1
ATOM 3199 N N . LEU A 1 387 ? 8.419 -1.853 -21.223 1.00 93.00 387 LEU A N 1
ATOM 3200 C CA . LEU A 1 387 ? 8.663 -0.754 -20.301 1.00 93.00 387 LEU A CA 1
ATOM 3201 C C . LEU A 1 387 ? 7.327 -0.211 -19.799 1.00 93.00 387 LEU A C 1
ATOM 3203 O O . LEU A 1 387 ? 6.339 -0.156 -20.541 1.00 93.00 387 LEU A O 1
ATOM 3207 N N . LEU A 1 388 ? 7.306 0.200 -18.538 1.00 92.56 388 LEU A N 1
ATOM 3208 C CA . LEU A 1 388 ? 6.139 0.806 -17.919 1.00 92.56 388 LEU A CA 1
ATOM 3209 C C . LEU A 1 388 ? 5.976 2.262 -18.373 1.00 92.56 388 LEU A C 1
ATOM 3211 O O . LEU A 1 388 ? 6.936 3.017 -18.481 1.00 92.56 388 LEU A O 1
ATOM 3215 N N . TRP A 1 389 ? 4.724 2.668 -18.560 1.00 89.06 389 TRP A N 1
ATOM 3216 C CA . TRP A 1 389 ? 4.305 4.067 -18.733 1.00 89.06 389 TRP A CA 1
ATOM 3217 C C . TRP A 1 389 ? 3.515 4.559 -17.510 1.00 89.06 389 TRP A C 1
ATOM 3219 O O . TRP A 1 389 ? 2.588 5.362 -17.616 1.00 89.06 389 TRP A O 1
ATOM 3229 N N . CYS A 1 390 ? 3.828 4.006 -16.336 1.00 86.19 390 CYS A N 1
ATOM 3230 C CA . CYS A 1 390 ? 3.157 4.332 -15.083 1.00 86.19 390 CYS A CA 1
ATOM 3231 C C . CYS A 1 390 ? 3.621 5.703 -14.571 1.00 86.19 390 CYS A C 1
ATOM 3233 O O . CYS A 1 390 ? 4.817 5.987 -14.529 1.00 86.19 390 CYS A O 1
ATOM 3235 N N . SER A 1 391 ? 2.656 6.522 -14.161 1.00 83.06 391 SER A N 1
ATOM 3236 C CA . SER A 1 391 ? 2.850 7.853 -13.594 1.00 83.06 391 SER A CA 1
ATOM 3237 C C . SER A 1 391 ? 2.007 7.997 -12.326 1.00 83.06 391 SER A C 1
ATOM 3239 O O . SER A 1 391 ? 1.037 7.269 -12.127 1.00 83.06 391 SER A O 1
ATOM 3241 N N . LEU A 1 392 ? 2.373 8.958 -11.476 1.00 80.25 392 LEU A N 1
ATOM 3242 C CA . LEU A 1 392 ? 1.548 9.402 -10.346 1.00 80.25 392 LEU A CA 1
ATOM 3243 C C . LEU A 1 392 ? 0.378 10.302 -10.777 1.00 80.25 392 LEU A C 1
ATOM 3245 O O . LEU A 1 392 ? -0.467 10.642 -9.953 1.00 80.25 392 LEU A O 1
ATOM 3249 N N . THR A 1 393 ? 0.362 10.739 -12.036 1.00 82.00 393 THR A N 1
ATOM 3250 C CA . THR A 1 393 ? -0.697 11.567 -12.619 1.00 82.00 393 THR A CA 1
ATOM 3251 C C . THR A 1 393 ? -1.655 10.716 -13.448 1.00 82.00 393 THR A C 1
ATOM 3253 O O . THR A 1 393 ? -1.318 9.610 -13.864 1.00 82.00 393 THR A O 1
ATOM 3256 N N . ASP A 1 394 ? -2.814 11.280 -13.789 1.00 74.88 394 ASP A N 1
ATOM 3257 C CA . ASP A 1 394 ? -3.763 10.666 -14.733 1.00 74.88 394 ASP A CA 1
ATOM 3258 C C . ASP A 1 394 ? -3.224 10.599 -16.180 1.00 74.88 394 ASP A C 1
ATOM 3260 O O . ASP A 1 394 ? -3.913 10.130 -17.086 1.00 74.88 394 ASP A O 1
ATOM 3264 N N . GLN A 1 395 ? -1.998 11.085 -16.419 1.00 78.50 395 GLN A N 1
ATOM 3265 C CA . GLN A 1 395 ? -1.336 11.050 -17.719 1.00 78.50 395 GLN A CA 1
ATOM 3266 C C . GLN A 1 395 ? -0.298 9.922 -17.752 1.00 78.50 395 GLN A C 1
ATOM 3268 O O . GLN A 1 395 ? 0.545 9.860 -16.854 1.00 78.50 395 GLN A O 1
ATOM 3273 N N . PRO A 1 396 ? -0.307 9.050 -18.776 1.00 83.88 396 PRO A N 1
ATOM 3274 C CA . PRO A 1 396 ? 0.712 8.014 -18.916 1.00 83.88 396 PRO A CA 1
ATOM 3275 C C . PRO A 1 396 ? 2.088 8.636 -19.181 1.00 83.88 396 PRO A C 1
ATOM 3277 O O . PRO A 1 396 ? 2.177 9.628 -19.893 1.00 83.88 396 PRO A O 1
ATOM 3280 N N . ASP A 1 397 ? 3.158 8.024 -18.672 1.00 83.88 397 ASP A N 1
ATOM 3281 C CA . ASP A 1 397 ? 4.536 8.440 -18.966 1.00 83.88 397 ASP A CA 1
ATOM 3282 C C . ASP A 1 397 ? 4.915 8.010 -20.394 1.00 83.88 397 ASP A C 1
ATOM 3284 O O . ASP A 1 397 ? 5.197 6.837 -20.664 1.00 83.88 397 ASP A O 1
ATOM 3288 N N . LEU A 1 398 ? 4.860 8.962 -21.327 1.00 82.44 398 LEU A N 1
ATOM 3289 C CA . LEU A 1 398 ? 5.171 8.770 -22.746 1.00 82.44 398 LEU A CA 1
ATOM 3290 C C . LEU A 1 398 ? 6.417 9.559 -23.143 1.00 82.44 398 LEU A C 1
ATOM 3292 O O . LEU A 1 398 ? 6.579 9.914 -24.314 1.00 82.44 398 LEU A O 1
ATOM 3296 N N . SER A 1 399 ? 7.318 9.796 -22.186 1.00 79.69 399 SER A N 1
ATOM 3297 C CA . SER A 1 399 ? 8.602 10.433 -22.439 1.00 79.69 399 SER A CA 1
ATOM 3298 C C . SER A 1 399 ? 8.477 11.866 -23.003 1.00 79.69 399 SER A C 1
ATOM 3300 O O . SER A 1 399 ? 9.161 12.239 -23.963 1.00 79.69 399 SER A O 1
ATOM 3302 N N . GLY A 1 400 ? 7.598 12.693 -22.441 1.00 73.81 400 GLY A N 1
ATOM 3303 C CA . GLY A 1 400 ? 7.422 14.090 -22.858 1.00 73.81 400 GLY A CA 1
ATOM 3304 C C . GLY A 1 400 ? 6.464 14.287 -24.037 1.00 73.81 400 GLY A C 1
ATOM 3305 O O . GLY A 1 400 ? 6.292 15.415 -24.496 1.00 73.81 400 GLY A O 1
ATOM 3306 N N . LYS A 1 401 ? 5.853 13.206 -24.542 1.00 73.56 401 LYS A N 1
ATOM 3307 C CA . LYS A 1 401 ? 4.839 13.221 -25.616 1.00 73.56 401 LYS A CA 1
ATOM 3308 C C . LYS A 1 401 ? 3.413 13.093 -25.061 1.00 73.56 401 LYS A C 1
ATOM 3310 O O . LYS A 1 401 ? 2.494 12.731 -25.789 1.00 73.56 401 LYS A O 1
ATOM 3315 N N . GLU A 1 402 ? 3.210 13.353 -23.768 1.00 73.81 402 GLU A N 1
ATOM 3316 C CA . GLU A 1 402 ? 1.911 13.180 -23.102 1.00 73.81 402 GLU A CA 1
ATOM 3317 C C . GLU A 1 402 ? 0.883 14.214 -23.573 1.00 73.81 402 GLU A C 1
ATOM 3319 O O . GLU A 1 402 ? -0.295 13.901 -23.730 1.00 73.81 402 GLU A O 1
ATOM 3324 N N . GLN A 1 403 ? 1.333 15.447 -23.826 1.00 64.88 403 GLN A N 1
ATOM 3325 C CA . GLN A 1 403 ? 0.473 16.559 -24.251 1.00 64.88 403 GLN A CA 1
ATOM 3326 C C . GLN A 1 403 ? 0.082 16.494 -25.732 1.00 64.88 403 GLN A C 1
ATOM 3328 O O . GLN A 1 403 ? -0.890 17.133 -26.133 1.00 64.88 403 GLN A O 1
ATOM 3333 N N . ASP A 1 404 ? 0.804 15.701 -26.526 1.00 65.38 404 ASP A N 1
ATOM 3334 C CA . ASP A 1 404 ? 0.498 15.479 -27.940 1.00 65.38 404 ASP A CA 1
ATOM 3335 C C . ASP A 1 404 ? -0.699 14.522 -28.122 1.00 65.38 404 ASP A C 1
ATOM 3337 O O . ASP A 1 404 ? -1.226 14.373 -29.228 1.00 65.38 404 ASP A O 1
ATOM 3341 N N . ASP A 1 405 ? -1.173 13.887 -27.040 1.00 63.94 405 ASP A N 1
ATOM 3342 C CA . ASP A 1 405 ? -2.334 13.002 -27.065 1.00 63.94 405 ASP A CA 1
ATOM 3343 C C . ASP A 1 405 ? -3.658 13.780 -26.958 1.00 63.94 405 ASP A C 1
ATOM 3345 O O . ASP A 1 405 ? -4.266 13.939 -25.894 1.00 63.94 405 ASP A O 1
ATOM 3349 N N . TYR A 1 406 ? -4.153 14.232 -28.113 1.00 54.53 406 TYR A N 1
ATOM 3350 C CA . TYR A 1 406 ? -5.430 14.941 -28.253 1.00 54.53 406 TYR A CA 1
ATOM 3351 C C . TYR A 1 406 ? -6.657 14.162 -27.736 1.00 54.53 406 TYR A C 1
ATOM 3353 O O . TYR A 1 406 ? -7.733 14.746 -27.594 1.00 54.53 406 TYR A O 1
ATOM 3361 N N . ARG A 1 407 ? -6.549 12.859 -27.430 1.00 57.50 407 ARG A N 1
ATOM 3362 C CA . ARG A 1 407 ? -7.677 12.070 -26.908 1.00 57.50 407 ARG A CA 1
ATOM 3363 C C . ARG A 1 407 ? -8.030 12.413 -25.466 1.00 57.50 407 ARG A C 1
ATOM 3365 O O . ARG A 1 407 ? -9.200 12.306 -25.109 1.00 57.50 407 ARG A O 1
ATOM 3372 N N . MET A 1 408 ? -7.068 12.865 -24.662 1.00 50.19 408 MET A N 1
ATOM 3373 C CA . MET A 1 408 ? -7.358 13.297 -23.291 1.00 50.19 408 MET A CA 1
ATOM 3374 C C . MET A 1 408 ? -8.284 14.519 -23.242 1.00 50.19 408 MET A C 1
ATOM 3376 O O . MET A 1 408 ? -9.073 14.665 -22.308 1.00 50.19 408 MET A O 1
ATOM 3380 N N . LEU A 1 409 ? -8.237 15.365 -24.277 1.00 49.28 409 LEU A N 1
ATOM 3381 C CA . LEU A 1 409 ? -9.123 16.522 -24.412 1.00 49.28 409 LEU A CA 1
ATOM 3382 C C . LEU A 1 409 ? -10.579 16.097 -24.651 1.00 49.28 409 LEU A C 1
ATOM 3384 O O . LEU A 1 409 ? -11.488 16.732 -24.132 1.00 49.28 409 LEU A O 1
ATOM 3388 N N . LEU A 1 410 ? -10.814 14.981 -25.354 1.00 48.72 410 LEU A N 1
ATOM 3389 C CA . LEU A 1 410 ? -12.168 14.466 -25.606 1.00 48.72 410 LEU A CA 1
ATOM 3390 C C . LEU A 1 410 ? -12.830 13.882 -24.347 1.00 48.72 410 LEU A C 1
ATOM 3392 O O . LEU A 1 410 ? -14.055 13.813 -24.274 1.00 48.72 410 LEU A O 1
ATOM 3396 N N . THR A 1 411 ? -12.040 13.453 -23.359 1.00 45.97 411 THR A N 1
ATOM 3397 C CA . THR A 1 411 ? -12.543 12.949 -22.072 1.00 45.97 411 THR A CA 1
ATOM 3398 C C . THR A 1 411 ? -12.689 14.033 -21.004 1.00 45.97 411 THR A C 1
ATOM 3400 O O . THR A 1 411 ? -13.506 13.868 -20.100 1.00 45.97 411 THR A O 1
ATOM 3403 N N . ALA A 1 412 ? -11.943 15.140 -21.095 1.00 44.22 412 ALA A N 1
ATOM 3404 C CA . ALA A 1 412 ? -12.008 16.236 -20.122 1.00 44.22 412 ALA A CA 1
ATOM 3405 C C . ALA A 1 412 ? -13.393 16.916 -20.096 1.00 44.22 412 ALA A C 1
ATOM 3407 O O . ALA A 1 412 ? -13.942 17.159 -19.021 1.00 44.22 412 ALA A O 1
ATOM 3408 N N . ASP A 1 413 ? -14.023 17.083 -21.263 1.00 43.22 413 ASP A N 1
ATOM 3409 C CA . ASP A 1 413 ? -15.364 17.676 -21.392 1.00 43.22 413 ASP A CA 1
ATOM 3410 C C . ASP A 1 413 ? -16.486 16.834 -20.740 1.00 43.22 413 ASP A C 1
ATOM 3412 O O . ASP A 1 413 ? -17.612 17.309 -20.571 1.00 43.22 413 ASP A O 1
ATOM 3416 N N . ILE A 1 414 ? -16.201 15.584 -20.353 1.00 45.47 414 ILE A N 1
ATOM 3417 C CA . ILE A 1 414 ? -17.167 14.683 -19.706 1.00 45.47 414 ILE A CA 1
ATOM 3418 C C . ILE A 1 414 ? -17.220 14.918 -18.185 1.00 45.47 414 ILE A C 1
ATOM 3420 O O . ILE A 1 414 ? -18.278 14.735 -17.578 1.00 45.47 414 ILE A O 1
ATOM 3424 N N . ASN A 1 415 ? -16.122 15.368 -17.564 1.00 38.50 415 ASN A N 1
ATOM 3425 C CA . ASN A 1 415 ? -16.024 15.506 -16.105 1.00 38.50 415 ASN A CA 1
ATOM 3426 C C . ASN A 1 415 ? -16.368 16.916 -15.586 1.00 38.50 415 ASN A C 1
ATOM 3428 O O . ASN A 1 415 ? -16.844 17.043 -14.455 1.00 38.50 415 ASN A O 1
ATOM 3432 N N . ASP A 1 416 ? -16.232 17.960 -16.409 1.00 40.38 416 ASP A N 1
ATOM 3433 C CA . ASP A 1 416 ? -16.459 19.354 -15.985 1.00 40.38 416 ASP A CA 1
ATOM 3434 C C . ASP A 1 416 ? -17.939 19.777 -15.898 1.00 40.38 416 ASP A C 1
ATOM 3436 O O . ASP A 1 416 ? -18.260 20.871 -15.435 1.00 40.38 416 ASP A O 1
ATOM 3440 N N . GLN A 1 417 ? -18.887 18.906 -16.254 1.00 39.47 417 GLN A N 1
ATOM 3441 C CA . GLN A 1 417 ? -20.323 19.204 -16.123 1.00 39.47 417 GLN A CA 1
ATOM 3442 C C . GLN A 1 417 ? -20.890 18.935 -14.712 1.00 39.47 417 GLN A C 1
ATOM 3444 O O . GLN A 1 417 ? -22.039 19.288 -14.452 1.00 39.47 417 GLN A O 1
AT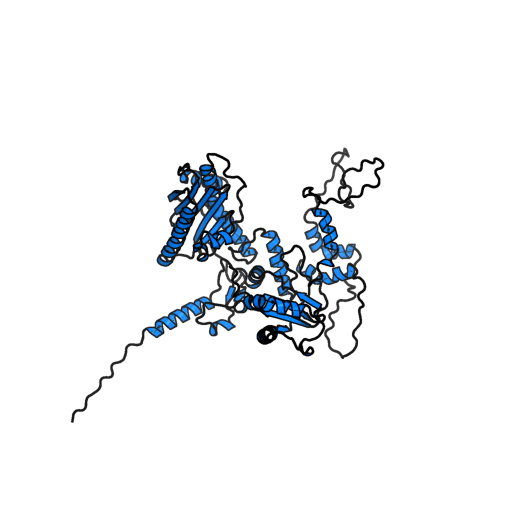OM 3449 N N . ASN A 1 418 ? -20.115 18.359 -13.778 1.00 36.91 418 ASN A N 1
ATOM 3450 C CA . ASN A 1 418 ? -20.602 17.993 -12.434 1.00 36.91 418 ASN A CA 1
ATOM 3451 C C . ASN A 1 418 ? -19.892 18.688 -11.251 1.00 36.91 418 ASN A C 1
ATOM 3453 O O . ASN A 1 418 ? -20.140 18.332 -10.097 1.00 36.91 418 ASN A O 1
ATOM 3457 N N . GLY A 1 419 ? -19.069 19.715 -11.487 1.00 31.56 419 GLY A N 1
ATOM 3458 C CA . GLY A 1 419 ? -18.328 20.416 -10.432 1.00 31.56 419 GLY A CA 1
ATOM 3459 C C . GLY A 1 419 ? -18.443 21.938 -10.497 1.00 31.56 419 GLY A C 1
ATOM 3460 O O . GLY A 1 419 ? -17.669 22.582 -11.179 1.00 31.56 419 GLY A O 1
ATOM 3461 N N . ASN A 1 420 ? -19.391 22.500 -9.742 1.00 30.97 420 ASN A N 1
ATOM 3462 C CA . ASN A 1 420 ? -19.438 23.874 -9.215 1.00 30.97 420 ASN A CA 1
ATOM 3463 C C . ASN A 1 420 ? -18.793 25.019 -10.030 1.00 30.97 420 ASN A C 1
ATOM 3465 O O . ASN A 1 420 ? -17.592 25.265 -9.971 1.00 30.97 420 ASN A O 1
ATOM 3469 N N . ASN A 1 421 ? -19.667 25.859 -10.594 1.00 36.69 421 ASN A N 1
ATOM 3470 C CA . ASN A 1 421 ? -19.406 27.257 -10.940 1.00 36.69 421 ASN A CA 1
ATOM 3471 C C . ASN A 1 421 ? -18.531 27.974 -9.897 1.00 36.69 421 ASN A C 1
ATOM 3473 O O . ASN A 1 421 ? -19.008 28.216 -8.786 1.00 36.69 421 ASN A O 1
ATOM 3477 N N . GLN A 1 422 ? -17.340 28.432 -10.293 1.00 29.45 422 GLN A N 1
ATOM 3478 C CA . GLN A 1 422 ? -16.792 29.715 -9.845 1.00 29.45 422 GLN A CA 1
ATOM 3479 C C . GLN A 1 422 ? -15.649 30.222 -10.746 1.00 29.45 422 GLN A C 1
ATOM 3481 O O . GLN A 1 422 ? -14.561 29.666 -10.787 1.00 29.45 422 GLN A O 1
ATOM 3486 N N . HIS A 1 423 ? -15.941 31.359 -11.387 1.00 29.64 423 HIS A N 1
ATOM 3487 C CA . HIS A 1 423 ? -15.041 32.426 -11.834 1.00 29.64 423 HIS A CA 1
ATOM 3488 C C . HIS A 1 423 ? -13.944 32.144 -12.870 1.00 29.64 423 HIS A C 1
ATOM 3490 O O . HIS A 1 423 ? -12.797 31.916 -12.505 1.00 29.64 423 HIS A O 1
ATOM 3496 N N . ILE A 1 424 ? -14.236 32.495 -14.131 1.00 29.78 424 ILE A N 1
ATOM 3497 C CA . ILE A 1 424 ? -13.329 33.325 -14.942 1.00 29.78 424 ILE A CA 1
ATOM 3498 C C . ILE A 1 424 ? -14.143 34.445 -15.609 1.00 29.78 424 ILE A C 1
ATOM 3500 O O . ILE A 1 424 ? -15.113 34.202 -16.320 1.00 29.78 424 ILE A O 1
ATOM 3504 N N . ASN A 1 425 ? -13.747 35.689 -15.331 1.00 29.89 425 ASN A N 1
ATOM 3505 C CA . ASN A 1 425 ? -14.204 36.882 -16.033 1.00 29.89 425 ASN A CA 1
ATOM 3506 C C . ASN A 1 425 ? -13.552 36.932 -17.418 1.00 29.89 425 ASN A C 1
ATOM 3508 O O . ASN A 1 425 ? -12.330 37.040 -17.508 1.00 29.89 425 ASN A O 1
ATOM 3512 N N . SER A 1 426 ? -14.351 36.994 -18.474 1.00 28.33 426 SER A N 1
ATOM 3513 C CA . SER A 1 426 ? -13.928 37.602 -19.732 1.00 28.33 426 SER A CA 1
ATOM 3514 C C . SER A 1 426 ? -15.124 38.263 -20.403 1.00 28.33 426 SER A C 1
ATOM 3516 O O . SER A 1 426 ? -16.168 37.675 -20.669 1.00 28.33 426 SER A O 1
ATOM 3518 N N . THR A 1 427 ? -14.964 39.565 -20.580 1.00 30.20 427 THR A N 1
ATOM 3519 C CA . THR A 1 427 ? -15.752 40.427 -21.443 1.00 30.20 427 THR A CA 1
ATOM 3520 C C . THR A 1 427 ? -15.797 39.843 -22.850 1.00 30.20 427 THR A C 1
ATOM 3522 O O . THR A 1 427 ? -14.740 39.627 -23.429 1.00 30.20 427 THR A O 1
ATOM 3525 N N . ASP A 1 428 ? -16.995 39.600 -23.380 1.00 28.20 428 ASP A N 1
ATOM 3526 C CA . ASP A 1 428 ? -17.430 40.184 -24.653 1.00 28.20 428 ASP A CA 1
ATOM 3527 C C . ASP A 1 428 ? -18.913 39.883 -24.910 1.00 28.20 428 ASP A C 1
ATOM 3529 O O . ASP A 1 428 ? -19.338 38.790 -25.273 1.00 28.20 428 ASP A O 1
ATOM 3533 N N . ASN A 1 429 ? -19.720 40.920 -24.689 1.00 30.45 429 ASN A N 1
ATOM 3534 C CA . ASN A 1 429 ? -21.101 41.013 -25.136 1.00 30.45 429 ASN A CA 1
ATOM 3535 C C . ASN A 1 429 ? -21.119 41.276 -26.640 1.00 30.45 429 ASN A C 1
ATOM 3537 O O . ASN A 1 429 ? -20.972 42.441 -26.998 1.00 30.45 429 ASN A O 1
ATOM 3541 N N . ILE A 1 430 ? -21.430 40.303 -27.503 1.00 28.14 430 ILE A N 1
ATOM 3542 C CA . ILE A 1 430 ? -22.104 40.628 -28.770 1.00 28.14 430 ILE A CA 1
ATOM 3543 C C . ILE A 1 430 ? -23.080 39.504 -29.187 1.00 28.14 430 ILE A C 1
ATOM 3545 O O . ILE A 1 430 ? -22.701 38.350 -29.335 1.00 28.14 430 ILE A O 1
ATOM 3549 N N . PHE A 1 431 ? -24.335 39.917 -29.410 1.00 29.39 431 PHE A N 1
ATOM 3550 C CA . PHE A 1 431 ? -25.492 39.208 -29.986 1.00 29.39 431 PHE A CA 1
ATOM 3551 C C . PHE A 1 431 ? -26.321 38.278 -29.084 1.00 29.39 431 PHE A C 1
ATOM 3553 O O . PHE A 1 431 ? -26.252 37.056 -29.136 1.00 29.39 431 PHE A O 1
ATOM 3560 N N . LYS A 1 432 ? -27.278 38.898 -28.377 1.00 30.98 432 LYS A N 1
ATOM 3561 C CA . LYS A 1 432 ? -28.610 38.305 -28.184 1.00 30.98 432 LYS A CA 1
ATOM 3562 C C . LYS A 1 432 ? -29.356 38.322 -29.519 1.00 30.98 432 LYS A C 1
ATOM 3564 O O . LYS A 1 432 ? -29.450 39.393 -30.116 1.00 30.98 432 LYS A O 1
ATOM 3569 N N . ASN A 1 433 ? -29.955 37.199 -29.913 1.00 25.36 433 ASN A N 1
ATOM 3570 C CA . ASN A 1 433 ? -31.352 37.169 -30.351 1.00 25.36 433 ASN A CA 1
ATOM 3571 C C . ASN A 1 433 ? -31.917 35.745 -30.471 1.00 25.36 433 ASN A C 1
ATOM 3573 O O . ASN A 1 433 ? -31.264 34.854 -30.995 1.00 25.36 433 ASN A O 1
ATOM 3577 N N . ALA A 1 434 ? -33.187 35.664 -30.059 1.00 26.56 434 ALA A N 1
ATOM 3578 C CA . ALA A 1 434 ? -34.235 34.710 -30.422 1.00 26.56 434 ALA A CA 1
ATOM 3579 C C . ALA A 1 434 ? -34.148 33.266 -29.894 1.00 26.56 434 ALA A C 1
ATOM 3581 O O . ALA A 1 434 ? -33.454 32.419 -30.435 1.00 26.56 434 ALA A O 1
ATOM 3582 N N . ASN A 1 435 ? -34.945 33.036 -28.843 1.00 32.41 435 ASN A N 1
ATOM 3583 C CA . ASN A 1 435 ? -35.850 31.903 -28.635 1.00 32.41 435 ASN A CA 1
ATOM 3584 C C . ASN A 1 435 ? -35.630 30.681 -29.539 1.00 32.41 435 ASN A C 1
ATOM 3586 O O . ASN A 1 435 ? -36.081 30.698 -30.676 1.00 32.41 435 ASN A O 1
ATOM 3590 N N . ASP A 1 436 ? -35.078 29.615 -28.966 1.00 28.67 436 ASP A N 1
ATOM 3591 C CA . ASP A 1 436 ? -35.617 28.268 -29.135 1.00 28.67 436 ASP A CA 1
ATOM 3592 C C . ASP A 1 436 ? -35.256 27.435 -27.897 1.00 28.67 436 ASP A C 1
ATOM 3594 O O . ASP A 1 436 ? -34.110 27.384 -27.445 1.00 28.67 436 ASP A O 1
ATOM 3598 N N . GLU A 1 437 ? -36.285 26.846 -27.296 1.00 34.88 437 GLU A N 1
ATOM 3599 C CA . GLU A 1 437 ? -36.196 25.887 -26.204 1.00 34.88 437 GLU A CA 1
ATOM 3600 C C . GLU A 1 437 ? -35.510 24.613 -26.718 1.00 34.88 437 GLU A C 1
ATOM 3602 O O . GLU A 1 437 ? -36.126 23.805 -27.409 1.00 34.88 437 GLU A O 1
ATOM 3607 N N . ILE A 1 438 ? -34.235 24.407 -26.380 1.00 27.97 438 ILE A N 1
ATOM 3608 C CA . ILE A 1 438 ? -33.552 23.131 -26.619 1.00 27.97 438 ILE A CA 1
ATOM 3609 C C . ILE A 1 438 ? -33.373 22.431 -25.277 1.00 27.97 438 ILE A C 1
ATOM 3611 O O . ILE A 1 438 ? -32.502 22.746 -24.466 1.00 27.97 438 ILE A O 1
ATOM 3615 N N . HIS A 1 439 ? -34.278 21.483 -25.056 1.00 30.77 439 HIS A N 1
ATOM 3616 C CA . HIS A 1 439 ? -34.199 20.446 -24.046 1.00 30.77 439 HIS A CA 1
ATOM 3617 C C . HIS A 1 439 ? -32.809 19.796 -24.007 1.00 30.77 439 HIS A C 1
ATOM 3619 O O . HIS A 1 439 ? -32.286 19.380 -25.033 1.00 30.77 439 HIS A O 1
ATOM 3625 N N . SER A 1 440 ? -32.267 19.681 -22.790 1.00 31.56 440 SER A N 1
ATOM 3626 C CA . SER A 1 440 ? -31.315 18.662 -22.326 1.00 31.56 440 SER A CA 1
ATOM 3627 C C . SER A 1 440 ? -30.525 17.928 -23.420 1.00 31.56 440 SER A C 1
ATOM 3629 O O . SER A 1 440 ? -31.001 16.925 -23.957 1.00 31.56 440 SER A O 1
ATOM 3631 N N . ASN A 1 441 ? -29.282 18.354 -23.653 1.00 31.05 441 ASN A N 1
ATOM 3632 C CA . ASN A 1 441 ? -28.266 17.548 -24.330 1.00 31.05 441 ASN A CA 1
ATOM 3633 C C . ASN A 1 441 ? -27.970 16.284 -23.499 1.00 31.05 441 ASN A C 1
ATOM 3635 O O . ASN A 1 441 ? -26.990 16.207 -22.761 1.00 31.05 441 ASN A O 1
ATOM 3639 N N . LYS A 1 442 ? -28.841 15.276 -23.615 1.00 37.47 442 LYS A N 1
ATOM 3640 C CA . LYS A 1 442 ? -28.454 13.880 -23.445 1.00 37.47 442 LYS A CA 1
ATOM 3641 C C . LYS A 1 442 ? -27.506 13.569 -24.596 1.00 37.47 442 LYS A C 1
ATOM 3643 O O . LYS A 1 442 ? -27.872 13.697 -25.757 1.00 37.47 442 LYS A O 1
ATOM 3648 N N . GLN A 1 443 ? -26.284 13.233 -24.214 1.00 42.94 443 GLN A N 1
ATOM 3649 C CA . GLN A 1 443 ? -25.224 12.626 -25.008 1.00 42.94 443 GLN A CA 1
ATOM 3650 C C . GLN A 1 443 ? -25.752 11.908 -26.262 1.00 42.94 443 GLN A C 1
ATOM 3652 O O . GLN A 1 443 ? -26.607 11.029 -26.158 1.00 42.94 443 GLN A O 1
ATOM 3657 N N . ASN A 1 444 ? -25.206 12.255 -27.431 1.00 38.09 444 ASN A N 1
ATOM 3658 C CA . ASN A 1 444 ? -25.415 11.538 -28.690 1.00 38.09 444 ASN A CA 1
ATOM 3659 C C . ASN A 1 444 ? -24.804 10.125 -28.607 1.00 38.09 444 ASN A C 1
ATOM 3661 O O . ASN A 1 444 ? -23.763 9.841 -29.194 1.00 38.09 444 ASN A O 1
ATOM 3665 N N . HIS A 1 445 ? -25.454 9.223 -27.877 1.00 46.66 445 HIS A N 1
ATOM 3666 C CA . HIS A 1 445 ? -25.399 7.800 -28.180 1.00 46.66 445 HIS A CA 1
ATOM 3667 C C . HIS A 1 445 ? -26.293 7.584 -29.418 1.00 46.66 445 HIS A C 1
ATOM 3669 O O . HIS A 1 445 ? -27.383 8.152 -29.459 1.00 46.66 445 HIS A O 1
ATOM 3675 N N . PRO A 1 446 ? -25.917 6.770 -30.424 1.00 50.34 446 PRO A N 1
ATOM 3676 C CA . PRO A 1 446 ? -26.736 6.543 -31.627 1.00 50.34 446 PRO A CA 1
ATOM 3677 C C . PRO A 1 446 ? -28.071 5.810 -31.368 1.00 50.34 446 PRO A C 1
ATOM 3679 O O . PRO A 1 446 ? -28.733 5.384 -32.311 1.00 50.34 446 PRO A O 1
ATOM 3682 N N . PHE A 1 447 ? -28.470 5.638 -30.105 1.00 50.06 447 PHE A N 1
ATOM 3683 C CA . PHE A 1 447 ? -29.686 4.950 -29.693 1.00 50.06 447 PHE A CA 1
ATOM 3684 C C . PHE A 1 447 ? -30.613 5.922 -28.956 1.00 50.06 447 PHE A C 1
ATOM 3686 O O . PHE A 1 447 ? -30.294 6.388 -27.862 1.00 50.06 447 PHE A O 1
ATOM 3693 N N . GLU A 1 448 ? -31.784 6.197 -29.533 1.00 55.44 448 GLU A N 1
ATOM 3694 C CA . GLU A 1 448 ? -32.876 6.872 -28.827 1.00 55.44 448 GLU A CA 1
ATOM 3695 C C . GLU A 1 448 ? -33.498 5.909 -27.805 1.00 55.44 448 GLU A C 1
ATOM 3697 O O . GLU A 1 448 ? -34.105 4.895 -28.157 1.00 55.44 448 GLU A O 1
ATOM 3702 N N . ILE A 1 449 ? -33.350 6.223 -26.517 1.00 58.34 449 ILE A N 1
ATOM 3703 C CA . ILE A 1 449 ? -34.023 5.496 -25.437 1.00 58.34 449 ILE A CA 1
ATOM 3704 C C . ILE A 1 449 ? -35.469 6.000 -25.362 1.00 58.34 449 ILE A C 1
ATOM 3706 O O . ILE A 1 449 ? -35.728 7.123 -24.925 1.00 58.34 449 ILE A O 1
ATOM 3710 N N . ASN A 1 450 ? -36.419 5.168 -25.793 1.00 56.97 450 ASN A N 1
ATOM 3711 C CA . ASN A 1 450 ? -37.847 5.473 -25.695 1.00 56.97 450 ASN A CA 1
ATOM 3712 C C . ASN A 1 450 ? -38.306 5.545 -24.228 1.00 56.97 450 ASN A C 1
ATOM 3714 O O . ASN A 1 450 ? -37.855 4.778 -23.379 1.00 56.97 450 ASN A O 1
ATOM 3718 N N . HIS A 1 451 ? -39.243 6.450 -23.933 1.00 57.66 451 HIS A N 1
ATOM 3719 C CA . HIS A 1 451 ? -39.823 6.593 -22.596 1.00 57.66 451 HIS A CA 1
ATOM 3720 C C . HIS A 1 451 ? -40.755 5.410 -22.288 1.00 57.66 451 HIS A C 1
ATOM 3722 O O . HIS A 1 451 ? -41.549 4.994 -23.139 1.00 57.66 451 HIS A O 1
ATOM 3728 N N . SER A 1 452 ? -40.674 4.867 -21.070 1.00 58.72 452 SER A N 1
ATOM 3729 C CA . SER A 1 452 ? -41.508 3.741 -20.644 1.00 58.72 452 SER A CA 1
ATOM 3730 C C . SER A 1 452 ? -43.001 4.103 -20.681 1.00 58.72 452 SER A C 1
ATOM 3732 O O . SER A 1 452 ? -43.404 5.214 -20.341 1.00 58.72 452 SER A O 1
ATOM 3734 N N . GLY A 1 453 ? -43.840 3.160 -21.126 1.00 60.28 453 GLY A N 1
ATOM 3735 C CA . GLY A 1 453 ? -45.301 3.315 -21.133 1.00 60.28 453 GLY A CA 1
ATOM 3736 C C . GLY A 1 453 ? -45.914 3.972 -22.376 1.00 60.28 453 GLY A C 1
ATOM 3737 O O . GLY A 1 453 ? -47.129 4.149 -22.413 1.00 60.28 453 GLY A O 1
ATOM 3738 N N . PHE A 1 454 ? -45.126 4.297 -23.409 1.00 58.72 454 PHE A N 1
ATOM 3739 C CA . PHE A 1 454 ? -45.663 4.878 -24.649 1.00 58.72 454 PHE A CA 1
ATOM 3740 C C . PHE A 1 454 ? -46.480 3.880 -25.496 1.00 58.72 454 PHE A C 1
ATOM 3742 O O . PHE A 1 454 ? -47.408 4.280 -26.197 1.00 58.72 454 PHE A O 1
ATOM 3749 N N . TYR A 1 455 ? -46.183 2.576 -25.411 1.00 60.31 455 TYR A N 1
ATOM 3750 C CA . TYR A 1 455 ? -46.919 1.531 -26.133 1.00 60.31 455 TYR A CA 1
ATOM 3751 C C . TYR A 1 455 ? -47.733 0.633 -25.184 1.00 60.31 455 TYR A C 1
ATOM 3753 O O . TYR A 1 455 ? -47.209 0.198 -24.159 1.00 60.31 455 TYR A O 1
ATOM 3761 N N . PRO A 1 456 ? -48.990 0.289 -25.535 1.00 59.94 456 PRO A N 1
ATOM 3762 C CA . PRO A 1 456 ? -49.899 -0.461 -24.664 1.00 59.94 456 PRO A CA 1
ATOM 3763 C C . PRO A 1 456 ? -49.660 -1.982 -24.628 1.00 59.94 456 PRO A C 1
ATOM 3765 O O . PRO A 1 456 ? -50.360 -2.676 -23.896 1.00 59.94 456 PRO A O 1
ATOM 3768 N N . THR A 1 457 ? -48.731 -2.530 -25.422 1.00 70.25 457 THR A N 1
ATOM 3769 C CA . THR A 1 457 ? -48.584 -3.987 -25.605 1.00 70.25 457 THR A CA 1
ATOM 3770 C C . THR A 1 457 ? -47.374 -4.581 -24.887 1.00 70.25 457 THR A C 1
ATOM 3772 O O . THR A 1 457 ? -47.531 -5.513 -24.103 1.00 70.25 457 THR A O 1
ATOM 3775 N N . SER A 1 458 ? -46.158 -4.096 -25.143 1.00 63.47 458 SER A N 1
ATOM 3776 C CA . SER A 1 458 ? -44.935 -4.581 -24.486 1.00 63.47 458 SER A CA 1
ATOM 3777 C C . SER A 1 458 ? -43.823 -3.538 -24.584 1.00 63.47 458 SER A C 1
ATOM 3779 O O . SER A 1 458 ? -43.595 -2.981 -25.655 1.00 63.47 458 SER A O 1
ATOM 3781 N N . CYS A 1 459 ? -43.118 -3.300 -23.478 1.00 63.59 459 CYS A N 1
ATOM 3782 C CA . CYS A 1 459 ? -41.853 -2.566 -23.456 1.00 63.59 459 CYS A CA 1
ATOM 3783 C C . CYS A 1 459 ? -40.719 -3.583 -23.257 1.00 63.59 459 CYS A C 1
ATOM 3785 O O . CYS A 1 459 ? -40.821 -4.430 -22.372 1.00 63.59 459 CYS A O 1
ATOM 3787 N N . ILE A 1 460 ? -39.672 -3.516 -24.083 1.00 64.62 460 ILE A N 1
ATOM 3788 C CA . ILE A 1 460 ? -38.450 -4.318 -23.930 1.00 64.62 460 ILE A CA 1
ATOM 3789 C C . ILE A 1 460 ? -37.346 -3.358 -23.498 1.00 64.62 460 ILE A C 1
ATOM 3791 O O . ILE A 1 460 ? -37.037 -2.411 -24.219 1.00 64.62 460 ILE A O 1
ATOM 3795 N N . GLU A 1 461 ? -36.790 -3.595 -22.317 1.00 68.44 461 GLU A N 1
ATOM 3796 C CA . GLU A 1 461 ? -35.685 -2.829 -21.748 1.00 68.44 461 GLU A CA 1
ATOM 3797 C C . GLU A 1 461 ? -34.403 -3.661 -21.848 1.00 68.44 461 GLU A C 1
ATOM 3799 O O . GLU A 1 461 ? -34.406 -4.855 -21.543 1.00 68.44 461 GLU A O 1
ATOM 3804 N N . PHE A 1 462 ? -33.319 -3.038 -22.314 1.00 71.06 462 PHE A N 1
ATOM 3805 C CA . PHE A 1 462 ? -31.994 -3.647 -22.363 1.00 71.06 462 PHE A CA 1
ATOM 3806 C C . PHE A 1 462 ? -31.073 -2.885 -21.420 1.00 71.06 462 PHE A C 1
ATOM 3808 O O . PHE A 1 462 ? -30.832 -1.695 -21.616 1.00 71.06 462 PHE A O 1
ATOM 3815 N N . GLU A 1 463 ? -30.530 -3.585 -20.431 1.00 77.19 463 GLU A N 1
ATOM 3816 C CA . GLU A 1 463 ? -29.439 -3.086 -19.602 1.00 77.19 463 GLU A CA 1
ATOM 3817 C C . GLU A 1 463 ? -28.132 -3.703 -20.111 1.00 77.19 463 GLU A C 1
ATOM 3819 O O . GLU A 1 463 ? -27.971 -4.926 -20.131 1.00 77.19 463 GLU A O 1
ATOM 3824 N N . LEU A 1 464 ? -27.216 -2.860 -20.591 1.00 78.88 464 LEU A N 1
ATOM 3825 C CA . LEU A 1 464 ? -25.881 -3.278 -21.012 1.00 78.88 464 LEU A CA 1
ATOM 3826 C C . LEU A 1 464 ? -24.910 -3.034 -19.858 1.00 78.88 464 LEU A C 1
ATOM 3828 O O . LEU A 1 464 ? -24.663 -1.888 -19.489 1.00 78.88 464 LEU A O 1
ATOM 3832 N N . VAL A 1 465 ? -24.340 -4.109 -19.319 1.00 83.19 465 VAL A N 1
ATOM 3833 C CA . VAL A 1 465 ? -23.336 -4.070 -18.247 1.00 83.19 465 VAL A CA 1
ATOM 3834 C C . VAL A 1 465 ? -21.997 -4.560 -18.805 1.00 83.19 465 VAL A C 1
ATOM 3836 O O . VAL A 1 465 ? -21.968 -5.387 -19.717 1.00 83.19 465 VAL A O 1
ATOM 3839 N N . ASP A 1 466 ? -20.886 -4.026 -18.293 1.00 84.12 466 ASP A N 1
ATOM 3840 C CA . ASP A 1 466 ? -19.521 -4.473 -18.610 1.00 84.12 466 ASP A CA 1
ATOM 3841 C C . ASP A 1 466 ? -19.146 -4.436 -20.103 1.00 84.12 466 ASP A C 1
ATOM 3843 O O . ASP A 1 466 ? -18.381 -5.270 -20.603 1.00 84.12 466 ASP A O 1
ATOM 3847 N N . LEU A 1 467 ? -19.651 -3.439 -20.839 1.00 85.88 467 LEU A N 1
ATOM 3848 C CA . LEU A 1 467 ? -19.393 -3.300 -22.276 1.00 85.88 467 LEU A CA 1
ATOM 3849 C C . LEU A 1 467 ? -17.890 -3.232 -22.597 1.00 85.88 467 LEU A C 1
ATOM 3851 O O . LEU A 1 467 ? -17.448 -3.836 -23.572 1.00 85.88 467 LEU A O 1
ATOM 3855 N N . ALA A 1 468 ? -17.099 -2.555 -21.760 1.00 82.81 468 ALA A N 1
ATOM 3856 C CA . ALA A 1 468 ? -15.649 -2.452 -21.927 1.00 82.81 468 ALA A CA 1
ATOM 3857 C C . ALA A 1 468 ? -14.951 -3.821 -21.815 1.00 82.81 468 ALA A C 1
ATOM 3859 O O . ALA A 1 468 ? -14.138 -4.173 -22.668 1.00 82.81 468 ALA A O 1
ATOM 3860 N N . ILE A 1 469 ? -15.324 -4.636 -20.823 1.00 85.19 469 ILE A N 1
ATOM 3861 C CA . ILE A 1 469 ? -14.796 -5.999 -20.650 1.00 85.19 469 ILE A CA 1
ATOM 3862 C C . ILE A 1 469 ? -15.203 -6.869 -21.844 1.00 85.19 469 ILE A C 1
ATOM 3864 O O . ILE A 1 469 ? -14.367 -7.548 -22.444 1.00 85.19 469 ILE A O 1
ATOM 3868 N N . CYS A 1 470 ? -16.476 -6.804 -22.247 1.00 85.25 470 CYS A N 1
ATOM 3869 C CA . CYS A 1 470 ? -16.962 -7.512 -23.428 1.00 85.25 470 CYS A CA 1
ATOM 3870 C C . CYS A 1 470 ? -16.201 -7.108 -24.696 1.00 85.25 470 CYS A C 1
ATOM 3872 O O . CYS A 1 470 ? -15.929 -7.972 -25.536 1.00 85.25 470 CYS A O 1
ATOM 3874 N N . ALA A 1 471 ? -15.842 -5.828 -24.827 1.00 84.81 471 ALA A N 1
ATOM 3875 C CA . ALA A 1 471 ? -15.089 -5.314 -25.959 1.00 84.81 471 ALA A CA 1
ATOM 3876 C C . ALA A 1 471 ? -13.649 -5.838 -25.981 1.00 84.81 471 ALA A C 1
ATOM 3878 O O . ALA A 1 471 ? -13.206 -6.317 -27.021 1.00 84.81 471 ALA A O 1
ATOM 3879 N N . VAL A 1 472 ? -12.949 -5.847 -24.842 1.00 83.75 472 VAL A N 1
ATOM 3880 C CA . VAL A 1 472 ? -11.585 -6.399 -24.741 1.00 83.75 472 VAL A CA 1
ATOM 3881 C C . VAL A 1 472 ? -11.575 -7.898 -25.070 1.00 83.75 472 VAL A C 1
ATOM 3883 O O . VAL A 1 472 ? -10.778 -8.357 -25.892 1.00 83.75 472 VAL A O 1
ATOM 3886 N N . LEU A 1 473 ? -12.514 -8.668 -24.512 1.00 85.69 473 LEU A N 1
ATOM 3887 C CA . LEU A 1 473 ? -12.613 -10.112 -24.760 1.00 85.69 473 LEU A CA 1
ATOM 3888 C C . LEU A 1 473 ? -12.982 -10.441 -26.216 1.00 85.69 473 LEU A C 1
ATOM 3890 O O . LEU A 1 473 ? -12.471 -11.408 -26.787 1.00 85.69 473 LEU A O 1
ATOM 3894 N N . ASN A 1 474 ? -13.854 -9.639 -26.838 1.00 83.88 474 ASN A N 1
ATOM 3895 C CA . ASN A 1 474 ? -14.309 -9.835 -28.218 1.00 83.88 474 ASN A CA 1
ATOM 3896 C C . ASN A 1 474 ? -13.614 -8.917 -29.234 1.00 83.88 474 ASN A C 1
ATOM 3898 O O . ASN A 1 474 ? -14.089 -8.815 -30.365 1.00 83.88 474 ASN A O 1
ATOM 3902 N N . PHE A 1 475 ? -12.477 -8.313 -28.886 1.00 79.38 475 PHE A N 1
ATOM 3903 C CA . PHE A 1 475 ? -11.746 -7.356 -29.724 1.00 79.38 475 PHE A CA 1
ATOM 3904 C C . PHE A 1 475 ? -11.547 -7.848 -31.165 1.00 79.38 475 PHE A C 1
ATOM 3906 O O . PHE A 1 475 ? -11.794 -7.128 -32.127 1.00 79.38 475 PHE A O 1
ATOM 3913 N N . GLN A 1 476 ? -11.203 -9.129 -31.338 1.00 74.69 476 GLN A N 1
ATOM 3914 C CA . GLN A 1 476 ? -11.035 -9.736 -32.664 1.00 74.69 476 GLN A CA 1
ATOM 3915 C C . GLN A 1 476 ? -12.323 -9.737 -33.499 1.00 74.69 476 GLN A C 1
ATOM 3917 O O . GLN A 1 476 ? -12.262 -9.632 -34.721 1.00 74.69 476 GLN A O 1
ATOM 3922 N N . LYS A 1 477 ? -13.489 -9.904 -32.866 1.00 78.81 477 LYS A N 1
ATOM 3923 C CA . LYS A 1 477 ? -14.787 -9.856 -33.552 1.00 78.81 477 LYS A CA 1
ATOM 3924 C C . LYS A 1 477 ? -15.166 -8.422 -33.900 1.00 78.81 477 LYS A C 1
ATOM 3926 O O . LYS A 1 477 ? -15.721 -8.221 -34.971 1.00 78.81 477 LYS A O 1
ATOM 3931 N N . ILE A 1 478 ? -14.841 -7.463 -33.030 1.00 75.00 478 ILE A N 1
ATOM 3932 C CA . ILE A 1 478 ? -15.058 -6.030 -33.272 1.00 75.00 478 ILE A CA 1
ATOM 3933 C C . ILE A 1 478 ? -14.240 -5.589 -34.485 1.00 75.00 478 ILE A C 1
ATOM 3935 O O . ILE A 1 478 ? -14.819 -5.146 -35.467 1.00 75.00 478 ILE A O 1
ATOM 3939 N N . HIS A 1 479 ? -12.938 -5.873 -34.499 1.00 68.75 479 HIS A N 1
ATOM 3940 C CA . HIS A 1 479 ? -12.074 -5.566 -35.640 1.00 68.75 479 HIS A CA 1
ATOM 3941 C C . HIS A 1 479 ? -12.546 -6.204 -36.953 1.00 68.75 479 HIS A C 1
ATOM 3943 O O . HIS A 1 479 ? -12.533 -5.553 -38.000 1.00 68.75 479 HIS A O 1
ATOM 3949 N N . LYS A 1 480 ? -13.008 -7.462 -36.904 1.00 70.56 480 LYS A N 1
ATOM 3950 C CA . LYS A 1 480 ? -13.610 -8.130 -38.069 1.00 70.56 480 LYS A CA 1
ATOM 3951 C C . LYS A 1 480 ? -14.904 -7.452 -38.522 1.00 70.56 480 LYS A C 1
ATOM 3953 O O . LYS A 1 480 ? -15.121 -7.325 -39.722 1.00 70.56 480 LYS A O 1
ATOM 3958 N N . ALA A 1 481 ? -15.761 -7.036 -37.589 1.00 72.56 481 ALA A N 1
ATOM 3959 C CA . ALA A 1 481 ? -17.009 -6.335 -37.887 1.00 72.56 481 ALA A CA 1
ATOM 3960 C C . ALA A 1 481 ? -16.763 -4.930 -38.463 1.00 72.56 481 ALA A C 1
ATOM 3962 O O . ALA A 1 481 ? -17.499 -4.496 -39.342 1.00 72.56 481 ALA A O 1
ATOM 3963 N N . GLU A 1 482 ? -15.691 -4.265 -38.034 1.00 70.88 482 GLU A N 1
ATOM 3964 C CA . GLU A 1 482 ? -15.208 -2.989 -38.577 1.00 70.88 482 GLU A CA 1
ATOM 3965 C C . GLU A 1 482 ? -14.520 -3.136 -39.949 1.00 70.88 482 GLU A C 1
ATOM 3967 O O . GLU A 1 482 ? -14.113 -2.146 -40.552 1.00 70.88 482 GLU A O 1
ATOM 3972 N N . GLY A 1 483 ? -14.403 -4.362 -40.475 1.00 58.50 483 GLY A N 1
ATOM 3973 C CA . GLY A 1 483 ? -13.845 -4.632 -41.802 1.00 58.50 483 GLY A CA 1
ATOM 3974 C C . GLY A 1 483 ? -12.317 -4.722 -41.852 1.00 58.50 483 GLY A C 1
ATOM 3975 O O . GLY A 1 483 ? -11.751 -4.762 -42.943 1.00 58.50 483 GLY A O 1
ATOM 3976 N N . SER A 1 484 ? -11.638 -4.791 -40.701 1.00 58.12 484 SER A N 1
ATOM 3977 C CA . SER A 1 484 ? -10.189 -5.016 -40.631 1.00 58.12 484 SER A CA 1
ATOM 3978 C C . SER A 1 484 ? -9.866 -6.518 -40.570 1.00 58.12 484 SER A C 1
ATOM 3980 O O . SER A 1 484 ? -10.318 -7.247 -39.684 1.00 58.12 484 SER A O 1
ATOM 3982 N N . ASN A 1 485 ? -9.095 -7.012 -41.545 1.00 50.22 485 ASN A N 1
ATOM 3983 C CA . ASN A 1 485 ? -8.652 -8.407 -41.591 1.00 50.22 485 ASN A CA 1
ATOM 3984 C C . ASN A 1 485 ? -7.323 -8.570 -40.844 1.00 50.22 485 ASN A C 1
ATOM 3986 O O . ASN A 1 485 ? -6.310 -8.006 -41.242 1.00 50.22 485 ASN A O 1
ATOM 3990 N N . PHE A 1 486 ? -7.323 -9.412 -39.808 1.00 48.19 486 PHE A N 1
ATOM 3991 C CA . PHE A 1 486 ? -6.158 -9.718 -38.961 1.00 48.19 486 PHE A CA 1
ATOM 3992 C C . PHE A 1 486 ? -4.974 -10.358 -39.725 1.00 48.19 486 PHE A C 1
ATOM 3994 O O . PHE A 1 486 ? -3.851 -10.321 -39.238 1.00 48.19 486 PHE A O 1
ATOM 4001 N N . ASP A 1 487 ? -5.215 -10.930 -40.912 1.00 45.69 487 ASP A N 1
ATOM 4002 C CA . ASP A 1 487 ? -4.204 -11.622 -41.736 1.00 45.69 487 ASP A CA 1
ATOM 4003 C C . ASP A 1 487 ? -3.394 -10.695 -42.665 1.00 45.69 487 ASP A C 1
ATOM 4005 O O . ASP A 1 487 ? -2.461 -11.149 -43.325 1.00 45.69 487 ASP A O 1
ATOM 4009 N N . LEU A 1 488 ? -3.728 -9.402 -42.738 1.00 43.47 488 LEU A N 1
ATOM 4010 C CA . LEU A 1 488 ? -3.022 -8.412 -43.560 1.00 43.47 488 LEU A CA 1
ATOM 4011 C C . LEU A 1 488 ? -2.387 -7.339 -42.670 1.00 43.47 488 LEU A C 1
ATOM 4013 O O . LEU A 1 488 ? -2.702 -6.157 -42.777 1.00 43.47 488 LEU A O 1
ATOM 4017 N N . ASP A 1 489 ? -1.484 -7.759 -41.784 1.00 38.72 489 ASP A N 1
ATOM 4018 C CA . ASP A 1 489 ? -0.585 -6.842 -41.083 1.00 38.72 489 ASP A CA 1
ATOM 4019 C C . ASP A 1 489 ? 0.463 -6.312 -42.077 1.00 38.72 489 ASP A C 1
ATOM 4021 O O . ASP A 1 489 ? 1.532 -6.895 -42.277 1.00 38.72 489 ASP A O 1
ATOM 4025 N N . PHE A 1 490 ? 0.139 -5.220 -42.770 1.00 42.06 490 PHE A N 1
ATOM 4026 C CA . PHE A 1 490 ? 1.141 -4.428 -43.475 1.00 42.06 490 PHE A CA 1
ATOM 4027 C C . PHE A 1 490 ? 1.948 -3.645 -42.432 1.00 42.06 490 PHE A C 1
ATOM 4029 O O . PHE A 1 490 ? 1.660 -2.484 -42.170 1.00 42.06 490 PHE A O 1
ATOM 4036 N N . GLY A 1 491 ? 2.980 -4.277 -41.861 1.00 37.78 491 GLY A N 1
ATOM 4037 C CA . GLY A 1 491 ? 4.101 -3.530 -41.289 1.00 37.78 491 GLY A CA 1
ATOM 4038 C C . GLY A 1 491 ? 4.585 -3.854 -39.878 1.00 37.78 491 GLY A C 1
ATOM 4039 O O . GLY A 1 491 ? 5.167 -2.959 -39.283 1.00 37.78 491 GLY A O 1
ATOM 4040 N N . THR A 1 492 ? 4.467 -5.072 -39.334 1.00 39.28 492 THR A N 1
ATOM 4041 C CA . THR A 1 492 ? 5.288 -5.454 -38.157 1.00 39.28 492 THR A CA 1
ATOM 4042 C C . THR A 1 492 ? 5.952 -6.830 -38.261 1.00 39.28 492 THR A C 1
ATOM 4044 O O . THR A 1 492 ? 6.077 -7.572 -37.287 1.00 39.28 492 THR A O 1
ATOM 4047 N N . THR A 1 493 ? 6.494 -7.188 -39.431 1.00 30.81 493 THR A N 1
ATOM 4048 C CA . THR A 1 493 ? 7.504 -8.258 -39.468 1.00 30.81 493 THR A CA 1
ATOM 4049 C C . THR A 1 493 ? 8.807 -7.748 -38.859 1.00 30.81 493 THR A C 1
ATOM 4051 O O . THR A 1 493 ? 9.563 -7.026 -39.509 1.00 30.81 493 THR A O 1
ATOM 4054 N N . VAL A 1 494 ? 9.089 -8.166 -37.625 1.00 38.69 494 VAL A N 1
ATOM 4055 C CA . VAL A 1 494 ? 10.432 -8.162 -37.035 1.00 38.69 494 VAL A CA 1
ATOM 4056 C C . VAL A 1 494 ? 11.359 -8.938 -37.978 1.00 38.69 494 VAL A C 1
ATOM 4058 O O . VAL A 1 494 ? 11.372 -10.169 -37.985 1.00 38.69 494 VAL A O 1
ATOM 4061 N N . GLN A 1 495 ? 12.112 -8.234 -38.824 1.00 33.12 495 GLN A N 1
ATOM 4062 C CA . GLN A 1 495 ? 13.210 -8.840 -39.568 1.00 33.12 495 GLN A CA 1
ATOM 4063 C C . GLN A 1 495 ? 14.416 -8.971 -38.633 1.00 33.12 495 GLN A C 1
ATOM 4065 O O . GLN A 1 495 ? 15.025 -7.981 -38.234 1.00 33.12 495 GLN A O 1
ATOM 4070 N N . ASN A 1 496 ? 14.772 -10.216 -38.306 1.00 32.66 496 ASN A N 1
ATOM 4071 C CA . ASN A 1 496 ? 16.110 -10.573 -37.832 1.00 32.66 496 ASN A CA 1
ATOM 4072 C C . ASN A 1 496 ? 17.167 -10.002 -38.800 1.00 32.66 496 ASN A C 1
ATOM 4074 O O . ASN A 1 496 ? 17.068 -10.271 -40.001 1.00 32.66 496 ASN A O 1
ATOM 4078 N N . PRO A 1 497 ? 18.216 -9.300 -38.334 1.00 43.41 497 PRO A N 1
ATOM 4079 C CA . PRO A 1 497 ? 19.249 -8.808 -39.226 1.00 43.41 497 PRO A CA 1
ATOM 4080 C C . PRO A 1 497 ? 20.275 -9.919 -39.487 1.00 43.41 497 PRO A C 1
ATOM 4082 O O . PRO A 1 497 ? 21.275 -10.049 -38.786 1.00 43.41 497 PRO A O 1
ATOM 4085 N N . LEU A 1 498 ? 20.052 -10.712 -40.535 1.00 39.22 498 LEU A N 1
ATOM 4086 C CA . LEU A 1 498 ? 21.155 -11.272 -41.317 1.00 39.22 498 LEU A CA 1
ATOM 4087 C C . LEU A 1 498 ? 21.173 -10.560 -42.673 1.00 39.22 498 LEU A C 1
ATOM 4089 O O . LEU A 1 498 ? 20.469 -10.959 -43.596 1.00 39.22 498 LEU A O 1
ATOM 4093 N N . GLY A 1 499 ? 21.991 -9.512 -42.792 1.00 30.22 499 GLY A N 1
ATOM 4094 C CA . GLY A 1 499 ? 22.360 -8.956 -44.095 1.00 30.22 499 GLY A CA 1
ATOM 4095 C C . GLY A 1 499 ? 22.664 -7.459 -44.111 1.00 30.22 499 GLY A C 1
ATOM 4096 O O . GLY A 1 499 ? 21.742 -6.664 -44.166 1.00 30.22 499 GLY A O 1
ATOM 4097 N N . GLY A 1 500 ? 23.961 -7.126 -44.158 1.00 30.75 500 GLY A N 1
ATOM 4098 C CA . GLY A 1 500 ? 24.546 -6.056 -44.989 1.00 30.75 500 GLY A CA 1
ATOM 4099 C C . GLY A 1 500 ? 24.234 -4.577 -44.675 1.00 30.75 500 GLY A C 1
ATOM 4100 O O . GLY A 1 500 ? 23.082 -4.208 -44.486 1.00 30.75 500 GLY A O 1
ATOM 4101 N N . PRO A 1 501 ? 25.241 -3.679 -44.688 1.00 34.53 501 PRO A N 1
ATOM 4102 C CA . PRO A 1 501 ? 25.033 -2.267 -44.402 1.00 34.53 501 PRO A CA 1
ATOM 4103 C C . PRO A 1 501 ? 24.464 -1.530 -45.620 1.00 34.53 501 PRO A C 1
ATOM 4105 O O . PRO A 1 501 ? 24.981 -1.659 -46.729 1.00 34.53 501 PRO A O 1
ATOM 4108 N N . GLY A 1 502 ? 23.468 -0.676 -45.381 1.00 35.25 502 GLY A N 1
ATOM 4109 C CA . GLY A 1 502 ? 23.200 0.469 -46.249 1.00 35.25 502 GLY A CA 1
ATOM 4110 C C . GLY A 1 502 ? 21.896 0.444 -47.034 1.00 35.25 502 GLY A C 1
ATOM 4111 O O . GLY A 1 502 ? 21.949 0.559 -48.247 1.00 35.25 502 GLY A O 1
ATOM 4112 N N . VAL A 1 503 ? 20.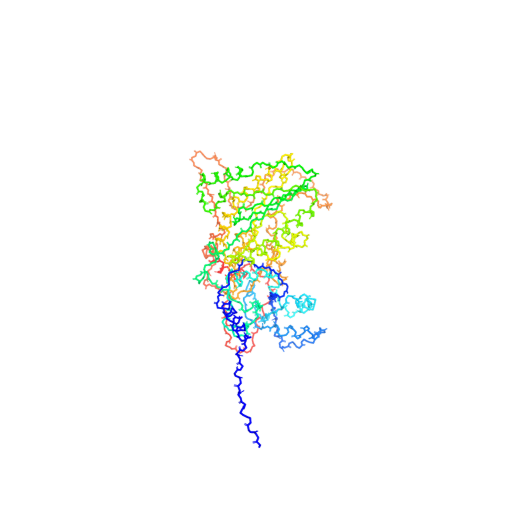744 0.410 -46.357 1.00 27.38 503 VAL A N 1
ATOM 4113 C CA . VAL A 1 503 ? 19.540 1.149 -46.785 1.00 27.38 503 VAL A CA 1
ATOM 4114 C C . VAL A 1 503 ? 18.743 1.512 -45.527 1.00 27.38 503 VAL A C 1
ATOM 4116 O O . VAL A 1 503 ? 18.197 0.635 -44.868 1.00 27.38 503 VAL A O 1
ATOM 4119 N N . VAL A 1 504 ? 18.686 2.798 -45.177 1.00 31.95 504 VAL A N 1
ATOM 4120 C CA . VAL A 1 504 ? 17.736 3.328 -44.185 1.00 31.95 504 VAL A CA 1
ATOM 4121 C C . VAL A 1 504 ? 16.524 3.830 -44.972 1.00 31.95 504 VAL A C 1
ATOM 4123 O O . VAL A 1 504 ? 16.703 4.738 -45.787 1.00 31.95 504 VAL A O 1
ATOM 4126 N N . PRO A 1 505 ? 15.306 3.289 -44.796 1.00 31.05 505 PRO A N 1
ATOM 4127 C CA . PRO A 1 505 ? 14.122 3.929 -45.344 1.00 31.05 505 PRO A CA 1
ATOM 4128 C C . PRO A 1 505 ? 13.801 5.150 -44.479 1.00 31.05 505 PRO A C 1
ATOM 4130 O O . PRO A 1 505 ? 13.540 5.018 -43.284 1.00 31.05 505 PRO A O 1
ATOM 4133 N N . SER A 1 506 ? 13.831 6.345 -45.069 1.00 29.16 506 SER A N 1
ATOM 4134 C CA . SER A 1 506 ? 13.308 7.547 -44.422 1.00 29.16 506 SER A CA 1
ATOM 4135 C C . SER A 1 506 ? 11.781 7.470 -44.404 1.00 29.16 506 SER A C 1
ATOM 4137 O O . SER A 1 506 ? 11.139 7.660 -45.440 1.00 29.16 506 SER A O 1
ATOM 4139 N N . ILE A 1 507 ? 11.190 7.208 -43.243 1.00 34.62 507 ILE A N 1
ATOM 4140 C CA . ILE A 1 507 ? 9.766 7.464 -43.029 1.00 34.62 507 ILE A CA 1
ATOM 4141 C C . ILE A 1 507 ? 9.676 8.893 -42.502 1.00 34.62 507 ILE A C 1
ATOM 4143 O O . ILE A 1 507 ? 10.024 9.182 -41.362 1.00 34.62 507 ILE A O 1
ATOM 4147 N N . ASN A 1 508 ? 9.297 9.809 -43.392 1.00 28.91 508 ASN A N 1
ATOM 4148 C CA . ASN A 1 508 ? 8.982 11.183 -43.030 1.00 28.91 508 ASN A CA 1
ATOM 4149 C C . ASN A 1 508 ? 7.762 11.193 -42.101 1.00 28.91 508 ASN A C 1
ATOM 4151 O O . ASN A 1 508 ? 6.762 10.544 -42.411 1.00 28.91 508 ASN A O 1
ATOM 4155 N N . ASN A 1 509 ? 7.850 11.981 -41.022 1.00 35.78 509 ASN A N 1
ATOM 4156 C CA . ASN A 1 509 ? 6.765 12.357 -40.110 1.00 35.78 509 ASN A CA 1
ATOM 4157 C C . ASN A 1 509 ? 5.538 12.864 -40.883 1.00 35.78 509 ASN A C 1
ATOM 4159 O O . ASN A 1 509 ? 5.366 14.061 -41.110 1.00 35.78 509 ASN A O 1
ATOM 4163 N N . THR A 1 510 ? 4.685 11.939 -41.294 1.00 31.52 510 THR A N 1
ATOM 4164 C CA . THR A 1 510 ? 3.328 12.210 -41.749 1.00 31.52 510 THR A CA 1
ATOM 4165 C C . THR A 1 510 ? 2.423 11.809 -40.600 1.00 31.52 510 THR A C 1
ATOM 4167 O O . THR A 1 510 ? 2.601 10.739 -40.027 1.00 31.52 510 THR A O 1
ATOM 4170 N N . SER A 1 511 ? 1.537 12.730 -40.214 1.00 37.53 511 SER A N 1
ATOM 4171 C CA . SER A 1 511 ? 0.494 12.576 -39.194 1.00 37.53 511 SER A CA 1
ATOM 4172 C C . SER A 1 511 ? 0.063 11.118 -39.032 1.00 37.53 511 SER A C 1
ATOM 4174 O O . SER A 1 511 ? -0.529 10.557 -39.958 1.00 37.53 511 SER A O 1
ATOM 4176 N N . MET A 1 512 ? 0.390 10.521 -37.883 1.00 39.09 512 MET A N 1
ATOM 4177 C CA . MET A 1 512 ? 0.009 9.149 -37.565 1.00 39.09 512 MET A CA 1
ATOM 4178 C C . MET A 1 512 ? -1.501 9.000 -37.729 1.00 39.09 512 MET A C 1
ATOM 4180 O O . MET A 1 512 ? -2.281 9.753 -37.146 1.00 39.09 512 MET A O 1
ATOM 4184 N N . THR A 1 513 ? -1.927 8.070 -38.581 1.00 46.19 513 THR A N 1
ATOM 4185 C CA . THR A 1 513 ? -3.349 7.755 -38.696 1.00 46.19 513 THR A CA 1
ATOM 4186 C C . THR A 1 513 ? -3.752 6.890 -37.499 1.00 46.19 513 THR A C 1
ATOM 4188 O O . THR A 1 513 ? -2.958 6.081 -37.023 1.00 46.19 513 THR A O 1
ATOM 4191 N N . ALA A 1 514 ? -4.988 7.014 -37.004 1.00 46.09 514 ALA A N 1
ATOM 4192 C CA . ALA A 1 514 ? -5.473 6.234 -35.852 1.00 46.09 514 ALA A CA 1
ATOM 4193 C C . ALA A 1 514 ? -5.354 4.697 -36.036 1.00 46.09 514 ALA A C 1
ATOM 4195 O O . ALA A 1 514 ? -5.326 3.943 -35.058 1.00 46.09 514 ALA A O 1
ATOM 4196 N N . TYR A 1 515 ? -5.255 4.228 -37.287 1.00 48.38 515 TYR A N 1
ATOM 4197 C CA . TYR A 1 515 ? -5.009 2.825 -37.636 1.00 48.38 515 TYR A CA 1
ATOM 4198 C C . TYR A 1 515 ? -3.585 2.357 -37.290 1.00 48.38 515 TYR A C 1
ATOM 4200 O O . TYR A 1 515 ? -3.413 1.230 -36.815 1.00 48.38 515 TYR A O 1
ATOM 4208 N N . ASP A 1 516 ? -2.578 3.216 -37.460 1.00 58.00 516 ASP A N 1
ATOM 4209 C CA . ASP A 1 516 ? -1.183 2.888 -37.148 1.00 58.00 516 ASP A CA 1
ATOM 4210 C C . ASP A 1 516 ? -0.957 2.816 -35.628 1.00 58.00 516 ASP A C 1
ATOM 4212 O O . ASP A 1 516 ? -0.277 1.915 -35.136 1.00 58.00 516 ASP A O 1
ATOM 4216 N N . GLU A 1 517 ? -1.604 3.699 -34.859 1.00 62.00 517 GLU A N 1
ATOM 4217 C CA . GLU A 1 517 ? -1.503 3.718 -33.391 1.00 62.00 517 GLU A CA 1
ATOM 4218 C C . GLU A 1 517 ? -2.221 2.536 -32.717 1.00 62.00 517 GLU A C 1
ATOM 4220 O O . GLU A 1 517 ? -1.713 1.955 -31.755 1.00 62.00 517 GLU A O 1
ATOM 4225 N N . THR A 1 518 ? -3.388 2.126 -33.228 1.00 66.88 518 THR A N 1
ATOM 4226 C CA . THR A 1 518 ? -4.114 0.956 -32.692 1.00 66.88 518 THR A CA 1
ATOM 4227 C C . THR A 1 518 ? -3.286 -0.321 -32.854 1.00 66.88 518 THR A C 1
ATOM 4229 O O . THR A 1 518 ? -3.209 -1.149 -31.943 1.00 66.88 518 THR A O 1
ATOM 4232 N N . SER A 1 519 ? -2.607 -0.453 -33.995 1.00 69.25 519 SER A N 1
ATOM 4233 C CA . SER A 1 519 ? -1.706 -1.571 -34.292 1.00 69.25 519 SER A CA 1
ATOM 4234 C C . SER A 1 519 ? -0.469 -1.560 -33.385 1.00 69.25 519 SER A C 1
ATOM 4236 O O . SER A 1 519 ? -0.042 -2.599 -32.887 1.00 69.25 519 SER A O 1
ATOM 4238 N N . GLN A 1 520 ? 0.055 -0.373 -33.085 1.00 73.06 520 GLN A N 1
ATOM 4239 C CA . GLN A 1 520 ? 1.175 -0.138 -32.171 1.00 73.06 520 GLN A CA 1
ATOM 4240 C C . GLN A 1 520 ? 0.868 -0.470 -30.699 1.00 73.06 520 GLN A C 1
ATOM 4242 O O . GLN A 1 520 ? 1.717 -0.996 -29.974 1.00 73.06 520 GLN A O 1
ATOM 4247 N N . CYS A 1 521 ? -0.363 -0.230 -30.249 1.00 78.19 521 CYS A N 1
ATOM 4248 C CA . CYS A 1 521 ? -0.825 -0.607 -28.910 1.00 78.19 521 CYS A CA 1
ATOM 4249 C C . CYS A 1 521 ? -1.236 -2.085 -28.802 1.00 78.19 521 CYS A C 1
ATOM 4251 O O . CYS A 1 521 ? -1.437 -2.597 -27.698 1.00 78.19 521 CYS A O 1
ATOM 4253 N N . LEU A 1 522 ? -1.353 -2.796 -29.928 1.00 80.69 522 LEU A N 1
ATOM 4254 C CA . LEU A 1 522 ? -1.873 -4.159 -29.975 1.00 80.69 522 LEU A CA 1
ATOM 4255 C C . LEU A 1 522 ? -1.093 -5.158 -29.103 1.00 80.69 522 LEU A C 1
ATOM 4257 O O . LEU A 1 522 ? -1.745 -5.980 -28.457 1.00 80.69 522 LEU A O 1
ATOM 4261 N N . PRO A 1 523 ? 0.253 -5.135 -29.026 1.00 84.56 523 PRO A N 1
ATOM 4262 C CA . PRO A 1 523 ? 0.986 -6.045 -28.146 1.00 84.56 523 PRO A CA 1
ATOM 4263 C C . PRO A 1 523 ? 0.620 -5.860 -26.669 1.00 84.56 523 PRO A C 1
ATOM 4265 O O . PRO A 1 523 ? 0.388 -6.844 -25.975 1.00 84.56 523 PRO A O 1
ATOM 4268 N N . ALA A 1 524 ? 0.468 -4.613 -26.224 1.00 86.62 524 ALA A N 1
ATOM 4269 C CA . ALA A 1 524 ? 0.044 -4.282 -24.868 1.00 86.62 524 ALA A CA 1
ATOM 4270 C C . ALA A 1 524 ? -1.416 -4.707 -24.607 1.00 86.62 524 ALA A C 1
ATOM 4272 O O . ALA A 1 524 ? -1.706 -5.392 -23.628 1.00 86.62 524 ALA A O 1
ATOM 4273 N N . LEU A 1 525 ? -2.331 -4.419 -25.541 1.00 84.38 525 LEU A N 1
ATOM 4274 C CA . LEU A 1 525 ? -3.737 -4.846 -25.455 1.00 84.38 525 LEU A CA 1
ATOM 4275 C C . LEU A 1 525 ? -3.899 -6.374 -25.445 1.00 84.38 525 LEU A C 1
ATOM 4277 O O . LEU A 1 525 ? -4.794 -6.901 -24.788 1.00 84.38 525 LEU A O 1
ATOM 4281 N N . ARG A 1 526 ? -3.024 -7.103 -26.148 1.00 84.62 526 ARG A N 1
ATOM 4282 C CA . ARG A 1 526 ? -2.985 -8.572 -26.110 1.00 84.62 526 ARG A CA 1
ATOM 4283 C C . ARG A 1 526 ? -2.547 -9.122 -24.755 1.00 84.62 526 ARG A C 1
ATOM 4285 O O . ARG A 1 526 ? -2.897 -10.259 -24.481 1.00 84.62 526 ARG A O 1
ATOM 4292 N N . LEU A 1 527 ? -1.774 -8.367 -23.971 1.00 88.56 527 LEU A N 1
ATOM 4293 C CA . LEU A 1 527 ? -1.393 -8.736 -22.603 1.00 88.56 527 LEU A CA 1
ATOM 4294 C C . LEU A 1 527 ? -2.475 -8.375 -21.584 1.00 88.56 527 LEU A C 1
ATOM 4296 O O . LEU A 1 527 ? -2.580 -9.040 -20.559 1.00 88.56 527 LEU A O 1
ATOM 4300 N N . LEU A 1 528 ? -3.262 -7.331 -21.860 1.00 87.44 528 LEU A N 1
ATOM 4301 C CA . LEU A 1 528 ? -4.407 -6.948 -21.032 1.00 87.44 528 LEU A CA 1
ATOM 4302 C C . LEU A 1 528 ? -5.532 -7.996 -21.080 1.00 87.44 528 LEU A C 1
ATOM 4304 O O . LEU A 1 528 ? -6.242 -8.179 -20.094 1.00 87.44 528 LEU A O 1
ATOM 4308 N N . ARG A 1 529 ? -5.704 -8.654 -22.231 1.00 82.88 529 ARG A N 1
ATOM 4309 C CA . ARG A 1 529 ? -6.670 -9.738 -22.447 1.00 82.88 529 ARG A CA 1
ATOM 4310 C C . ARG A 1 529 ? -6.096 -11.091 -22.047 1.00 82.88 529 ARG A C 1
ATOM 4312 O O . ARG A 1 529 ? -6.805 -11.811 -21.312 1.00 82.88 529 ARG A O 1
#

Radius of gyration: 31.8 Å; chains: 1; bounding box: 122×73×85 Å

InterPro domains:
  IPR013697 DNA polymerase epsilon, catalytic subunit A, C-terminal [PF08490] (227-529)
  IPR013697 DNA polymerase epsilon, catalytic subunit A, C-terminal [SM01159] (222-529)
  IPR029703 DNA polymerase epsilon catalytic subunit [PTHR10670] (14-529)

Sequence (529 aa):
MSDKIQLTTKQKPSTDGKIDTYIRRAAEHLHIRPWQIISYELTDQIVPRIFYVNYRTSIENNNIQTQHSIGYEHTINNCSKRVNGLLPRCSQTYYLYEYRLDENHFHTYYTDIMTDLSNPNIEGVYEMNVPLDFRLLITLGCICSLRKEQHRTNILSNLYQFDELEFLSLSEQTYLQSGTLQCIYLYIHQDNGKLFIALFIPNNSRVFIGILDSIRENHMPNLNKLLKNECEKRLQKGIDTNLLPINEHQFEVKVDTDIQNIWKRFNKIIVNLRENDMETRTLSIYLAMQSNISICDLQSSMLSSLNDYPKVTLSIKDKTNLYKGLDWQRTAARHALQHYANANIILVNMLEQCRYLHIPLGNFPDDPCLFACDLFYARHLIKHNHLLWCSLTDQPDLSGKEQDDYRMLLTADINDQNGNNQHINSTDNIFKNANDEIHSNKQNHPFEINHSGFYPTSCIEFELVDLAICAVLNFQKIHKAEGSNFDLDFGTTVQNPLGGPGVVPSINNTSMTAYDETSQCLPALRLLR

Secondary structure (DSSP, 8-state):
----------PPPPTHHHHHHHHHHHHHHHHHSPEEPS-----TTTSEEEEEEEESS-GGG------S-HHHHHHHHHTEEE---B-GGGPPPSEEEEEEEEHHHHHHTHHHHHHHHT-TTEEEEESTT--HHHHHHHHH-SEEEE-GGGGTT-SS-S---GGGEEE--TTTS-SS-TTSEEEEEEEEEEETTEEEEEEEETTTTEEEEEEE-SS-------HHHHHHHHHHHHHTTT--GGGS--SPPEEEEEEES-HHHHHHHHHHHHHHHHHHHHHH-S-EEEEEEEESS-HHHIIIII-GGGGGS-EEE---PPPTTTT-STTHHHHHHHHHHHHHHHHHHHHHHHHHHHHHHT--GGG--SSHHHHHHHHHHHHHHHHTTBPP---SSSS---TT-STT-THHHHHHHHHTTSS--------------------------SS--PPTTSSSS---------HHHHHHHTHHHHHHHTT--TT---S-------S-S------------HHHHHHHHHHHHHHH-

Organism: NCBI:txid392033

pLDDT: mean 76.04, std 19.77, range [25.36, 96.12]

Foldseek 3Di:
DDDDDDDDDDDDPDPVVVVVVVLLVVLLVQQVDKDFAQDDDDDLAFFWQKKKWAFQDDPVVDPPPDPDDPVLVVQFVVQKDFDDFQEVLSPDGHTMIMGTGRSVSCVVCVVVVVVVCPDPRTPFMFSNFPDRRLVCCLWAFRIKHFPPVCSPVCSNDPDDHPVRIGHDACVVPPHPDPPQEFEKEWEWEDADQKIWIWIAGLVQLEIEIEIADQDFDDPEDPLQVLLCVLLVVVVVVVDDPVLFSNDGHDYHYGYDNDLQVVLVVVLVVLVVVVVVCVVVVDHHYAYEYEYPDDPVCCCPPRHVSNVVHQYAYDLDDDDHPCQVDPSSNHSSSSVVSNCVRCVSVVLVVLSVLSSVQSHRRRPRDSDSVVSSLVSLLVSLSVVVRHGAQDHPDPFGNNRPCRVVPCVVVVCVVVPVVPDDDDDDDDDDDDDDDDDDDDPDPPDPDVDDDDDPPPDPPDDDDDDDPPVVVVCLVCVVVVCVVVVHDPVDPPDPDPDDDDDDDDDDDDPPDDPDDPVSSCVSCVVSSVSSD